Protein AF-A0A7S3W1G5-F1 (afdb_monomer_lite)

Foldseek 3Di:
DDDDDDDPDPPPPPPPPDDDDDDDDDDDDDDDPVVVVVVVVVVVVVVVVVVVVVVVVVVVVVVVVVVVVVVVVVVVVVVVVVVVVVVVVVVVCVVLCVVVLVVLVPAAADDLVLLLVVLQVQQVLLCVLPVHRDDLVSLVVLLLVLLPDDDPPDDPPPPPPVSSVVQWHALVSVVCSCCVVSVQDCVNQPPSNSSNSVCNLPVVSPRTHHSVSSSVSNCSNVPDDPDVVVVVVVVVVVVVVVVVVVVVVVVVVVVVVVVVVVVVVVVVVVVVVVVVVVVVVVVVVVVVVVVVVCVVVVNPPPPPPPPPPPPPPPPPDPPPDPDPDPPPPPPPPPPDPPDPDDDDDDDDDDDDDDDDDDDDDDDDDDDDDDDDDDPDPPPDPDDDDDDDDDDPPPPDDDVSVVVVVVVVVVVVVVVD

Radius of gyration: 45.33 Å; chains: 1; bounding box: 99×104×122 Å

InterPro domains:
  IPR002048 EF-hand domain [PS50222] (189-224)
  IPR011992 EF-hand domain pair [SSF47473] (166-219)

Sequence (416 aa):
KHRGTETWRDNKRCVYMQGFFLTTTDDGPLNASESLSLTVQDELRDVTRKTLERQRELNSLRREVARERARANTEVLYSLRAADAASIRAAADRRRGKGDALRLVQVAPEDPEAVAHQSSIINERLRQSCGAAPGPADWKVLFCAGLRLPHADAAPVRCSTESGADGRLFYRQFVRLLRAVLHISPAELPRPQLDALWRAIDQDALGFISRGQFCGFMRRAAGTAGARRRRLAEERHARLEERVAAYVAAEREELEHASRLLRRRTDAKLAELSSRAEALQAQAGTARDWAMSSIARGASFPLVPVPQVTALNLPPPRPRLPRAAPTAAHVRHRTVPMALSDTSPRGPAYGTSLPAGTLQRGGVAAAAATAGWGESIRQGMNAPLPPSPVPLHQISRPPLFQAAFEAAFAAAAAAG

pLDDT: mean 71.52, std 21.33, range [31.42, 97.5]

Secondary structure (DSSP, 8-state):
------------------------------SSSHHHHHHHHHHHHHHHHHHHHHHHHHHHHHHHHHHHHHHHHHHHHHHHHHHHHHHHHHHHHHHTTHHHHHHHHTSPPPPHHHHHHHHHHHHHHHHHHHSS---HHHHHHHHHHHHHS--TTS-S----TTTTSS-EEEHHHHHHIIIIIS---TTTS-HHHHHHHHHHH-TT--SEEEHHHHHHHHHHHT-SSHHHHHHHHHHHHHHHHHHHHHHHHHHHHHHHHHHHHHHHHHHHHHHHHHHHHHHHHHHHHHHHHHHHHHHHTT---------------PPPPPP------------------------PPPPPP-----------------------S-SSSSS----PPPP-PPPTT--PPPHHHHHHHHHHHHHHHH--

Organism: Emiliania huxleyi (NCBI:txid2903)

Structure (mmCIF, N/CA/C/O backbone):
data_AF-A0A7S3W1G5-F1
#
_entry.id   AF-A0A7S3W1G5-F1
#
loop_
_atom_site.group_PDB
_atom_site.id
_atom_site.type_symbol
_atom_site.label_atom_id
_atom_site.label_alt_id
_atom_site.label_comp_id
_atom_site.label_asym_id
_atom_site.label_entity_id
_atom_site.label_seq_id
_atom_site.pdbx_PDB_ins_code
_atom_site.Cartn_x
_atom_site.Cartn_y
_atom_site.Cartn_z
_atom_site.occupancy
_atom_site.B_iso_or_equiv
_atom_site.auth_seq_id
_atom_site.auth_comp_id
_atom_site.auth_asym_id
_atom_site.auth_atom_id
_atom_site.pdbx_PDB_model_num
ATOM 1 N N . LYS A 1 1 ? 36.322 -30.123 5.198 1.00 41.94 1 LYS A N 1
ATOM 2 C CA . LYS A 1 1 ? 36.013 -30.464 3.785 1.00 41.94 1 LYS A CA 1
ATOM 3 C C . LYS A 1 1 ? 37.033 -29.761 2.897 1.00 41.94 1 LYS A C 1
ATOM 5 O O . LYS A 1 1 ? 36.965 -28.548 2.746 1.00 41.94 1 LYS A O 1
ATOM 10 N N . HIS A 1 2 ? 38.044 -30.519 2.474 1.00 35.91 2 HIS A N 1
ATOM 11 C CA . HIS A 1 2 ? 39.271 -30.067 1.816 1.00 35.91 2 HIS A CA 1
ATOM 12 C C . HIS A 1 2 ? 39.013 -29.226 0.557 1.00 35.91 2 HIS A C 1
ATOM 14 O O . HIS A 1 2 ? 38.248 -29.636 -0.310 1.00 35.91 2 HIS A O 1
ATOM 20 N N . ARG A 1 3 ? 39.688 -28.075 0.439 1.00 37.78 3 ARG A N 1
ATOM 21 C CA . ARG A 1 3 ? 39.907 -27.394 -0.844 1.00 37.78 3 ARG A CA 1
ATOM 22 C C . ARG A 1 3 ? 41.310 -27.748 -1.315 1.00 37.78 3 ARG A C 1
ATOM 24 O O . ARG A 1 3 ? 42.282 -27.223 -0.783 1.00 37.78 3 ARG A O 1
ATOM 31 N N . GLY A 1 4 ? 41.384 -28.666 -2.273 1.00 35.66 4 GLY A N 1
ATOM 32 C CA . GLY A 1 4 ? 42.592 -28.920 -3.042 1.00 35.66 4 GLY A CA 1
ATOM 33 C C . GLY A 1 4 ? 42.866 -27.735 -3.961 1.00 35.66 4 GLY A C 1
ATOM 34 O O . GLY A 1 4 ? 42.013 -27.332 -4.750 1.00 35.66 4 GLY A O 1
ATOM 35 N N . THR A 1 5 ? 44.045 -27.149 -3.818 1.00 41.75 5 THR A N 1
ATOM 36 C CA . THR A 1 5 ? 44.639 -26.238 -4.790 1.00 41.75 5 THR A CA 1
ATOM 37 C C . THR A 1 5 ? 45.305 -27.084 -5.869 1.00 41.75 5 THR A C 1
ATOM 39 O O . THR A 1 5 ? 46.458 -27.483 -5.720 1.00 41.75 5 THR A O 1
ATOM 42 N N . GLU A 1 6 ? 44.575 -27.397 -6.937 1.00 37.78 6 GLU A N 1
ATOM 43 C CA . GLU A 1 6 ? 45.176 -27.970 -8.141 1.00 37.78 6 GLU A CA 1
ATOM 44 C C . GLU A 1 6 ? 45.878 -26.861 -8.924 1.00 37.78 6 GLU A C 1
ATOM 46 O O . GLU A 1 6 ? 45.266 -25.980 -9.531 1.00 37.78 6 GLU A O 1
ATOM 51 N N . THR A 1 7 ? 47.202 -26.899 -8.864 1.00 40.50 7 THR A N 1
ATOM 52 C CA . THR A 1 7 ? 48.095 -26.139 -9.723 1.00 40.50 7 THR A CA 1
ATOM 53 C C . THR A 1 7 ? 48.024 -26.725 -11.131 1.00 40.50 7 THR A C 1
ATOM 55 O O . THR A 1 7 ? 48.509 -27.822 -11.400 1.00 40.50 7 THR A O 1
ATOM 58 N N . TRP A 1 8 ? 47.411 -25.985 -12.055 1.00 39.53 8 TRP A N 1
ATOM 59 C CA . TRP A 1 8 ? 47.522 -26.251 -13.487 1.00 39.53 8 TRP A CA 1
ATOM 60 C C . TRP A 1 8 ? 48.986 -26.064 -13.905 1.00 39.53 8 TRP A C 1
ATOM 62 O O . TRP A 1 8 ? 49.456 -24.942 -14.083 1.00 39.53 8 TRP A O 1
ATOM 72 N N . ARG A 1 9 ? 49.728 -27.172 -14.011 1.00 41.91 9 ARG A N 1
ATOM 73 C CA . ARG A 1 9 ? 51.033 -27.193 -14.675 1.00 41.91 9 ARG A CA 1
ATOM 74 C C . ARG A 1 9 ? 50.816 -27.044 -16.175 1.00 41.91 9 ARG A C 1
ATOM 76 O O . ARG A 1 9 ? 50.178 -27.884 -16.805 1.00 41.91 9 ARG A O 1
ATOM 83 N N . ASP A 1 10 ? 51.400 -25.981 -16.715 1.00 43.28 10 ASP A N 1
ATOM 84 C CA . ASP A 1 10 ? 51.664 -25.775 -18.133 1.00 43.28 10 ASP A CA 1
AT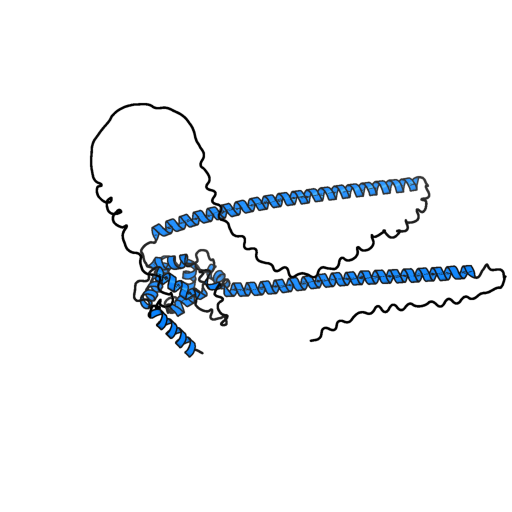OM 85 C C . ASP A 1 10 ? 52.350 -27.009 -18.725 1.00 43.28 10 ASP A C 1
ATOM 87 O O . ASP A 1 10 ? 53.550 -27.232 -18.562 1.00 43.28 10 ASP A O 1
ATOM 91 N N . ASN A 1 11 ? 51.581 -27.812 -19.453 1.00 40.22 11 ASN A N 1
ATOM 92 C CA . ASN A 1 11 ? 52.109 -28.893 -20.267 1.00 40.22 11 ASN A CA 1
ATOM 93 C C . ASN A 1 11 ? 52.546 -28.299 -21.618 1.00 40.22 11 ASN A C 1
ATOM 95 O O . ASN A 1 11 ? 51.917 -28.514 -22.654 1.00 40.22 11 ASN A O 1
ATOM 99 N N . LYS A 1 12 ? 53.616 -27.491 -21.603 1.00 41.28 12 LYS A N 1
ATOM 100 C CA . LYS A 1 12 ? 54.324 -27.076 -22.822 1.00 41.28 12 LYS A CA 1
ATOM 101 C C . LYS A 1 12 ? 55.086 -28.284 -23.366 1.00 41.28 12 LYS A C 1
ATOM 103 O O . LYS A 1 12 ? 56.276 -28.451 -23.117 1.00 41.28 12 LYS A O 1
ATOM 108 N N . ARG A 1 13 ? 54.395 -29.142 -24.118 1.00 38.91 13 ARG A N 1
ATOM 109 C CA . ARG A 1 13 ? 55.058 -30.069 -25.040 1.00 38.91 13 ARG A CA 1
ATOM 110 C C . ARG A 1 13 ? 55.668 -29.240 -26.170 1.00 38.91 13 ARG A C 1
ATOM 112 O O . ARG A 1 13 ? 54.988 -28.891 -27.129 1.00 38.91 13 ARG A O 1
ATOM 119 N N . CYS A 1 14 ? 56.948 -28.911 -26.028 1.00 44.03 14 CYS A N 1
ATOM 120 C CA . CYS A 1 14 ? 57.796 -28.537 -27.151 1.00 44.03 14 CYS A CA 1
ATOM 121 C C . CYS A 1 14 ? 57.888 -29.753 -28.077 1.00 44.03 14 CYS A C 1
ATOM 123 O O . CYS A 1 14 ? 58.574 -30.725 -27.769 1.00 44.03 14 CYS A O 1
ATOM 125 N N . VAL A 1 15 ? 57.162 -29.717 -29.192 1.00 43.34 15 VAL A N 1
ATOM 126 C CA . VAL A 1 15 ? 57.409 -30.624 -30.311 1.00 43.34 15 VAL A CA 1
ATOM 127 C C . VAL A 1 15 ? 58.702 -30.140 -30.961 1.00 43.34 15 VAL A C 1
ATOM 129 O O . VAL A 1 15 ? 58.706 -29.153 -31.692 1.00 43.34 15 VAL A O 1
ATOM 132 N N . TYR A 1 16 ? 59.817 -30.790 -30.629 1.00 39.62 16 TYR A N 1
ATOM 133 C CA . TYR A 1 16 ? 61.042 -30.689 -31.413 1.00 39.62 16 TYR A CA 1
ATOM 134 C C . TYR A 1 16 ? 60.742 -31.268 -32.800 1.00 39.62 16 TYR A C 1
ATOM 136 O O . TYR A 1 16 ? 60.588 -32.479 -32.946 1.00 39.62 16 TYR A O 1
ATOM 144 N N . MET A 1 17 ? 60.622 -30.409 -33.814 1.00 40.16 17 MET A N 1
ATOM 145 C CA . MET A 1 17 ? 60.721 -30.856 -35.201 1.00 40.16 17 MET A CA 1
ATOM 146 C C . MET A 1 17 ? 62.184 -31.202 -35.470 1.00 40.16 17 MET A C 1
ATOM 148 O O . MET A 1 17 ? 63.039 -30.325 -35.572 1.00 40.16 17 MET A O 1
ATOM 152 N N . GLN A 1 18 ? 62.460 -32.501 -35.525 1.00 44.62 18 GLN A N 1
ATOM 153 C CA . GLN A 1 18 ? 63.711 -33.065 -36.009 1.00 44.62 18 GLN A CA 1
ATOM 154 C C . GLN A 1 18 ? 63.850 -32.693 -37.491 1.00 44.62 18 GLN A C 1
ATOM 156 O O . GLN A 1 18 ? 63.113 -33.191 -38.340 1.00 44.62 18 GLN A O 1
ATOM 161 N N . GLY A 1 19 ? 64.759 -31.765 -37.789 1.00 44.41 19 GLY A N 1
ATOM 162 C CA . GLY A 1 19 ? 65.135 -31.425 -39.154 1.00 44.41 19 GLY A CA 1
ATOM 163 C C . GLY A 1 19 ? 65.913 -32.576 -39.781 1.00 44.41 19 GLY A C 1
ATOM 164 O O . GLY A 1 19 ? 67.073 -32.794 -39.445 1.00 44.41 19 GLY A O 1
ATOM 165 N N . PHE A 1 20 ? 65.272 -33.306 -40.691 1.00 42.38 20 PHE A N 1
ATOM 166 C CA . PHE A 1 20 ? 65.962 -34.148 -41.661 1.00 42.38 20 PHE A CA 1
ATOM 167 C C . PHE A 1 20 ? 66.529 -33.241 -42.760 1.00 42.38 20 PHE A C 1
ATOM 169 O O . PHE A 1 20 ? 65.787 -32.740 -43.602 1.00 42.38 20 PHE A O 1
ATOM 176 N N . PHE A 1 21 ? 67.843 -33.014 -42.740 1.00 44.28 21 PHE A N 1
ATOM 177 C CA . PHE A 1 21 ? 68.576 -32.487 -43.889 1.00 44.28 21 PHE A CA 1
ATOM 178 C C . PHE A 1 21 ? 68.876 -33.653 -44.833 1.00 44.28 21 PHE A C 1
ATOM 180 O O . PHE A 1 21 ? 69.743 -34.476 -44.552 1.00 44.28 21 PHE A O 1
ATOM 187 N N . LEU A 1 22 ? 68.143 -33.733 -45.942 1.00 42.84 22 LEU A N 1
ATOM 188 C CA . LEU A 1 22 ? 68.532 -34.540 -47.094 1.00 42.84 22 LEU A CA 1
ATOM 189 C C . LEU A 1 22 ? 69.379 -33.650 -48.006 1.00 42.84 22 LEU A C 1
ATOM 191 O O . LEU A 1 22 ? 68.869 -32.714 -48.614 1.00 42.84 22 LEU A O 1
ATOM 195 N N . THR A 1 23 ? 70.682 -33.912 -48.066 1.00 48.31 23 THR A N 1
ATOM 196 C CA . THR A 1 23 ? 71.573 -33.345 -49.081 1.00 48.31 23 THR A CA 1
ATOM 197 C C . THR A 1 23 ? 71.485 -34.212 -50.331 1.00 48.31 23 THR A C 1
ATOM 199 O O . THR A 1 23 ? 72.044 -35.306 -50.362 1.00 48.31 23 THR A O 1
ATOM 202 N N . THR A 1 24 ? 70.773 -33.739 -51.348 1.00 46.75 24 THR A N 1
ATOM 203 C CA . THR A 1 24 ? 70.805 -34.311 -52.698 1.00 46.75 24 THR A CA 1
ATOM 204 C C . THR A 1 24 ? 71.698 -33.440 -53.572 1.00 46.75 24 THR A C 1
ATOM 206 O O . THR A 1 24 ? 71.323 -32.332 -53.945 1.00 46.75 24 THR A O 1
ATOM 209 N N . THR A 1 25 ? 72.898 -33.933 -53.858 1.00 52.56 25 THR A N 1
ATOM 210 C CA . THR A 1 25 ? 73.725 -33.520 -54.996 1.00 52.56 25 THR A CA 1
ATOM 211 C C . THR A 1 25 ? 73.281 -34.348 -56.193 1.00 52.56 25 THR A C 1
ATOM 213 O O . THR A 1 25 ? 73.565 -35.539 -56.207 1.00 52.56 25 THR A O 1
ATOM 216 N N . ASP A 1 26 ? 72.562 -33.746 -57.138 1.00 4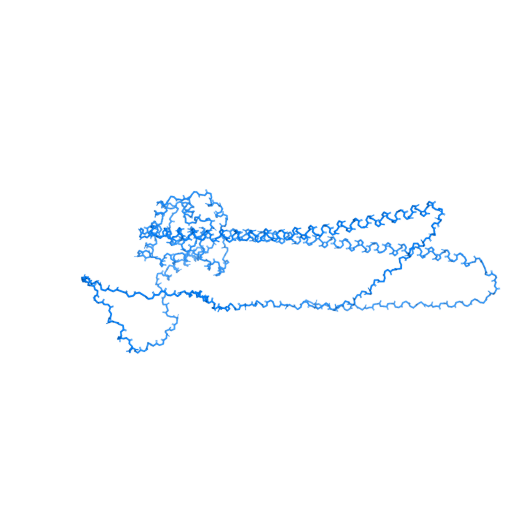7.34 26 ASP A N 1
ATOM 217 C CA . ASP A 1 26 ? 72.483 -34.235 -58.519 1.00 47.34 26 ASP A CA 1
ATOM 218 C C . ASP A 1 26 ? 71.913 -33.133 -59.425 1.00 47.34 26 ASP A C 1
ATOM 220 O O . ASP A 1 26 ? 70.764 -32.708 -59.288 1.00 47.34 26 ASP A O 1
ATOM 224 N N . ASP A 1 27 ? 72.758 -32.662 -60.342 1.00 54.12 27 ASP A N 1
ATOM 225 C CA . ASP A 1 27 ? 72.438 -31.697 -61.388 1.00 54.12 27 ASP A CA 1
ATOM 226 C C . ASP A 1 27 ? 71.678 -32.403 -62.524 1.00 54.12 27 ASP A C 1
ATOM 228 O O . ASP A 1 27 ? 72.260 -33.023 -63.414 1.00 54.12 27 ASP A O 1
ATOM 232 N N . GLY A 1 28 ? 70.349 -32.300 -62.497 1.00 52.12 28 GLY A N 1
ATOM 233 C CA . GLY A 1 28 ? 69.453 -32.677 -63.592 1.00 52.12 28 GLY A CA 1
ATOM 234 C C . GLY A 1 28 ? 68.420 -31.572 -63.838 1.00 52.12 28 GLY A C 1
ATOM 235 O O . GLY A 1 28 ? 68.116 -30.822 -62.909 1.00 52.12 28 GLY A O 1
ATOM 236 N N . PRO A 1 29 ? 67.878 -31.419 -65.064 1.00 50.47 29 PRO A N 1
ATOM 237 C CA . PRO A 1 29 ? 67.040 -30.280 -65.436 1.00 50.47 29 PRO A CA 1
ATOM 238 C C . PRO A 1 29 ? 65.714 -30.269 -64.656 1.00 50.47 29 PRO A C 1
ATOM 240 O O . PRO A 1 29 ? 64.715 -30.874 -65.043 1.00 50.47 29 PRO A O 1
ATOM 243 N N . LEU A 1 30 ? 65.731 -29.544 -63.539 1.00 54.03 30 LEU A N 1
ATOM 244 C CA . LEU A 1 30 ? 64.591 -29.065 -62.768 1.00 54.03 30 LEU A CA 1
ATOM 245 C C . LEU A 1 30 ? 63.763 -28.150 -63.664 1.00 54.03 30 LEU A C 1
ATOM 247 O O . LEU A 1 30 ? 64.300 -27.134 -64.083 1.00 54.03 30 LEU A O 1
ATOM 251 N N . ASN A 1 31 ? 62.507 -28.493 -63.979 1.00 56.44 31 ASN A N 1
ATOM 252 C CA . ASN A 1 31 ? 61.488 -27.496 -64.372 1.00 56.44 31 ASN A CA 1
ATOM 253 C C . ASN A 1 31 ? 60.030 -28.005 -64.467 1.00 56.44 31 ASN A C 1
ATOM 255 O O . ASN A 1 31 ? 59.170 -27.277 -64.953 1.00 56.44 31 ASN A O 1
ATOM 259 N N . ALA A 1 32 ? 59.689 -29.210 -63.989 1.00 54.22 32 ALA A N 1
ATOM 260 C CA . ALA A 1 32 ? 58.294 -29.691 -64.039 1.00 54.22 32 ALA A CA 1
ATOM 261 C C . ALA A 1 32 ? 57.736 -30.269 -62.722 1.00 54.22 32 ALA A C 1
ATOM 263 O O . ALA A 1 32 ? 56.522 -30.392 -62.588 1.00 54.22 32 ALA A O 1
ATOM 264 N N . SER A 1 33 ? 58.574 -30.592 -61.730 1.00 51.78 33 SER A N 1
ATOM 265 C CA . SER A 1 33 ? 58.127 -31.136 -60.435 1.00 51.78 33 SER A CA 1
ATOM 266 C C . SER A 1 33 ? 57.849 -30.067 -59.367 1.00 51.78 33 SER A C 1
ATOM 268 O O . SER A 1 33 ? 57.099 -30.327 -58.428 1.00 51.78 33 SER A O 1
ATOM 270 N N . GLU A 1 34 ? 58.375 -28.846 -59.514 1.00 55.72 34 GLU A N 1
ATOM 271 C CA . GLU A 1 34 ? 58.116 -27.739 -58.576 1.00 55.72 34 GLU A CA 1
ATOM 272 C C . GLU A 1 34 ? 56.726 -27.102 -58.756 1.00 55.72 34 GLU A C 1
ATOM 274 O O . GLU A 1 34 ? 56.130 -26.623 -57.790 1.00 55.72 34 GLU A O 1
ATOM 279 N N . SER A 1 35 ? 56.151 -27.156 -59.960 1.00 55.25 35 SER A N 1
ATOM 280 C CA . SER A 1 35 ? 54.842 -26.553 -60.256 1.00 55.25 35 SER A CA 1
ATOM 281 C C . SER A 1 35 ? 53.659 -27.346 -59.677 1.00 55.25 35 SER A C 1
ATOM 283 O O . SER A 1 35 ? 52.670 -26.750 -59.244 1.00 55.25 35 SER A O 1
ATOM 285 N N . LEU A 1 36 ? 53.767 -28.677 -59.577 1.00 55.47 36 LEU A N 1
ATOM 286 C CA . LEU A 1 36 ? 52.770 -29.529 -58.905 1.00 55.47 36 LEU A CA 1
ATOM 287 C C . LEU A 1 36 ? 52.831 -29.411 -57.370 1.00 55.47 36 LEU A C 1
ATOM 289 O O . LEU A 1 36 ? 51.821 -29.591 -56.697 1.00 55.47 36 LEU A O 1
ATOM 293 N N . SER A 1 37 ? 53.987 -29.049 -56.808 1.00 68.25 37 SER A N 1
ATOM 294 C CA . SER A 1 37 ? 54.148 -28.831 -55.362 1.00 68.25 37 SER A CA 1
ATOM 295 C C . SER A 1 37 ? 53.414 -27.571 -54.880 1.00 68.25 37 SER A C 1
ATOM 297 O O . SER A 1 37 ? 52.800 -27.575 -53.812 1.00 68.25 37 SER A O 1
ATOM 299 N N . LEU A 1 38 ? 53.408 -26.503 -55.686 1.00 74.25 38 LEU A N 1
ATOM 300 C CA . LEU A 1 38 ? 52.769 -25.231 -55.327 1.00 74.25 38 LEU A CA 1
ATOM 301 C C . LEU A 1 38 ? 51.237 -25.317 -55.294 1.00 74.25 38 LEU A C 1
ATOM 303 O O . LEU A 1 38 ? 50.619 -24.794 -54.370 1.00 74.25 38 LEU A O 1
ATOM 307 N N . THR A 1 39 ? 50.623 -26.029 -56.244 1.00 77.75 39 THR A N 1
ATOM 308 C CA . THR A 1 39 ? 49.158 -26.194 -56.292 1.00 77.75 39 THR A CA 1
ATOM 309 C C . THR A 1 39 ? 48.630 -26.973 -55.085 1.00 77.75 39 THR A C 1
ATOM 311 O O . THR A 1 39 ? 47.691 -26.525 -54.429 1.00 77.75 39 THR A O 1
ATOM 314 N N . VAL A 1 40 ? 49.296 -28.067 -54.705 1.00 78.56 40 VAL A N 1
ATOM 315 C CA . VAL A 1 40 ? 48.944 -28.852 -53.506 1.00 78.56 40 VAL A CA 1
ATOM 316 C C . VAL A 1 40 ? 49.160 -28.048 -52.216 1.00 78.56 40 VAL A C 1
ATOM 318 O O . VAL A 1 40 ? 48.357 -28.133 -51.283 1.00 78.56 40 VAL A O 1
ATOM 321 N N . GLN A 1 41 ? 50.217 -27.231 -52.144 1.00 80.94 41 GLN A N 1
ATOM 322 C CA . GLN A 1 41 ? 50.448 -26.351 -50.992 1.00 80.94 41 GLN A CA 1
ATOM 323 C C . GLN A 1 41 ? 49.370 -25.270 -50.856 1.00 80.94 41 GLN A C 1
ATOM 325 O O . GLN A 1 41 ? 48.948 -24.969 -49.734 1.00 80.94 41 GLN A O 1
ATOM 330 N N . ASP A 1 42 ? 48.904 -24.704 -51.967 1.00 82.69 42 ASP A N 1
ATOM 331 C CA . ASP A 1 42 ? 47.850 -23.692 -51.955 1.00 82.69 42 ASP A CA 1
ATOM 332 C C . ASP A 1 42 ? 46.476 -24.288 -51.623 1.00 82.69 42 ASP A C 1
ATOM 334 O O . ASP A 1 42 ? 45.739 -23.696 -50.828 1.00 82.69 42 ASP A O 1
ATOM 338 N N . GLU A 1 43 ? 46.166 -25.499 -52.096 1.00 84.12 43 GLU A N 1
ATOM 339 C CA . GLU A 1 43 ? 44.966 -26.234 -51.673 1.00 84.12 43 GLU A CA 1
ATOM 340 C C . GLU A 1 43 ? 44.983 -26.538 -50.167 1.00 84.12 43 GLU A C 1
ATOM 342 O O . GLU A 1 43 ? 43.990 -26.310 -49.469 1.00 84.12 43 GLU A O 1
ATOM 347 N N . LEU A 1 44 ? 46.123 -26.970 -49.615 1.00 84.50 44 LEU A N 1
ATOM 348 C CA . LEU A 1 44 ? 46.254 -27.222 -48.176 1.00 84.50 44 LEU A CA 1
ATOM 349 C C . LEU A 1 44 ? 46.103 -25.929 -47.351 1.00 84.50 44 LEU A C 1
ATOM 351 O O . LEU A 1 44 ? 45.470 -25.926 -46.285 1.00 84.50 44 LEU A O 1
ATOM 355 N N . ARG A 1 45 ? 46.644 -24.806 -47.839 1.00 87.50 45 ARG A N 1
ATOM 356 C CA . ARG A 1 45 ? 46.455 -23.475 -47.230 1.00 87.50 45 ARG A CA 1
ATOM 357 C C . ARG A 1 45 ? 44.996 -23.025 -47.274 1.00 87.50 45 ARG A C 1
ATOM 359 O 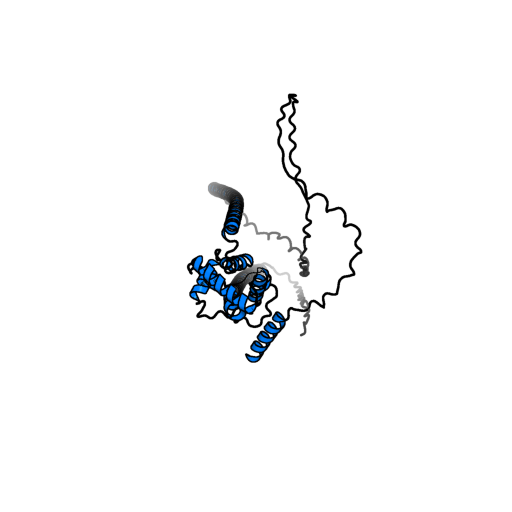O . ARG A 1 45 ? 44.517 -22.432 -46.306 1.00 87.50 45 ARG A O 1
ATOM 366 N N . ASP A 1 46 ? 44.279 -23.311 -48.355 1.00 89.81 46 ASP A N 1
ATOM 367 C CA . ASP A 1 46 ? 42.857 -22.986 -48.466 1.00 89.81 46 ASP A CA 1
ATOM 368 C C . ASP A 1 46 ? 42.001 -23.849 -47.523 1.00 89.81 46 ASP A C 1
ATOM 370 O O . ASP A 1 46 ? 41.170 -23.329 -46.774 1.00 89.81 46 ASP A O 1
ATOM 374 N N . VAL A 1 47 ? 42.268 -25.158 -47.448 1.00 86.75 47 VAL A N 1
ATOM 375 C CA . VAL A 1 47 ? 41.577 -26.070 -46.517 1.00 86.75 47 VAL A CA 1
ATOM 376 C C . VAL A 1 47 ? 41.823 -25.672 -45.060 1.00 86.75 47 VAL A C 1
ATOM 378 O O . VAL A 1 47 ? 40.882 -25.624 -44.259 1.00 86.75 47 VAL A O 1
ATOM 381 N N . THR A 1 48 ? 43.061 -25.338 -44.694 1.00 86.44 48 THR A N 1
ATOM 382 C CA . THR A 1 48 ? 43.388 -24.881 -43.331 1.00 86.44 48 THR A CA 1
ATOM 383 C C . THR A 1 48 ? 42.735 -23.538 -43.001 1.00 86.44 48 THR A C 1
ATOM 385 O O . THR A 1 48 ? 42.204 -23.384 -41.896 1.00 86.44 48 THR A O 1
ATOM 388 N N . ARG A 1 49 ? 42.673 -22.599 -43.957 1.00 92.06 49 ARG A N 1
ATOM 389 C CA . ARG A 1 49 ? 41.944 -21.326 -43.812 1.00 92.06 49 ARG A CA 1
ATOM 390 C C . ARG A 1 49 ? 40.453 -21.556 -43.577 1.00 92.06 49 ARG A C 1
ATOM 392 O O . ARG A 1 49 ? 39.930 -21.090 -42.565 1.00 92.06 49 ARG A O 1
ATOM 399 N N . LYS A 1 50 ? 39.801 -22.347 -44.435 1.00 90.00 50 LYS A N 1
ATOM 400 C CA . LYS A 1 50 ? 38.380 -22.716 -44.304 1.00 90.00 50 LYS A CA 1
ATOM 401 C C . LYS A 1 50 ? 38.093 -23.418 -42.976 1.00 90.00 50 LYS A C 1
ATOM 403 O O . LYS A 1 50 ? 37.081 -23.153 -42.330 1.00 90.00 50 LYS A O 1
ATOM 408 N N . THR A 1 51 ? 38.999 -24.285 -42.525 1.00 86.00 51 THR A N 1
ATOM 409 C CA . THR A 1 51 ? 38.872 -24.969 -41.228 1.00 86.00 51 THR A CA 1
ATOM 410 C C . THR A 1 51 ? 38.973 -23.982 -40.063 1.00 86.00 51 THR A C 1
ATOM 412 O O . THR A 1 51 ? 38.167 -24.041 -39.134 1.00 86.00 51 THR A O 1
ATOM 415 N N . LEU A 1 52 ? 39.908 -23.027 -40.117 1.00 89.81 52 LEU A N 1
ATOM 416 C CA . LEU A 1 52 ? 40.054 -21.990 -39.094 1.00 89.81 52 LEU A CA 1
ATOM 417 C C . LEU A 1 52 ? 38.849 -21.037 -39.058 1.00 89.81 52 LEU A C 1
ATOM 419 O O . LEU A 1 52 ? 38.415 -20.640 -37.975 1.00 89.81 52 LEU A O 1
ATOM 423 N N . GLU A 1 53 ? 38.295 -20.681 -40.216 1.00 92.62 53 GLU A N 1
ATOM 424 C CA . GLU A 1 53 ? 37.075 -19.874 -40.328 1.00 92.62 53 GLU A CA 1
ATOM 425 C C . GLU A 1 53 ? 35.880 -20.585 -39.690 1.00 92.62 53 GLU A C 1
ATOM 427 O O . GLU A 1 53 ? 35.249 -20.014 -38.798 1.00 92.62 53 GLU A O 1
ATOM 432 N N . ARG A 1 54 ? 35.660 -21.867 -40.015 1.00 86.69 54 ARG A N 1
ATOM 433 C CA . ARG A 1 54 ? 34.636 -22.701 -39.357 1.00 86.69 54 ARG A CA 1
ATOM 434 C C . ARG A 1 54 ? 34.850 -22.788 -37.843 1.00 86.69 54 ARG A C 1
ATOM 436 O O . ARG A 1 54 ? 33.898 -22.684 -37.072 1.00 86.69 54 ARG A O 1
ATOM 443 N N . GLN A 1 55 ? 36.098 -22.915 -37.385 1.00 87.19 55 GLN A N 1
ATOM 444 C CA . GLN A 1 55 ? 36.431 -22.927 -35.954 1.00 87.19 55 GLN A CA 1
ATOM 445 C C . GLN A 1 55 ? 36.091 -21.585 -35.273 1.00 87.19 55 GLN A C 1
ATOM 447 O O . GLN A 1 55 ? 35.627 -21.558 -34.127 1.00 87.19 55 GLN A O 1
ATOM 452 N N . ARG A 1 56 ? 36.330 -20.454 -35.950 1.00 92.12 56 ARG A N 1
ATOM 453 C CA . ARG A 1 56 ? 35.994 -19.106 -35.454 1.00 92.12 56 ARG A CA 1
ATOM 454 C C . ARG A 1 56 ? 34.486 -18.901 -35.393 1.00 92.12 56 ARG A C 1
ATOM 456 O O . ARG A 1 56 ? 34.001 -18.407 -34.375 1.00 92.12 56 ARG A O 1
ATOM 463 N N . GLU A 1 57 ? 33.766 -19.324 -36.424 1.00 90.31 57 GLU A N 1
ATOM 464 C CA . GLU A 1 57 ? 32.306 -19.275 -36.483 1.00 90.31 57 GLU A CA 1
ATOM 465 C C . GLU A 1 57 ? 31.680 -20.100 -35.352 1.00 90.31 57 GLU A C 1
ATOM 467 O O . GLU A 1 57 ? 30.893 -19.578 -34.561 1.00 90.31 57 GLU A O 1
ATOM 472 N N . LEU A 1 58 ? 32.137 -21.341 -35.161 1.00 83.56 58 LEU A N 1
ATOM 473 C CA . LEU A 1 58 ? 31.678 -22.213 -34.079 1.00 83.56 58 LEU A CA 1
ATOM 474 C C . LEU A 1 58 ? 31.937 -21.595 -32.693 1.00 83.56 58 LEU A C 1
ATOM 476 O O . LEU A 1 58 ? 31.083 -21.650 -31.805 1.00 83.56 58 LEU A O 1
ATOM 480 N N . ASN A 1 59 ? 33.092 -20.954 -32.494 1.00 85.12 59 ASN A N 1
ATOM 481 C CA . ASN A 1 59 ? 33.387 -20.237 -31.252 1.00 85.12 59 ASN A CA 1
ATOM 482 C C . ASN A 1 59 ? 32.527 -18.975 -31.068 1.00 85.12 59 ASN A C 1
ATOM 484 O O . ASN A 1 59 ? 32.169 -18.655 -29.931 1.00 85.12 59 ASN A O 1
ATOM 488 N N . SER A 1 60 ? 32.187 -18.271 -32.151 1.00 92.25 60 SER A N 1
ATOM 489 C CA . SER A 1 60 ? 31.258 -17.136 -32.123 1.00 92.25 60 SER A CA 1
ATOM 490 C C . SER A 1 60 ? 29.867 -17.589 -31.676 1.00 92.25 60 SER A C 1
ATOM 492 O O . SER A 1 60 ? 29.346 -17.073 -30.683 1.00 92.25 60 SER A O 1
ATOM 494 N N . LEU A 1 61 ? 29.340 -18.645 -32.305 1.00 84.81 61 LEU A N 1
ATOM 495 C CA . LEU A 1 61 ? 28.045 -19.241 -31.966 1.00 84.81 61 LEU A CA 1
ATOM 496 C C . LEU A 1 61 ? 28.010 -19.744 -30.518 1.00 84.81 61 LEU A C 1
ATOM 498 O O . LEU A 1 61 ? 27.060 -19.473 -29.788 1.00 84.81 61 LEU A O 1
ATOM 502 N N . ARG A 1 62 ? 29.077 -20.394 -30.030 1.00 85.56 62 ARG A N 1
ATOM 503 C CA . ARG A 1 62 ? 29.170 -20.810 -28.616 1.00 85.56 62 ARG A CA 1
ATOM 504 C C . ARG A 1 62 ? 29.093 -19.629 -27.645 1.00 85.56 62 ARG A C 1
ATOM 506 O O . ARG A 1 62 ? 28.446 -19.742 -26.603 1.00 85.56 62 ARG A O 1
ATOM 513 N N . ARG A 1 63 ? 29.735 -18.498 -27.961 1.00 91.31 63 ARG A N 1
ATOM 514 C CA . ARG A 1 63 ? 29.665 -17.277 -27.134 1.00 91.31 63 ARG A CA 1
ATOM 515 C C . ARG A 1 63 ? 28.286 -16.634 -27.189 1.00 91.31 63 ARG A C 1
ATOM 517 O O . ARG A 1 63 ? 27.844 -16.071 -26.193 1.00 91.31 63 ARG A O 1
ATOM 524 N N . GLU A 1 64 ? 27.624 -16.682 -28.334 1.00 90.75 64 GLU A N 1
ATOM 525 C CA . GLU A 1 64 ? 26.258 -16.190 -28.493 1.00 90.75 64 GLU A CA 1
ATOM 526 C C . GLU A 1 64 ? 25.259 -17.027 -27.695 1.00 90.75 64 GLU A C 1
ATOM 528 O O . GLU A 1 64 ? 24.577 -16.477 -26.834 1.00 90.75 64 GLU A O 1
ATOM 533 N N . VAL A 1 65 ? 25.290 -18.355 -27.831 1.00 81.19 65 VAL A N 1
ATOM 534 C CA . VAL A 1 65 ? 24.468 -19.269 -27.019 1.00 81.19 65 VAL A CA 1
ATOM 535 C C . VAL A 1 65 ? 24.733 -19.078 -25.523 1.00 81.19 65 VAL A C 1
ATOM 537 O O . VAL A 1 65 ? 23.799 -19.076 -24.725 1.00 81.19 65 VAL A O 1
ATOM 540 N N . ALA A 1 66 ? 25.990 -18.878 -25.112 1.00 85.69 66 ALA A N 1
ATOM 541 C CA . ALA A 1 66 ? 26.315 -18.594 -23.714 1.00 85.69 66 ALA A CA 1
ATOM 542 C C . ALA A 1 66 ? 25.737 -17.250 -23.228 1.00 85.69 66 ALA A C 1
ATOM 544 O O . ALA A 1 66 ? 25.265 -17.173 -22.093 1.00 85.69 66 ALA A O 1
ATOM 545 N N . ARG A 1 67 ? 25.743 -16.204 -24.071 1.00 93.44 67 ARG A N 1
ATOM 546 C CA . ARG A 1 67 ? 25.133 -14.898 -23.760 1.00 93.44 67 ARG A CA 1
ATOM 547 C C . ARG A 1 67 ? 23.617 -15.007 -23.632 1.00 93.44 67 ARG A C 1
ATOM 549 O O . ARG A 1 67 ? 23.073 -14.491 -22.660 1.00 93.44 67 ARG A O 1
ATOM 556 N N . GLU A 1 68 ? 22.962 -15.719 -24.542 1.00 88.62 68 GLU A N 1
ATOM 557 C CA . GLU A 1 68 ? 21.512 -15.927 -24.490 1.00 88.62 68 GLU A CA 1
ATOM 558 C C . GLU A 1 68 ? 21.097 -16.779 -23.286 1.00 88.62 68 GLU A C 1
ATOM 560 O O . GLU A 1 68 ? 20.187 -16.408 -22.548 1.00 88.62 68 GLU A O 1
ATOM 565 N N . ARG A 1 69 ? 21.842 -17.847 -22.967 1.00 84.56 69 ARG A N 1
ATOM 566 C CA . ARG A 1 69 ? 21.617 -18.616 -21.729 1.00 84.56 69 ARG A CA 1
ATOM 567 C C . ARG A 1 69 ? 21.799 -17.766 -20.473 1.00 84.56 69 ARG A C 1
ATOM 569 O O . ARG A 1 69 ? 21.034 -17.917 -19.525 1.00 84.56 69 ARG A O 1
ATOM 576 N N . ALA A 1 70 ? 22.796 -16.879 -20.448 1.00 88.56 70 ALA A N 1
ATOM 577 C CA . ALA A 1 70 ? 22.998 -15.972 -19.323 1.00 88.56 70 ALA A CA 1
ATOM 578 C C . ALA A 1 70 ? 21.833 -14.979 -19.180 1.00 88.56 70 ALA A C 1
ATOM 580 O O . ALA A 1 70 ? 21.353 -14.791 -18.065 1.00 88.56 70 ALA A O 1
ATOM 581 N N . ARG A 1 71 ? 21.345 -14.407 -20.292 1.00 91.69 71 ARG A N 1
ATOM 582 C CA . ARG A 1 71 ? 20.171 -13.516 -20.319 1.00 91.69 71 ARG A CA 1
ATOM 583 C C . ARG A 1 71 ? 18.914 -14.221 -19.807 1.00 91.69 71 ARG A C 1
ATOM 585 O O . ARG A 1 71 ? 18.311 -13.742 -18.847 1.00 91.69 71 ARG A O 1
ATOM 592 N N . ALA A 1 72 ? 18.598 -15.396 -20.349 1.00 80.31 72 ALA A N 1
ATOM 593 C CA . ALA A 1 72 ? 17.449 -16.191 -19.914 1.00 80.31 72 ALA A CA 1
ATOM 594 C C . ALA A 1 72 ? 17.534 -16.556 -18.421 1.00 80.31 72 ALA A C 1
ATOM 596 O O . ALA A 1 72 ? 16.567 -16.408 -17.680 1.00 80.31 72 ALA A O 1
ATOM 597 N N . ASN A 1 73 ? 18.714 -16.960 -17.936 1.00 88.56 73 ASN A N 1
ATOM 598 C CA . ASN A 1 73 ? 18.896 -17.280 -16.520 1.00 88.56 73 ASN A CA 1
ATOM 599 C C . ASN A 1 73 ? 18.733 -16.039 -15.621 1.00 88.56 73 ASN A C 1
ATOM 601 O O . ASN A 1 73 ? 18.118 -16.118 -14.559 1.00 88.56 73 ASN A O 1
ATOM 605 N N . THR A 1 74 ? 19.230 -14.870 -16.047 1.00 91.06 74 THR A N 1
ATOM 606 C CA . THR A 1 74 ? 18.996 -13.629 -15.292 1.00 91.06 74 THR A CA 1
ATOM 607 C C . THR A 1 74 ? 17.515 -13.277 -15.215 1.00 91.06 74 THR A C 1
ATOM 609 O O . THR A 1 74 ? 17.044 -12.924 -14.137 1.00 91.06 74 THR A O 1
ATOM 612 N N . GLU A 1 75 ? 16.768 -13.431 -16.307 1.00 89.44 75 GLU A N 1
ATOM 613 C CA . GLU A 1 75 ? 15.327 -13.169 -16.345 1.00 89.44 75 GLU A CA 1
ATOM 614 C C . GLU A 1 75 ? 14.549 -14.107 -15.410 1.00 89.44 75 GLU A C 1
ATOM 616 O O . GLU A 1 75 ? 13.749 -13.643 -14.593 1.00 89.44 75 GLU A O 1
ATOM 621 N N . VAL A 1 76 ? 14.873 -15.406 -15.421 1.00 86.75 76 VAL A N 1
ATOM 622 C CA . VAL A 1 76 ? 14.299 -16.389 -14.487 1.00 86.75 76 VAL A CA 1
ATOM 623 C C . VAL A 1 76 ? 14.574 -15.991 -13.034 1.00 86.75 76 VAL A C 1
ATOM 625 O O . VAL A 1 76 ? 13.647 -15.953 -12.224 1.00 86.75 76 VAL A O 1
ATOM 628 N N . LEU A 1 77 ? 15.808 -15.610 -12.689 1.00 90.38 77 LEU A N 1
ATOM 629 C CA . LEU A 1 77 ? 16.143 -15.178 -11.326 1.00 90.38 77 LEU A CA 1
ATOM 630 C C . LEU A 1 77 ? 15.409 -13.896 -10.904 1.00 90.38 77 LEU A C 1
ATOM 632 O O . LEU A 1 77 ? 15.000 -13.787 -9.745 1.00 90.38 77 LEU A O 1
ATOM 636 N N . TYR A 1 78 ? 15.231 -12.930 -11.811 1.00 90.44 78 TYR A N 1
ATOM 637 C CA . TYR A 1 78 ? 14.442 -11.727 -11.529 1.00 90.44 78 TYR A CA 1
ATOM 638 C C . TYR A 1 78 ? 12.968 -12.060 -11.306 1.00 90.44 78 TYR A C 1
ATOM 640 O O . TYR A 1 78 ? 12.382 -11.556 -10.347 1.00 90.44 78 TYR A O 1
ATOM 648 N N . SER A 1 79 ? 12.390 -12.942 -12.126 1.00 87.38 79 SER A N 1
ATOM 649 C CA . SER A 1 79 ? 11.000 -13.381 -11.966 1.00 87.38 79 SER A CA 1
ATOM 650 C C . SER A 1 79 ? 10.773 -14.111 -10.634 1.00 87.38 79 SER A C 1
ATOM 652 O O . SER A 1 79 ? 9.827 -13.787 -9.917 1.00 87.38 79 SER A O 1
ATOM 654 N N . LEU A 1 80 ? 11.693 -15.000 -10.232 1.00 88.94 80 LEU A N 1
ATOM 655 C CA . LEU A 1 80 ? 11.618 -15.724 -8.960 1.00 88.94 80 LEU A CA 1
ATOM 656 C C . LEU A 1 80 ? 11.717 -14.767 -7.765 1.00 88.94 80 LEU A C 1
ATOM 658 O O . LEU A 1 80 ? 10.887 -14.811 -6.862 1.00 88.94 80 LEU A O 1
ATOM 662 N N . ARG A 1 81 ? 12.669 -13.824 -7.795 1.00 91.56 81 ARG A N 1
ATOM 663 C CA . ARG A 1 81 ? 12.793 -12.796 -6.746 1.00 91.56 81 ARG A CA 1
ATOM 664 C C . ARG A 1 81 ? 11.575 -11.881 -6.680 1.00 91.56 81 ARG A C 1
ATOM 666 O O . ARG A 1 81 ? 11.187 -11.471 -5.588 1.00 91.56 81 ARG A O 1
ATOM 673 N N . ALA A 1 82 ? 10.982 -11.540 -7.822 1.00 90.00 82 ALA A N 1
ATOM 674 C CA . ALA A 1 82 ? 9.764 -10.742 -7.867 1.00 90.00 82 ALA A CA 1
ATOM 675 C C . ALA A 1 82 ? 8.577 -11.502 -7.252 1.00 90.00 82 ALA A C 1
ATOM 677 O O . ALA A 1 82 ? 7.825 -10.909 -6.473 1.00 90.00 82 ALA A O 1
ATOM 678 N N . ALA A 1 83 ? 8.451 -12.803 -7.535 1.00 88.00 83 ALA A N 1
ATOM 679 C CA . ALA A 1 83 ? 7.442 -13.676 -6.938 1.00 88.00 83 ALA A CA 1
ATOM 680 C C . ALA A 1 83 ? 7.634 -13.824 -5.418 1.00 88.00 83 ALA A C 1
ATOM 682 O O . ALA A 1 83 ? 6.679 -13.636 -4.661 1.00 88.00 83 ALA A O 1
ATOM 683 N N . ASP A 1 84 ? 8.865 -14.043 -4.952 1.00 89.56 84 ASP A N 1
ATOM 684 C CA . ASP A 1 84 ? 9.188 -14.101 -3.520 1.00 89.56 84 ASP A CA 1
ATOM 685 C C . ASP A 1 84 ? 8.877 -12.772 -2.823 1.00 89.56 84 ASP A C 1
ATOM 687 O O . ASP A 1 84 ? 8.211 -12.742 -1.786 1.00 89.56 84 ASP A O 1
ATOM 691 N N . ALA A 1 85 ? 9.280 -11.644 -3.415 1.00 87.31 85 ALA A N 1
ATOM 692 C CA . ALA A 1 85 ? 8.977 -10.317 -2.883 1.00 87.31 85 ALA A CA 1
ATOM 693 C C . ALA A 1 85 ? 7.465 -10.027 -2.865 1.00 87.31 85 ALA A C 1
ATOM 695 O O . ALA A 1 85 ? 6.974 -9.350 -1.958 1.00 87.31 85 ALA A O 1
ATOM 696 N N . ALA A 1 86 ? 6.706 -10.515 -3.849 1.00 85.88 86 ALA A N 1
ATOM 697 C CA . ALA A 1 86 ? 5.248 -10.428 -3.852 1.00 85.88 86 ALA A CA 1
ATOM 698 C C . ALA A 1 86 ? 4.630 -11.293 -2.741 1.00 85.88 86 ALA A C 1
ATOM 700 O O . ALA A 1 86 ? 3.775 -10.803 -2.005 1.00 85.88 86 ALA A O 1
ATOM 701 N N . SER A 1 87 ? 5.114 -12.523 -2.549 1.00 88.81 87 SER A N 1
ATOM 702 C CA . SER A 1 87 ? 4.669 -13.431 -1.483 1.00 88.81 87 SER A CA 1
ATOM 703 C C . SER A 1 87 ? 4.951 -12.867 -0.086 1.00 88.81 87 SER A C 1
ATOM 705 O O . SER A 1 87 ? 4.059 -12.829 0.767 1.00 88.81 87 SER A O 1
ATOM 707 N N . ILE A 1 88 ? 6.155 -12.327 0.134 1.00 87.19 88 ILE A N 1
ATOM 708 C CA . ILE A 1 88 ? 6.546 -11.672 1.391 1.00 87.19 88 ILE A CA 1
ATOM 709 C C . ILE A 1 88 ? 5.657 -10.453 1.661 1.00 87.19 88 ILE A C 1
ATOM 711 O O . ILE A 1 88 ? 5.157 -10.298 2.777 1.00 87.19 88 ILE A O 1
ATOM 715 N N . ARG A 1 89 ? 5.402 -9.610 0.648 1.00 85.19 89 ARG A N 1
ATOM 716 C CA . ARG A 1 89 ? 4.493 -8.458 0.779 1.00 85.19 89 ARG A CA 1
ATOM 717 C C . ARG A 1 89 ? 3.061 -8.889 1.070 1.00 85.19 89 ARG A C 1
ATOM 719 O O . ARG A 1 89 ? 2.456 -8.339 1.980 1.00 85.19 89 ARG A O 1
ATOM 726 N N . ALA A 1 90 ? 2.544 -9.909 0.389 1.00 82.31 90 ALA A N 1
ATOM 727 C CA . ALA A 1 90 ? 1.209 -10.442 0.651 1.00 82.31 90 ALA A CA 1
ATOM 728 C C . ALA A 1 90 ? 1.090 -11.023 2.072 1.00 82.31 90 ALA A C 1
ATOM 730 O O . ALA A 1 90 ? 0.088 -10.815 2.756 1.00 82.31 90 ALA A O 1
ATOM 731 N N . ALA A 1 91 ? 2.120 -11.719 2.560 1.00 82.81 91 ALA A N 1
ATOM 732 C CA . ALA A 1 91 ? 2.169 -12.202 3.938 1.00 82.81 91 ALA A CA 1
ATOM 733 C C . ALA A 1 91 ? 2.223 -11.048 4.953 1.00 82.81 91 ALA A C 1
ATOM 735 O O . ALA A 1 91 ? 1.512 -11.091 5.958 1.00 82.81 91 ALA A O 1
ATOM 736 N N . ALA A 1 92 ? 3.015 -10.007 4.683 1.00 82.06 92 ALA A N 1
ATOM 737 C CA . ALA A 1 92 ? 3.073 -8.807 5.512 1.00 82.06 92 ALA A CA 1
ATOM 738 C C . ALA A 1 92 ? 1.733 -8.053 5.524 1.00 82.06 92 ALA A C 1
ATOM 740 O O . ALA A 1 92 ? 1.261 -7.679 6.595 1.00 82.06 92 ALA A O 1
ATOM 741 N N . ASP A 1 93 ? 1.082 -7.901 4.371 1.00 84.38 93 ASP A N 1
ATOM 742 C CA . ASP A 1 93 ? -0.228 -7.260 4.228 1.00 84.38 93 ASP A CA 1
ATOM 743 C C . ASP A 1 93 ? -1.323 -8.040 4.974 1.00 84.38 93 ASP A C 1
ATOM 745 O O . ASP A 1 93 ? -2.147 -7.436 5.666 1.00 84.38 93 ASP A O 1
ATOM 749 N N . ARG A 1 94 ? -1.298 -9.382 4.921 1.00 81.94 94 ARG A N 1
ATOM 750 C CA . ARG A 1 94 ? -2.184 -10.237 5.733 1.00 81.94 94 ARG A CA 1
ATOM 751 C C . ARG A 1 94 ? -1.957 -10.036 7.230 1.00 81.94 94 ARG A C 1
ATOM 753 O O . ARG A 1 94 ? -2.926 -9.881 7.966 1.00 81.94 94 ARG A O 1
ATOM 760 N N . ARG A 1 95 ? -0.696 -9.990 7.680 1.00 81.62 95 ARG A N 1
ATOM 761 C CA . ARG A 1 95 ? -0.349 -9.746 9.096 1.00 81.62 95 ARG A CA 1
ATOM 762 C C . ARG A 1 95 ? -0.753 -8.351 9.568 1.00 81.62 95 ARG A C 1
ATOM 764 O O . ARG A 1 95 ? -1.183 -8.203 10.703 1.00 81.62 95 ARG A O 1
ATOM 771 N N . ARG A 1 96 ? -0.652 -7.347 8.696 1.00 80.44 96 ARG A N 1
ATOM 772 C CA . ARG A 1 96 ? -1.113 -5.974 8.957 1.00 80.44 96 ARG A CA 1
ATOM 773 C C . ARG A 1 96 ? -2.635 -5.829 8.884 1.00 80.44 96 ARG A C 1
ATOM 775 O O . ARG A 1 96 ? -3.139 -4.730 9.059 1.00 80.44 96 ARG A O 1
ATOM 782 N N . GLY A 1 97 ? -3.379 -6.897 8.587 1.00 82.94 97 GLY A N 1
ATOM 783 C CA . GLY A 1 97 ? -4.835 -6.833 8.474 1.00 82.94 97 GLY A CA 1
ATOM 784 C C . GLY A 1 97 ? -5.323 -5.990 7.292 1.00 82.94 97 GLY A C 1
ATOM 785 O O . GLY A 1 97 ? -6.462 -5.540 7.303 1.00 82.94 97 GLY A O 1
ATOM 786 N N . LYS A 1 98 ? -4.509 -5.782 6.247 1.00 85.38 98 LYS A N 1
ATOM 787 C CA . LYS A 1 98 ? -4.903 -4.978 5.074 1.00 85.38 98 LYS A CA 1
ATOM 788 C C . LYS A 1 98 ? -6.124 -5.558 4.352 1.00 85.38 98 LYS A C 1
ATOM 790 O O . LYS A 1 98 ? -6.949 -4.813 3.841 1.00 85.38 98 LYS A O 1
ATOM 795 N N . GLY A 1 99 ? -6.267 -6.885 4.355 1.00 87.81 99 GLY A N 1
ATOM 796 C CA . GLY A 1 99 ? -7.478 -7.548 3.864 1.00 87.81 99 GLY A CA 1
ATOM 797 C C . GLY A 1 99 ? -8.721 -7.191 4.687 1.00 87.81 99 GLY A C 1
ATOM 798 O O . GLY A 1 99 ? -9.780 -6.952 4.115 1.00 87.81 99 GLY A O 1
ATOM 799 N N . ASP A 1 100 ? -8.581 -7.076 6.013 1.00 87.94 100 ASP A N 1
ATOM 800 C CA . ASP A 1 100 ? -9.673 -6.617 6.876 1.00 87.94 100 ASP A CA 1
ATOM 801 C C . ASP A 1 100 ? -9.992 -5.145 6.598 1.00 87.94 100 ASP A C 1
ATOM 803 O O . ASP A 1 100 ? -11.163 -4.800 6.495 1.00 87.94 100 ASP A O 1
ATOM 807 N N . ALA A 1 101 ? -8.978 -4.298 6.391 1.00 87.50 101 ALA A N 1
ATOM 808 C CA . ALA A 1 101 ? -9.174 -2.897 6.021 1.00 87.50 101 ALA A CA 1
ATOM 809 C C . ALA A 1 101 ? -9.981 -2.756 4.718 1.00 87.50 101 ALA A C 1
ATOM 811 O O . ALA A 1 101 ? -10.988 -2.055 4.702 1.00 87.50 101 ALA A O 1
ATOM 812 N N . LEU A 1 102 ? -9.611 -3.485 3.656 1.00 89.81 102 LEU A N 1
ATOM 813 C CA . LEU A 1 102 ? -10.343 -3.473 2.380 1.00 89.81 102 LEU A CA 1
ATOM 814 C C . LEU A 1 102 ? -11.790 -3.961 2.525 1.00 89.81 102 LEU A C 1
ATOM 816 O O . LEU A 1 102 ? -12.694 -3.377 1.932 1.00 89.81 102 LEU A O 1
ATOM 820 N N . ARG A 1 103 ? -12.021 -4.999 3.339 1.00 94.25 103 ARG A N 1
ATOM 821 C CA . ARG A 1 103 ? -13.374 -5.485 3.650 1.00 94.25 103 ARG A CA 1
ATOM 822 C C . ARG A 1 103 ? -14.195 -4.419 4.380 1.00 94.25 103 ARG A C 1
ATOM 824 O O . ARG A 1 103 ? -15.366 -4.230 4.075 1.00 94.25 103 ARG A O 1
ATOM 831 N N . LEU A 1 104 ? -13.583 -3.727 5.340 1.00 93.31 104 LEU A N 1
ATOM 832 C CA . LEU A 1 104 ? -14.250 -2.743 6.195 1.00 93.31 104 LEU A CA 1
ATOM 833 C C . LEU A 1 104 ? -14.531 -1.417 5.483 1.00 93.31 104 LEU A C 1
ATOM 835 O O . LEU A 1 104 ? -15.468 -0.728 5.869 1.00 93.31 104 LEU A O 1
ATOM 839 N N . VAL A 1 105 ? -13.791 -1.075 4.423 1.00 92.00 105 VAL A N 1
ATOM 840 C CA . VAL A 1 105 ? -14.085 0.099 3.575 1.00 92.00 105 VAL A CA 1
ATOM 841 C C . VAL A 1 105 ? -15.500 0.043 2.993 1.00 92.00 105 VAL A C 1
ATOM 843 O O . VAL A 1 105 ? -16.120 1.086 2.813 1.00 92.00 105 VAL A O 1
ATOM 846 N N . GLN A 1 106 ? -16.020 -1.159 2.731 1.00 93.69 106 GLN A N 1
ATOM 847 C CA . GLN A 1 106 ? -17.360 -1.364 2.173 1.00 93.69 106 GLN A CA 1
ATOM 848 C C . GLN A 1 106 ? -18.477 -1.279 3.223 1.00 93.69 106 GLN A C 1
ATOM 850 O O . GLN A 1 106 ? -19.652 -1.240 2.867 1.00 93.69 106 GLN A O 1
ATOM 855 N N . VAL A 1 107 ? -18.134 -1.273 4.512 1.00 96.06 107 VAL A N 1
ATOM 856 C CA . VAL A 1 107 ? -19.109 -1.190 5.601 1.00 96.06 107 VAL A CA 1
ATOM 857 C C . VAL A 1 107 ? -19.477 0.276 5.807 1.00 96.06 107 VAL A C 1
ATOM 859 O O . VAL A 1 107 ? -18.598 1.132 5.910 1.00 96.06 107 VAL A O 1
ATOM 862 N N . ALA A 1 108 ? -20.775 0.576 5.861 1.00 94.88 108 ALA A N 1
ATOM 863 C CA . ALA A 1 108 ? -21.238 1.920 6.186 1.00 94.88 108 ALA A CA 1
ATOM 864 C C . ALA A 1 108 ? -20.786 2.297 7.612 1.00 94.88 108 ALA A C 1
ATOM 866 O O . ALA A 1 108 ? -20.863 1.455 8.512 1.00 94.88 108 ALA A O 1
ATOM 867 N N . PRO A 1 109 ? -20.286 3.525 7.839 1.00 93.31 109 PRO A N 1
ATOM 868 C CA . PRO A 1 109 ? -19.929 3.960 9.182 1.00 93.31 109 PRO A CA 1
ATOM 869 C C . PRO A 1 109 ? -21.167 3.954 10.084 1.00 93.31 109 PRO A C 1
ATOM 871 O O . PRO A 1 109 ? -22.255 4.335 9.658 1.00 93.31 109 PRO A O 1
ATOM 874 N N . GLU A 1 110 ? -20.980 3.527 11.331 1.00 95.19 110 GLU A N 1
ATOM 875 C CA . GLU A 1 110 ? -22.032 3.543 12.349 1.00 95.19 110 GLU A CA 1
ATOM 876 C C . GLU A 1 110 ? -22.486 4.985 12.652 1.00 95.19 110 GLU A C 1
ATOM 878 O O . GLU A 1 110 ? -21.676 5.922 12.639 1.00 95.19 110 GLU A O 1
ATOM 883 N N . ASP A 1 111 ? -23.776 5.153 12.953 1.00 93.94 111 ASP A N 1
ATOM 884 C CA . ASP A 1 111 ? -24.364 6.438 13.327 1.00 93.94 111 ASP A CA 1
ATOM 885 C C . ASP A 1 111 ? -23.654 7.060 14.555 1.00 93.94 111 ASP A C 1
ATOM 887 O O . ASP A 1 111 ? -23.295 6.341 15.496 1.00 93.94 111 ASP A O 1
ATOM 891 N N . PRO A 1 112 ? -23.422 8.389 14.603 1.00 91.19 112 PRO A N 1
ATOM 892 C CA . PRO A 1 112 ? -22.708 9.015 15.711 1.00 91.19 112 PRO A CA 1
ATOM 893 C C . PRO A 1 112 ? -23.314 8.771 17.099 1.00 91.19 112 PRO A C 1
ATOM 895 O O . PRO A 1 112 ? -22.544 8.729 18.069 1.00 91.19 112 PRO A O 1
ATOM 898 N N . GLU A 1 113 ? -24.636 8.614 17.219 1.00 89.88 113 GLU A N 1
ATOM 899 C CA . GLU A 1 113 ? -25.297 8.301 18.491 1.00 89.88 113 GLU A CA 1
ATOM 900 C C . GLU A 1 113 ? -25.033 6.851 18.898 1.00 89.88 113 GLU A C 1
ATOM 902 O O . GLU A 1 113 ? -24.634 6.594 20.039 1.00 89.88 113 GLU A O 1
ATOM 907 N N . ALA A 1 114 ? -25.127 5.917 17.949 1.00 94.50 114 ALA A N 1
ATOM 908 C CA . ALA A 1 114 ? -24.765 4.516 18.159 1.00 94.50 114 ALA A CA 1
ATOM 909 C C . ALA A 1 114 ? -23.283 4.358 18.555 1.00 94.50 114 ALA A C 1
ATOM 911 O O . ALA A 1 114 ? -22.963 3.630 19.497 1.00 94.50 114 ALA A O 1
ATOM 912 N N . VAL A 1 115 ? -22.374 5.123 17.942 1.00 94.69 115 VAL A N 1
ATOM 913 C CA . VAL A 1 115 ? -20.950 5.153 18.329 1.00 94.69 115 VAL A CA 1
ATOM 914 C C . VAL A 1 115 ? -20.768 5.687 19.754 1.00 94.69 115 VAL A C 1
ATOM 916 O O . VAL A 1 115 ? -19.926 5.188 20.506 1.00 94.69 115 VAL A O 1
ATOM 919 N N . ALA A 1 116 ? -21.535 6.705 20.154 1.00 91.31 116 ALA A N 1
ATOM 920 C CA . ALA A 1 116 ? -21.527 7.209 21.529 1.00 91.31 116 ALA A CA 1
ATOM 921 C C . ALA A 1 116 ? -22.048 6.154 22.519 1.00 91.31 116 ALA A C 1
ATOM 923 O O . ALA A 1 116 ? -21.435 5.955 23.571 1.00 91.31 116 ALA A O 1
ATOM 924 N N . HIS A 1 117 ? -23.114 5.437 22.161 1.00 93.81 117 HIS A N 1
ATOM 925 C CA . HIS A 1 117 ? -23.660 4.339 22.954 1.00 93.81 117 HIS A CA 1
ATOM 926 C C . HIS A 1 117 ? -22.642 3.199 23.134 1.00 93.81 117 HIS A C 1
ATOM 928 O O . HIS A 1 117 ? -22.351 2.801 24.261 1.00 93.81 117 HIS A O 1
ATOM 934 N N . GLN A 1 118 ? -22.003 2.745 22.054 1.00 95.94 118 GLN A N 1
ATOM 935 C CA . GLN A 1 118 ? -20.960 1.710 22.097 1.00 95.94 118 GLN A CA 1
ATOM 936 C C . GLN A 1 118 ? -19.733 2.151 22.911 1.00 95.94 118 GLN A C 1
ATOM 938 O O . GLN A 1 118 ? -19.177 1.373 23.686 1.00 95.94 118 GLN A O 1
ATOM 943 N N . SER A 1 119 ? -19.328 3.420 22.791 1.00 95.25 119 SER A N 1
ATOM 944 C CA . SER A 1 119 ? -18.286 4.013 23.642 1.00 95.25 119 SER A CA 1
ATOM 945 C C . SER A 1 119 ? -18.672 3.965 25.126 1.00 95.25 119 SER A C 1
ATOM 947 O O . SER A 1 119 ? -17.814 3.750 25.985 1.00 95.25 119 SER A O 1
ATOM 949 N N . SER A 1 120 ? -19.962 4.117 25.441 1.00 93.94 120 SER A N 1
ATOM 950 C CA . SER A 1 120 ? -20.481 4.044 26.810 1.00 93.94 120 SER A CA 1
ATOM 951 C C . SER A 1 120 ? -20.399 2.623 27.360 1.00 93.94 120 SER A C 1
ATOM 953 O O . SER A 1 120 ? -19.856 2.433 28.446 1.00 93.94 120 SER A O 1
ATOM 955 N N . ILE A 1 121 ? -20.805 1.621 26.570 1.00 95.25 121 ILE A N 1
ATOM 956 C CA . ILE A 1 121 ? -20.667 0.196 26.919 1.00 95.25 121 ILE A CA 1
ATOM 957 C C . ILE A 1 121 ? -19.203 -0.142 27.235 1.00 95.25 121 ILE A C 1
ATOM 959 O O . ILE A 1 121 ? -18.903 -0.735 28.271 1.00 95.25 121 ILE A O 1
ATOM 963 N N . ILE A 1 122 ? -18.270 0.273 26.373 1.00 95.38 122 ILE A N 1
ATOM 964 C CA . ILE A 1 122 ? -16.837 -0.013 26.547 1.00 95.38 122 ILE A CA 1
ATOM 965 C C . ILE A 1 122 ? -16.279 0.685 27.797 1.00 95.38 122 ILE A C 1
ATOM 967 O O . ILE A 1 122 ? -15.518 0.076 28.551 1.00 95.38 122 ILE A O 1
ATOM 971 N N . ASN A 1 123 ? -16.651 1.945 28.044 1.00 93.94 123 ASN A N 1
ATOM 972 C CA . ASN A 1 123 ? -16.230 2.669 29.246 1.00 93.94 123 ASN A CA 1
ATOM 973 C C . ASN A 1 123 ? -16.817 2.073 30.528 1.00 93.94 123 ASN A C 1
ATOM 975 O O . ASN A 1 123 ? -16.127 2.053 31.544 1.00 93.94 123 ASN A O 1
ATOM 979 N N . GLU A 1 124 ? -18.055 1.587 30.491 1.00 94.44 124 GLU A N 1
ATOM 980 C CA . GLU A 1 124 ? -18.693 0.927 31.629 1.00 94.44 124 GLU A CA 1
ATOM 981 C C . GLU A 1 124 ? -17.988 -0.391 31.965 1.00 94.44 124 GLU A C 1
ATOM 983 O O . GLU A 1 124 ? -17.628 -0.624 33.116 1.00 94.44 124 GLU A O 1
ATOM 988 N N . ARG A 1 125 ? -17.654 -1.205 30.956 1.00 95.69 125 ARG A N 1
ATOM 989 C CA . ARG A 1 125 ? -16.838 -2.414 31.156 1.00 95.69 125 ARG A CA 1
ATOM 990 C C . ARG A 1 125 ? -15.457 -2.098 31.719 1.00 95.69 125 ARG A C 1
ATOM 992 O O . ARG A 1 125 ? -14.992 -2.766 32.636 1.00 95.69 125 ARG A O 1
ATOM 999 N N . LEU A 1 126 ? -14.812 -1.047 31.218 1.00 93.19 126 LEU A N 1
ATOM 1000 C CA . LEU A 1 126 ? -13.522 -0.608 31.748 1.00 93.19 126 LEU A CA 1
ATOM 1001 C C . LEU A 1 126 ? -13.638 -0.117 33.201 1.00 93.19 126 LEU A C 1
ATOM 1003 O O . LEU A 1 126 ? -12.783 -0.436 34.023 1.00 93.19 126 LEU A O 1
ATOM 1007 N N . ARG A 1 127 ? -14.708 0.616 33.534 1.00 93.50 127 ARG A N 1
ATOM 1008 C CA . ARG A 1 127 ? -15.014 1.060 34.902 1.00 93.50 127 ARG A CA 1
ATOM 1009 C C . ARG A 1 127 ? -15.185 -0.129 35.845 1.00 93.50 127 ARG A C 1
ATOM 1011 O O . ARG A 1 127 ? -14.622 -0.101 36.934 1.00 93.50 127 ARG A O 1
ATOM 1018 N N . GLN A 1 128 ? -15.897 -1.171 35.416 1.00 94.81 128 GLN A N 1
ATOM 1019 C CA . GLN A 1 128 ? -16.077 -2.405 36.188 1.00 94.81 128 GLN A CA 1
ATOM 1020 C C . GLN A 1 128 ? -14.737 -3.093 36.484 1.00 94.81 128 GLN A C 1
ATOM 1022 O O . GLN A 1 128 ? -14.519 -3.538 37.606 1.00 94.81 128 GLN A O 1
ATOM 1027 N N . SER A 1 129 ? -13.810 -3.115 35.522 1.00 91.69 129 SER A N 1
ATOM 1028 C CA . SER A 1 129 ? -12.479 -3.707 35.718 1.00 91.69 129 SER A CA 1
ATOM 1029 C C . SER A 1 129 ? -11.532 -2.847 36.567 1.00 91.69 129 SER A C 1
ATOM 1031 O O . SER A 1 129 ? -10.647 -3.387 37.227 1.00 91.69 129 SER A O 1
ATOM 1033 N N . CYS A 1 130 ? -11.673 -1.517 36.536 1.00 88.19 130 CYS A N 1
ATOM 1034 C CA . CYS A 1 130 ? -10.758 -0.586 37.211 1.00 88.19 130 CYS A CA 1
ATOM 1035 C C . CYS A 1 130 ? -11.265 -0.061 38.567 1.00 88.19 130 CYS A C 1
ATOM 1037 O O . CYS A 1 130 ? -10.472 0.489 39.327 1.00 88.19 130 CYS A O 1
ATOM 1039 N N . GLY A 1 131 ? -12.561 -0.181 38.870 1.00 89.94 131 GLY A N 1
ATOM 1040 C CA . GLY A 1 131 ? -13.177 0.297 40.117 1.00 89.94 131 GLY A CA 1
ATOM 1041 C C . GLY A 1 131 ? -13.386 1.818 40.215 1.00 89.94 131 GLY A C 1
ATOM 1042 O O . GLY A 1 131 ? -13.919 2.295 41.212 1.00 89.94 131 GLY A O 1
ATOM 1043 N N . ALA A 1 132 ? -13.000 2.594 39.197 1.00 89.69 132 ALA A N 1
ATOM 1044 C CA . ALA A 1 132 ? -13.168 4.048 39.138 1.00 89.69 132 ALA A CA 1
ATOM 1045 C C . ALA A 1 132 ? -13.570 4.506 37.727 1.00 89.69 132 ALA A C 1
ATOM 1047 O O . ALA A 1 132 ? -13.444 3.761 36.753 1.00 89.69 132 ALA A O 1
ATOM 1048 N N . ALA A 1 133 ? -14.066 5.743 37.601 1.00 86.62 133 ALA A N 1
ATOM 1049 C CA . ALA A 1 133 ? -14.388 6.320 36.299 1.00 86.62 133 ALA A CA 1
ATOM 1050 C C . ALA A 1 133 ? -13.113 6.424 35.435 1.00 86.62 133 ALA A C 1
ATOM 1052 O O . ALA A 1 133 ? -12.176 7.113 35.841 1.00 86.62 133 ALA A O 1
ATOM 1053 N N . PRO A 1 134 ? -13.062 5.767 34.259 1.00 90.19 134 PRO A N 1
ATOM 1054 C CA . PRO A 1 134 ? -11.830 5.675 33.491 1.00 90.19 134 PRO A CA 1
ATOM 1055 C C . PRO A 1 134 ? -11.438 7.036 32.915 1.00 90.19 134 PRO A C 1
ATOM 1057 O O . PRO A 1 134 ? -12.235 7.713 32.258 1.00 90.19 134 PRO A O 1
ATOM 1060 N N . GLY A 1 135 ? -10.189 7.424 33.149 1.00 89.94 135 GLY A N 1
ATOM 1061 C CA . GLY A 1 135 ? -9.592 8.640 32.623 1.00 89.94 135 GLY A CA 1
ATOM 1062 C C . GLY A 1 135 ? -8.722 8.403 31.381 1.00 89.94 135 GLY A C 1
ATOM 1063 O O . GLY A 1 135 ? -8.513 7.275 30.927 1.00 89.94 135 GLY A O 1
ATOM 1064 N N . PRO A 1 136 ? -8.118 9.474 30.832 1.00 90.19 136 PRO A N 1
ATOM 1065 C CA . PRO A 1 136 ? -7.206 9.378 29.691 1.00 90.19 136 PRO A CA 1
ATOM 1066 C C . PRO A 1 136 ? -5.987 8.474 29.917 1.00 90.19 136 PRO A C 1
ATOM 1068 O O . PRO A 1 136 ? -5.443 7.931 28.951 1.00 90.19 136 PRO A O 1
ATOM 1071 N N . ALA A 1 137 ? -5.543 8.331 31.169 1.00 88.94 137 ALA A N 1
ATOM 1072 C CA . ALA A 1 137 ? -4.460 7.426 31.536 1.00 88.94 137 ALA A CA 1
ATOM 1073 C C . ALA A 1 137 ? -4.888 5.960 31.373 1.00 88.94 137 ALA A C 1
ATOM 1075 O O . ALA A 1 137 ? -4.170 5.190 30.734 1.00 88.94 137 ALA A O 1
ATOM 1076 N N . ASP A 1 138 ? -6.088 5.610 31.836 1.00 91.19 138 ASP A N 1
ATOM 1077 C CA . ASP A 1 138 ? -6.628 4.250 31.758 1.00 91.19 138 ASP A CA 1
ATOM 1078 C C . ASP A 1 138 ? -6.876 3.834 30.309 1.00 91.19 138 ASP A C 1
ATOM 1080 O O . ASP A 1 138 ? -6.484 2.744 29.896 1.00 91.19 138 ASP A O 1
ATOM 1084 N N . TRP A 1 139 ? -7.406 4.737 29.474 1.00 93.44 139 TRP A N 1
ATOM 1085 C CA . TRP A 1 139 ? -7.564 4.465 28.039 1.00 93.44 139 TRP A CA 1
ATOM 1086 C C . TRP A 1 139 ? -6.228 4.220 27.342 1.00 93.44 139 TRP A C 1
ATOM 1088 O O . TRP A 1 139 ? -6.138 3.376 26.452 1.00 93.44 139 TRP A O 1
ATOM 1098 N N . LYS A 1 140 ? -5.172 4.942 27.741 1.00 90.31 140 LYS A N 1
ATOM 1099 C CA . LYS A 1 140 ? -3.821 4.716 27.216 1.00 90.31 140 LYS A CA 1
ATOM 1100 C C . LYS A 1 140 ? -3.291 3.350 27.651 1.00 90.31 140 LYS A C 1
ATOM 1102 O O . LYS A 1 140 ? -2.684 2.669 26.828 1.00 90.31 140 LYS A O 1
ATOM 1107 N N . VAL A 1 141 ? -3.515 2.950 28.903 1.00 89.38 141 VAL A N 1
ATOM 1108 C CA . VAL A 1 141 ? -3.131 1.621 29.404 1.00 89.38 141 VAL A CA 1
ATOM 1109 C C . VAL A 1 141 ? -3.876 0.529 28.639 1.00 89.38 141 VAL A C 1
ATOM 1111 O O . VAL A 1 141 ? -3.231 -0.390 28.138 1.00 89.38 141 VAL A O 1
ATOM 1114 N N . LEU A 1 142 ? -5.190 0.674 28.456 1.00 89.75 142 LEU A N 1
ATOM 1115 C CA . LEU A 1 142 ? -6.018 -0.251 27.684 1.00 89.75 142 LEU A CA 1
ATOM 1116 C C . LEU A 1 142 ? -5.548 -0.351 26.224 1.00 89.75 142 LEU A C 1
ATOM 1118 O O . LEU A 1 142 ? -5.363 -1.449 25.705 1.00 89.75 142 LEU A O 1
ATOM 1122 N N . PHE A 1 143 ? -5.277 0.782 25.569 1.00 90.25 143 PHE A N 1
ATOM 1123 C CA . PHE A 1 143 ? -4.739 0.804 24.207 1.00 90.25 143 PHE A CA 1
ATOM 1124 C C . PHE A 1 143 ? -3.409 0.044 24.118 1.00 90.25 143 PHE A C 1
ATOM 1126 O O . PHE A 1 143 ? -3.237 -0.821 23.261 1.00 90.25 143 PHE A O 1
ATOM 1133 N N . CYS A 1 144 ? -2.485 0.307 25.047 1.00 87.69 144 CYS A N 1
ATOM 1134 C CA . CYS A 1 144 ? -1.212 -0.409 25.129 1.00 87.69 144 CYS A CA 1
ATOM 1135 C C . CYS A 1 144 ? -1.391 -1.907 25.418 1.00 87.69 144 CYS A C 1
ATOM 1137 O O . CYS A 1 144 ? -0.608 -2.710 24.914 1.00 87.69 144 CYS A O 1
ATOM 1139 N N . ALA A 1 145 ? -2.396 -2.295 26.207 1.00 86.38 145 ALA A N 1
ATOM 1140 C CA . ALA A 1 145 ? -2.727 -3.698 26.435 1.00 86.38 145 ALA A CA 1
ATOM 1141 C C . ALA A 1 145 ? -3.190 -4.368 25.133 1.00 86.38 145 ALA A C 1
ATOM 1143 O O . ALA A 1 145 ? -2.698 -5.443 24.800 1.00 86.38 145 ALA A O 1
ATOM 1144 N N . GLY A 1 146 ? -4.033 -3.694 24.343 1.00 82.25 146 GLY A N 1
ATOM 1145 C CA . GLY A 1 146 ? -4.473 -4.173 23.027 1.00 82.25 146 GLY A CA 1
ATOM 1146 C C . GLY A 1 146 ? -3.325 -4.403 22.046 1.00 82.25 146 GLY A C 1
ATOM 1147 O O . GLY A 1 146 ? -3.310 -5.416 21.348 1.00 82.25 146 GLY A O 1
ATOM 1148 N N . LEU A 1 147 ? -2.319 -3.523 22.052 1.00 84.62 147 LEU A N 1
ATOM 1149 C CA . LEU A 1 147 ? -1.110 -3.683 21.232 1.00 84.62 147 LEU A CA 1
ATOM 1150 C C . LEU A 1 147 ? -0.255 -4.896 21.628 1.00 84.62 147 LEU A C 1
ATOM 1152 O O . LEU A 1 147 ? 0.518 -5.392 20.811 1.00 84.62 147 LEU A O 1
ATOM 1156 N N . ARG A 1 148 ? -0.366 -5.370 22.874 1.00 84.94 148 ARG A N 1
ATOM 1157 C CA . ARG A 1 148 ? 0.423 -6.496 23.398 1.00 84.94 148 ARG A CA 1
ATOM 1158 C C . ARG A 1 148 ? -0.242 -7.856 23.190 1.00 84.94 148 ARG A C 1
ATOM 1160 O O . ARG A 1 148 ? 0.397 -8.869 23.462 1.00 84.94 148 ARG A O 1
ATOM 1167 N N . LEU A 1 149 ? -1.491 -7.905 22.720 1.00 81.56 149 LEU A N 1
ATOM 1168 C CA . LEU A 1 149 ? -2.197 -9.170 22.522 1.00 81.56 149 LEU A CA 1
ATOM 1169 C C . LEU A 1 149 ? -1.583 -9.955 21.345 1.00 81.56 149 LEU A C 1
ATOM 1171 O O . LEU A 1 149 ? -1.536 -9.433 20.226 1.00 81.56 149 LEU A O 1
ATOM 1175 N N . PRO A 1 150 ? -1.133 -11.208 21.558 1.00 75.38 150 PRO A N 1
ATOM 1176 C CA . PRO A 1 150 ? -0.501 -12.011 20.516 1.00 75.38 150 PRO A CA 1
ATOM 1177 C C . PRO A 1 150 ? -1.473 -12.336 19.379 1.00 75.38 150 PRO A C 1
ATOM 1179 O O . PRO A 1 150 ? -2.690 -12.465 19.575 1.00 75.38 150 PRO A O 1
ATOM 1182 N N . HIS A 1 151 ? -0.946 -12.481 18.160 1.00 69.69 151 HIS A N 1
ATOM 1183 C CA . HIS A 1 151 ? -1.764 -12.883 17.024 1.00 69.69 151 HIS A CA 1
ATOM 1184 C C . HIS A 1 151 ? -2.139 -14.373 17.138 1.00 69.69 151 HIS A C 1
ATOM 1186 O O . HIS A 1 151 ? -1.242 -15.188 17.087 1.00 69.69 151 HIS A O 1
ATOM 1192 N N . ALA A 1 152 ? -3.421 -14.751 17.282 1.00 68.56 152 ALA A N 1
ATOM 1193 C CA . ALA A 1 152 ? -3.833 -16.160 17.460 1.00 68.56 152 ALA A CA 1
ATOM 1194 C C . ALA A 1 152 ? -3.391 -17.093 16.317 1.00 68.56 152 ALA A C 1
ATOM 1196 O O . ALA A 1 152 ? -3.182 -18.272 16.554 1.00 68.56 152 ALA A O 1
ATOM 1197 N N . ASP A 1 153 ? -3.199 -16.553 15.108 1.00 66.69 153 ASP A N 1
ATOM 1198 C CA . ASP A 1 153 ? -2.734 -17.323 13.945 1.00 66.69 153 ASP A CA 1
ATOM 1199 C C . ASP A 1 153 ? -1.217 -17.201 13.737 1.00 66.69 153 ASP A C 1
ATOM 1201 O O . ASP A 1 153 ? -0.641 -17.834 12.852 1.00 66.69 153 ASP A O 1
ATOM 1205 N N . ALA A 1 154 ? -0.552 -16.339 14.508 1.00 61.59 154 ALA A N 1
ATOM 1206 C CA . ALA A 1 154 ? 0.893 -16.315 14.522 1.00 61.59 154 ALA A CA 1
ATOM 1207 C C . ALA A 1 154 ? 1.336 -17.383 15.516 1.00 61.59 154 ALA A C 1
ATOM 1209 O O . ALA A 1 154 ? 1.003 -17.319 16.698 1.00 61.59 154 ALA A O 1
ATOM 1210 N N . ALA A 1 155 ? 2.156 -18.326 15.044 1.00 62.91 155 ALA A N 1
ATOM 1211 C CA . ALA A 1 155 ? 3.064 -19.054 15.921 1.00 62.91 155 ALA A CA 1
ATOM 1212 C C . ALA A 1 155 ? 3.698 -18.066 16.926 1.00 62.91 155 ALA A C 1
ATOM 1214 O O . ALA A 1 155 ? 3.788 -16.877 16.590 1.00 62.91 155 ALA A O 1
ATOM 1215 N N . PRO A 1 156 ? 4.161 -18.511 18.109 1.00 60.22 156 PRO A N 1
ATOM 1216 C CA . PRO A 1 156 ? 4.885 -17.692 19.084 1.00 60.22 156 PRO A CA 1
ATOM 1217 C C . PRO A 1 156 ? 6.253 -17.239 18.534 1.00 60.22 156 PRO A C 1
ATOM 1219 O O . PRO A 1 156 ? 7.316 -17.452 19.103 1.00 60.22 156 PRO A O 1
ATOM 1222 N N . VAL A 1 157 ? 6.240 -16.589 17.379 1.00 48.06 157 VAL A N 1
ATOM 1223 C CA . VAL A 1 157 ? 7.232 -15.660 16.908 1.00 48.06 157 VAL A CA 1
ATOM 1224 C C . VAL A 1 157 ? 7.185 -14.577 17.959 1.00 48.06 157 VAL A C 1
ATOM 1226 O O . VAL A 1 157 ? 6.185 -13.865 18.055 1.00 48.06 157 VAL A O 1
ATOM 1229 N N . ARG A 1 158 ? 8.232 -14.519 18.792 1.00 46.41 158 ARG A N 1
ATOM 1230 C CA . ARG A 1 158 ? 8.524 -13.371 19.653 1.00 46.41 158 ARG A CA 1
ATOM 1231 C C . ARG A 1 158 ? 8.076 -12.141 18.884 1.00 46.41 158 ARG A C 1
ATOM 1233 O O . ARG A 1 158 ? 8.662 -11.867 17.839 1.00 46.41 158 ARG A O 1
ATOM 1240 N N . CYS A 1 159 ? 6.992 -11.497 19.327 1.00 46.03 159 CYS A N 1
ATOM 1241 C CA . CYS A 1 159 ? 6.559 -10.232 18.757 1.00 46.03 159 CYS A CA 1
ATOM 1242 C C . CYS A 1 159 ? 7.786 -9.343 18.857 1.00 46.03 159 CYS A C 1
ATOM 1244 O O . CYS A 1 159 ? 8.118 -8.896 19.955 1.00 46.03 159 CYS A O 1
ATOM 1246 N N . SER A 1 160 ? 8.518 -9.193 17.748 1.00 45.06 160 SER A N 1
ATOM 1247 C CA . SER A 1 160 ? 9.665 -8.311 17.695 1.00 45.06 160 SER A CA 1
ATOM 1248 C C . SER A 1 160 ? 9.128 -6.991 18.202 1.00 45.06 160 SER A C 1
ATOM 1250 O O . SER A 1 160 ? 8.148 -6.468 17.664 1.00 45.06 160 SER A O 1
ATOM 1252 N N . THR A 1 161 ? 9.710 -6.523 19.296 1.00 48.25 161 THR A N 1
ATOM 1253 C CA . THR A 1 161 ? 9.310 -5.376 20.120 1.00 48.25 161 THR A CA 1
ATOM 1254 C C . THR A 1 161 ? 9.122 -4.071 19.333 1.00 48.25 161 THR A C 1
ATOM 1256 O O . THR A 1 161 ? 8.715 -3.060 19.890 1.00 48.25 161 THR A O 1
ATOM 1259 N N . GLU A 1 162 ? 9.366 -4.101 18.028 1.00 50.88 162 GLU A N 1
ATOM 1260 C CA . GLU A 1 162 ? 9.254 -3.014 17.072 1.00 50.88 162 GLU A CA 1
ATOM 1261 C C . GLU A 1 162 ? 7.851 -2.871 16.454 1.00 50.88 162 GLU A C 1
ATOM 1263 O O . GLU A 1 162 ? 7.432 -1.748 16.202 1.00 50.88 162 GLU A O 1
ATOM 1268 N N . SER A 1 163 ? 7.060 -3.940 16.265 1.00 52.03 163 SER A N 1
ATOM 1269 C CA . SER A 1 163 ? 5.699 -3.784 15.688 1.00 52.03 163 SER A CA 1
ATOM 1270 C C . SER A 1 163 ? 4.643 -3.301 16.690 1.00 52.03 163 SER A C 1
ATOM 1272 O O . SER A 1 163 ? 3.543 -2.958 16.284 1.00 52.03 163 SER A O 1
ATOM 1274 N N . GLY A 1 164 ? 4.968 -3.243 17.985 1.00 54.91 164 GLY A N 1
ATOM 1275 C CA . GLY A 1 164 ? 4.165 -2.528 18.987 1.00 54.91 164 GLY A CA 1
ATOM 1276 C C . GLY A 1 164 ? 4.626 -1.083 19.219 1.00 54.91 164 GLY A C 1
ATOM 1277 O O . GLY A 1 164 ? 4.010 -0.368 20.010 1.00 54.91 164 GLY A O 1
ATOM 1278 N N . ALA A 1 165 ? 5.718 -0.656 18.573 1.00 59.03 165 ALA A N 1
ATOM 1279 C CA . ALA A 1 165 ? 6.300 0.671 18.764 1.00 59.03 165 ALA A CA 1
ATOM 1280 C C . ALA A 1 165 ? 5.622 1.751 17.910 1.00 59.03 165 ALA A C 1
ATOM 1282 O O . ALA A 1 165 ? 5.722 2.935 18.226 1.00 59.03 165 ALA A O 1
ATOM 1283 N N . ASP A 1 166 ? 4.911 1.366 16.850 1.00 73.62 166 ASP A N 1
ATOM 1284 C CA . ASP A 1 166 ? 4.261 2.318 15.947 1.00 73.62 166 ASP A CA 1
ATOM 1285 C C . ASP A 1 166 ? 2.999 2.962 16.551 1.00 73.62 166 ASP A C 1
ATOM 1287 O O . ASP A 1 166 ? 2.517 3.976 16.040 1.00 73.62 166 ASP A O 1
ATOM 1291 N N . GLY A 1 167 ? 2.485 2.415 17.660 1.00 87.00 167 GLY A N 1
ATOM 1292 C CA . GLY A 1 167 ? 1.315 2.943 18.356 1.00 87.00 167 GLY A CA 1
ATOM 1293 C C . GLY A 1 167 ? 0.028 2.822 17.537 1.00 87.00 167 GLY A C 1
ATOM 1294 O O . GLY A 1 167 ? -0.856 3.676 17.677 1.00 87.00 167 GLY A O 1
ATOM 1295 N N . ARG A 1 168 ? -0.060 1.797 16.678 1.00 91.56 168 ARG A N 1
ATOM 1296 C CA . ARG A 1 168 ? -1.186 1.543 15.771 1.00 91.56 168 ARG A CA 1
ATOM 1297 C C . ARG A 1 168 ? -1.926 0.279 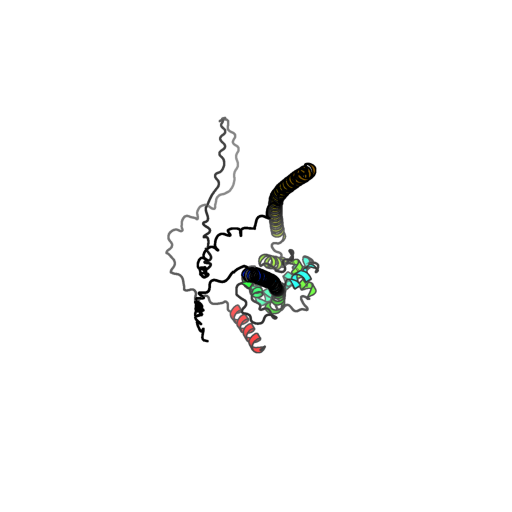16.187 1.00 91.56 168 ARG A C 1
ATOM 1299 O O . ARG A 1 168 ? -1.349 -0.800 16.228 1.00 91.56 168 ARG A O 1
ATOM 1306 N N . LEU A 1 169 ? -3.211 0.412 16.493 1.00 92.31 169 LEU A N 1
ATOM 1307 C CA . LEU A 1 169 ? -4.072 -0.716 16.838 1.00 92.31 169 LEU A CA 1
ATOM 1308 C C . LEU A 1 169 ? -4.779 -1.190 15.571 1.00 92.31 169 LEU A C 1
ATOM 1310 O O . LEU A 1 169 ? -5.505 -0.403 14.978 1.00 92.31 169 LEU A O 1
ATOM 1314 N N . PHE A 1 170 ? -4.580 -2.439 15.152 1.00 92.69 170 PHE A N 1
ATOM 1315 C CA . PHE A 1 170 ? -5.246 -3.036 13.984 1.00 92.69 170 PHE A CA 1
ATOM 1316 C C . PHE A 1 170 ? -6.604 -3.653 14.348 1.00 92.69 170 PHE A C 1
ATOM 1318 O O . PHE A 1 170 ? -6.846 -4.002 15.505 1.00 92.69 170 PHE A O 1
ATOM 1325 N N . TYR A 1 171 ? -7.470 -3.870 13.353 1.00 94.19 171 TYR A N 1
ATOM 1326 C CA . TYR A 1 171 ? -8.844 -4.349 13.563 1.00 94.19 171 TYR A CA 1
ATOM 1327 C C . TYR A 1 171 ? -8.916 -5.622 14.419 1.00 94.19 171 TYR A C 1
ATOM 1329 O O . TYR A 1 171 ? -9.646 -5.693 15.407 1.00 94.19 171 TYR A O 1
ATOM 1337 N N . ARG A 1 172 ? -8.083 -6.622 14.112 1.00 92.31 172 ARG A N 1
ATOM 1338 C CA . ARG A 1 172 ? -8.039 -7.884 14.868 1.00 92.31 172 ARG A CA 1
ATOM 1339 C C . ARG A 1 172 ? -7.587 -7.695 16.319 1.00 92.31 172 ARG A C 1
ATOM 1341 O O . ARG A 1 172 ? -8.078 -8.394 17.204 1.00 92.31 172 ARG A O 1
ATOM 1348 N N . GLN A 1 173 ? -6.655 -6.774 16.564 1.00 92.00 173 GLN A N 1
ATOM 1349 C CA . GLN A 1 173 ? -6.202 -6.440 17.917 1.00 92.00 173 GLN A CA 1
ATOM 1350 C C . GLN A 1 173 ? -7.301 -5.710 18.684 1.00 92.00 173 GLN A C 1
ATOM 1352 O O . GLN A 1 173 ? -7.531 -6.025 19.845 1.00 92.00 173 GLN A O 1
ATOM 1357 N N . PHE A 1 174 ? -8.025 -4.800 18.029 1.00 95.25 174 PHE A N 1
ATOM 1358 C CA . PHE A 1 174 ? -9.168 -4.108 18.617 1.00 95.25 174 PHE A CA 1
ATOM 1359 C C . PHE A 1 174 ? -10.295 -5.073 18.992 1.00 95.25 174 PHE A C 1
ATOM 1361 O O . PHE A 1 174 ? -10.747 -5.049 20.131 1.00 95.25 174 PHE A O 1
ATOM 1368 N N . VAL A 1 175 ? -10.680 -6.003 18.109 1.00 95.25 175 VAL A N 1
ATOM 1369 C CA . VAL A 1 175 ? -11.667 -7.046 18.451 1.00 95.25 175 VAL A CA 1
ATOM 1370 C C . VAL A 1 175 ? -11.222 -7.818 19.691 1.00 95.25 175 VAL A C 1
ATOM 1372 O O . VAL A 1 175 ? -12.005 -8.006 20.615 1.00 95.25 175 VAL A O 1
ATOM 1375 N N . ARG A 1 176 ? -9.958 -8.245 19.756 1.00 92.44 176 ARG A N 1
ATOM 1376 C CA . ARG A 1 176 ? -9.451 -8.985 20.920 1.00 92.44 176 ARG A CA 1
ATOM 1377 C C . ARG A 1 176 ? -9.355 -8.143 22.173 1.00 92.44 176 ARG A C 1
ATOM 1379 O O . ARG A 1 176 ? -9.627 -8.664 23.243 1.00 92.44 176 ARG A O 1
ATOM 1386 N N . LEU A 1 177 ? -9.015 -6.868 22.053 1.00 94.44 177 LEU A N 1
ATOM 1387 C CA . LEU A 1 177 ? -9.078 -5.936 23.168 1.00 94.44 177 LEU A CA 1
ATOM 1388 C C . LEU A 1 177 ? -10.494 -5.930 23.761 1.00 94.44 177 LEU A C 1
ATOM 1390 O O . LEU A 1 177 ? -10.655 -6.107 24.963 1.00 94.44 177 LEU A O 1
ATOM 1394 N N . LEU A 1 178 ? -11.526 -5.840 22.918 1.00 96.06 178 LEU A N 1
ATOM 1395 C CA . LEU A 1 178 ? -12.915 -5.867 23.383 1.00 96.06 178 LEU A CA 1
ATOM 1396 C C . LEU A 1 178 ? -13.330 -7.236 23.955 1.00 96.06 178 LEU A C 1
ATOM 1398 O O . LEU A 1 178 ? -13.982 -7.292 24.993 1.00 96.06 178 LEU A O 1
ATOM 1402 N N . ARG A 1 179 ? -12.953 -8.344 23.304 1.00 96.38 179 ARG A N 1
ATOM 1403 C CA . ARG A 1 179 ? -13.393 -9.698 23.697 1.00 96.38 179 ARG A CA 1
ATOM 1404 C C . ARG A 1 179 ? -12.598 -10.310 24.845 1.00 96.38 179 ARG A C 1
ATOM 1406 O O . ARG A 1 179 ? -13.185 -10.911 25.732 1.00 96.38 179 ARG A O 1
ATOM 1413 N N . ALA A 1 180 ? -11.275 -10.214 24.794 1.00 93.44 180 ALA A N 1
ATOM 1414 C CA . ALA A 1 180 ? -10.375 -10.911 25.707 1.00 93.44 180 ALA A CA 1
ATOM 1415 C C . ALA A 1 180 ? -10.007 -10.068 26.931 1.00 93.44 180 ALA A C 1
ATOM 1417 O O . ALA A 1 180 ? -9.788 -10.636 27.991 1.00 93.44 180 ALA A O 1
ATOM 1418 N N . VAL A 1 181 ? -9.930 -8.737 26.792 1.00 92.62 181 VAL A N 1
ATOM 1419 C CA . VAL A 1 181 ? -9.535 -7.847 27.901 1.00 92.62 181 VAL A CA 1
ATOM 1420 C C . VAL A 1 181 ? -10.750 -7.237 28.592 1.00 92.62 181 VAL A C 1
ATOM 1422 O O . VAL A 1 181 ? -10.778 -7.156 29.812 1.00 92.62 181 VAL A O 1
ATOM 1425 N N . LEU A 1 182 ? -11.758 -6.806 27.827 1.00 95.00 182 LEU A N 1
ATOM 1426 C CA . LEU A 1 182 ? -12.977 -6.202 28.385 1.00 95.00 182 LEU A CA 1
ATOM 1427 C C . LEU A 1 182 ? -14.146 -7.181 28.528 1.00 95.00 182 LEU A C 1
ATOM 1429 O O . LEU A 1 182 ? -15.208 -6.783 28.998 1.00 95.00 182 LEU A O 1
ATOM 1433 N N . HIS A 1 183 ? -13.966 -8.435 28.105 1.00 96.19 183 HIS A N 1
ATOM 1434 C CA . HIS A 1 183 ? -14.980 -9.490 28.188 1.00 96.19 183 HIS A CA 1
ATOM 1435 C C . HIS A 1 183 ? -16.347 -9.108 27.588 1.00 96.19 183 HIS A C 1
ATOM 1437 O O . HIS A 1 183 ? -17.383 -9.601 28.028 1.00 96.19 183 HIS A O 1
ATOM 1443 N N . ILE A 1 184 ? -16.368 -8.255 26.556 1.00 96.81 184 ILE A N 1
ATOM 1444 C CA . ILE A 1 184 ? -17.609 -7.880 25.865 1.00 96.81 184 ILE A CA 1
ATOM 1445 C C . ILE A 1 184 ? -18.074 -9.074 25.039 1.00 96.81 184 ILE A C 1
ATOM 1447 O O . ILE A 1 184 ? -17.381 -9.505 24.109 1.00 96.81 184 ILE A O 1
ATOM 1451 N N . SER A 1 185 ? -19.257 -9.600 25.340 1.00 97.31 185 SER A N 1
ATOM 1452 C CA . SER A 1 185 ? -19.797 -10.784 24.669 1.00 97.31 185 SER A CA 1
ATOM 1453 C C . SER A 1 185 ? -20.226 -10.491 23.218 1.00 97.31 185 SER A C 1
ATOM 1455 O O . SER A 1 185 ? -20.610 -9.361 22.892 1.00 97.31 185 SER A O 1
ATOM 1457 N N . PRO A 1 186 ? -20.175 -11.475 22.294 1.00 97.50 186 PRO A N 1
ATOM 1458 C CA . PRO A 1 186 ? -20.694 -11.304 20.933 1.00 97.50 186 PRO A CA 1
ATOM 1459 C C . PRO A 1 186 ? -22.167 -10.892 20.866 1.00 97.50 186 PRO A C 1
ATOM 1461 O O . PRO A 1 186 ? -22.564 -10.301 19.869 1.00 97.50 186 PRO A O 1
ATOM 1464 N N . ALA A 1 187 ? -22.940 -11.173 21.918 1.00 97.12 187 ALA A N 1
ATOM 1465 C CA . ALA A 1 187 ? -24.323 -10.737 22.057 1.00 97.12 187 ALA A CA 1
ATOM 1466 C C . ALA A 1 187 ? -24.435 -9.229 22.348 1.00 97.12 187 ALA A C 1
ATOM 1468 O O . ALA A 1 187 ? -25.270 -8.563 21.750 1.00 97.12 187 ALA A O 1
ATOM 1469 N N . GLU A 1 188 ? -23.572 -8.683 23.213 1.00 96.00 188 GLU A N 1
ATOM 1470 C CA . GLU A 1 188 ? -23.569 -7.248 23.554 1.00 96.00 188 GLU A CA 1
ATOM 1471 C C . GLU A 1 188 ? -23.128 -6.354 22.400 1.00 96.00 188 GLU A C 1
ATOM 1473 O O . GLU A 1 188 ? -23.645 -5.256 22.231 1.00 96.00 188 GLU A O 1
ATOM 1478 N N . LEU A 1 189 ? -22.144 -6.808 21.624 1.00 96.88 189 LEU A N 1
ATOM 1479 C CA . LEU A 1 189 ? -21.640 -6.056 20.480 1.00 96.88 189 LEU A CA 1
ATOM 1480 C C . LEU A 1 189 ? -21.443 -7.001 19.297 1.00 96.88 189 LEU A C 1
ATOM 1482 O O . LEU A 1 189 ? -20.339 -7.523 19.128 1.00 96.88 189 LEU A O 1
ATOM 1486 N N . PRO A 1 190 ? -22.478 -7.281 18.492 1.00 97.31 190 PRO A N 1
ATOM 1487 C CA . PRO A 1 190 ? -22.385 -8.173 17.343 1.00 97.31 190 PRO A CA 1
ATOM 1488 C C . PRO A 1 190 ? -21.290 -7.779 16.350 1.00 97.31 190 PRO A C 1
ATOM 1490 O O . PRO A 1 190 ? -20.892 -6.620 16.233 1.00 97.31 190 PRO A O 1
ATOM 1493 N N . ARG A 1 191 ? -20.800 -8.761 15.585 1.00 96.75 191 ARG A N 1
ATOM 1494 C CA . ARG A 1 191 ? -19.718 -8.544 14.612 1.00 96.75 191 ARG A CA 1
ATOM 1495 C C . ARG A 1 191 ? -20.006 -7.421 13.594 1.00 96.75 191 ARG A C 1
ATOM 1497 O O . ARG A 1 191 ? -19.088 -6.634 13.379 1.00 96.75 191 ARG A O 1
ATOM 1504 N N . PRO A 1 192 ? -21.216 -7.294 13.010 1.00 97.38 192 PRO A N 1
ATOM 1505 C CA . PRO A 1 192 ? -21.522 -6.197 12.087 1.00 97.38 192 PRO A CA 1
ATOM 1506 C C . PRO A 1 192 ? -21.412 -4.812 12.737 1.00 97.38 192 PRO A C 1
ATOM 1508 O O . PRO A 1 192 ? -20.837 -3.907 12.142 1.00 97.38 192 PRO A O 1
ATOM 1511 N N . GLN A 1 193 ? -21.872 -4.668 13.984 1.00 97.38 193 GLN A N 1
ATOM 1512 C CA . GLN A 1 193 ? -21.742 -3.420 14.744 1.00 97.38 193 GLN A CA 1
ATOM 1513 C C . GLN A 1 193 ? -20.281 -3.111 15.081 1.00 97.38 193 GLN A C 1
ATOM 1515 O O . GLN A 1 193 ? -19.864 -1.964 15.052 1.00 97.38 193 GLN A O 1
ATOM 1520 N N . LEU A 1 194 ? -19.462 -4.130 15.358 1.00 97.25 194 LEU A N 1
ATOM 1521 C CA . LEU A 1 194 ? -18.026 -3.938 15.581 1.00 97.25 194 LEU A CA 1
ATOM 1522 C C . LEU A 1 194 ? -17.315 -3.487 14.290 1.00 97.25 194 LEU A C 1
ATOM 1524 O O . LEU A 1 194 ? -16.436 -2.628 14.337 1.00 97.25 194 LEU A O 1
ATOM 1528 N N . ASP A 1 195 ? -17.711 -4.033 13.137 1.00 97.31 195 ASP A N 1
ATOM 1529 C CA . ASP A 1 195 ? -17.215 -3.613 11.821 1.00 97.31 195 ASP A CA 1
ATOM 1530 C C . ASP A 1 195 ? -17.579 -2.138 11.527 1.00 97.31 195 ASP A C 1
ATOM 1532 O O . ASP A 1 195 ? -16.707 -1.353 11.144 1.00 97.31 195 ASP A O 1
ATOM 1536 N N . ALA A 1 196 ? -18.831 -1.741 11.771 1.00 96.94 196 ALA A N 1
ATOM 1537 C CA . ALA A 1 196 ? -19.306 -0.369 11.573 1.00 96.94 196 ALA A CA 1
ATOM 1538 C C . ALA A 1 196 ? -18.713 0.618 12.599 1.00 96.94 196 ALA A C 1
ATOM 1540 O O . ALA A 1 196 ? -18.304 1.725 12.233 1.00 96.94 196 ALA A O 1
ATOM 1541 N N . LEU A 1 197 ? -18.556 0.194 13.859 1.00 97.06 197 LEU A N 1
ATOM 1542 C CA . LEU A 1 197 ? -17.859 0.946 14.903 1.00 97.06 197 LEU A CA 1
ATOM 1543 C C . LEU A 1 197 ? -16.405 1.203 14.523 1.00 97.06 197 LEU A C 1
ATOM 1545 O O . LEU A 1 197 ? -15.920 2.328 14.636 1.00 97.06 197 LEU A O 1
ATOM 1549 N N . TRP A 1 198 ? -15.702 0.167 14.059 1.00 96.88 198 TRP A N 1
ATOM 1550 C CA . TRP A 1 198 ? -14.335 0.319 13.579 1.00 96.88 198 TRP A CA 1
ATOM 1551 C C . TRP A 1 198 ? -14.265 1.370 12.477 1.00 96.88 198 TRP A C 1
ATOM 1553 O O . TRP A 1 198 ? -13.436 2.276 12.557 1.00 96.88 198 TRP A O 1
ATOM 1563 N N . ARG A 1 199 ? -15.160 1.285 11.486 1.00 95.94 199 ARG A N 1
ATOM 1564 C CA . ARG A 1 199 ? -15.213 2.242 10.378 1.00 95.94 199 ARG A CA 1
ATOM 1565 C C . ARG A 1 199 ? -15.484 3.669 10.854 1.00 95.94 199 ARG A C 1
ATOM 1567 O O . ARG A 1 199 ? -14.906 4.608 10.313 1.00 95.94 199 ARG A O 1
ATOM 1574 N N . ALA A 1 200 ? -16.314 3.836 11.882 1.00 95.38 200 ALA A N 1
ATOM 1575 C CA . ALA A 1 200 ? -16.601 5.140 12.469 1.00 95.38 200 ALA A CA 1
ATOM 1576 C C . ALA A 1 200 ? -15.414 5.742 13.249 1.00 95.38 200 ALA A C 1
ATOM 1578 O O . ALA A 1 200 ? -15.344 6.967 13.405 1.00 95.38 200 ALA A O 1
ATOM 1579 N N . ILE A 1 201 ? -14.491 4.909 13.751 1.00 95.44 201 ILE A N 1
ATOM 1580 C CA . ILE A 1 201 ? -13.261 5.362 14.421 1.00 95.44 201 ILE A CA 1
ATOM 1581 C C . ILE A 1 201 ? -12.131 5.601 13.403 1.00 95.44 201 ILE A C 1
ATOM 1583 O O . ILE A 1 201 ? -11.459 6.630 13.477 1.00 95.44 201 ILE A O 1
ATOM 1587 N N . ASP A 1 202 ? -11.931 4.678 12.460 1.00 95.56 202 ASP A N 1
ATOM 1588 C CA . ASP A 1 202 ? -10.968 4.769 11.352 1.00 95.56 202 ASP A CA 1
ATOM 1589 C C . ASP A 1 202 ? -11.620 5.445 10.135 1.00 95.56 202 ASP A C 1
ATOM 1591 O O . ASP A 1 202 ? -11.893 4.818 9.108 1.00 95.56 202 ASP A O 1
ATOM 1595 N N . GLN A 1 203 ? -11.922 6.740 10.277 1.00 90.75 203 GLN A N 1
ATOM 1596 C CA . GLN A 1 203 ? -12.590 7.546 9.244 1.00 90.75 203 GLN A CA 1
ATOM 1597 C C . GLN A 1 203 ? -11.774 7.608 7.945 1.00 90.75 203 GLN A C 1
ATOM 1599 O O . GLN A 1 203 ? -12.341 7.520 6.854 1.00 90.75 203 GLN A O 1
ATOM 1604 N N . ASP A 1 204 ? -10.451 7.622 8.081 1.00 90.62 204 ASP A N 1
ATOM 1605 C CA . ASP A 1 204 ? -9.480 7.708 6.987 1.00 90.62 204 ASP A CA 1
ATOM 1606 C C . ASP A 1 204 ? -9.245 6.361 6.279 1.00 90.62 204 ASP A C 1
ATOM 1608 O O . ASP A 1 204 ? -8.519 6.299 5.287 1.00 90.62 204 ASP A O 1
ATOM 1612 N N . ALA A 1 205 ? -9.844 5.272 6.782 1.00 90.81 205 ALA A N 1
ATOM 1613 C CA . ALA A 1 205 ? -9.675 3.912 6.270 1.00 90.81 205 ALA A CA 1
ATOM 1614 C C . ALA A 1 205 ? -8.199 3.483 6.140 1.00 90.81 205 ALA A C 1
ATOM 1616 O O . ALA A 1 205 ? -7.809 2.786 5.198 1.00 90.81 205 ALA A O 1
ATOM 1617 N N . LEU A 1 206 ? -7.367 3.876 7.108 1.00 89.00 206 LEU A N 1
ATOM 1618 C CA . LEU A 1 206 ? -5.939 3.545 7.115 1.00 89.00 206 LEU A CA 1
ATOM 1619 C C . LEU A 1 206 ? -5.689 2.072 7.466 1.00 89.00 206 LEU A C 1
ATOM 1621 O O . LEU A 1 206 ? -4.574 1.568 7.293 1.00 89.00 206 LEU A O 1
ATOM 1625 N N . GLY A 1 207 ? -6.711 1.377 7.975 1.00 91.06 207 GLY A N 1
ATOM 1626 C CA . GLY A 1 207 ? -6.629 -0.007 8.431 1.00 91.06 207 GLY A CA 1
ATOM 1627 C C . GLY A 1 207 ? -6.055 -0.145 9.839 1.00 91.06 207 GLY A C 1
ATOM 1628 O O . GLY A 1 207 ? -5.843 -1.265 10.310 1.00 91.06 207 GLY A O 1
ATOM 1629 N N . PHE A 1 208 ? -5.816 0.970 10.530 1.00 93.31 208 PHE A N 1
ATOM 1630 C CA . PHE A 1 208 ? -5.375 1.006 11.918 1.00 93.31 208 PHE A CA 1
ATOM 1631 C C . PHE A 1 208 ? -5.915 2.247 12.629 1.00 93.31 208 PHE A C 1
ATOM 1633 O O . PHE A 1 208 ? -6.101 3.298 12.027 1.00 93.31 208 PHE A O 1
ATOM 1640 N N . ILE A 1 209 ? -6.085 2.137 13.942 1.00 94.31 209 ILE A N 1
ATOM 1641 C CA . ILE A 1 209 ? -6.504 3.229 14.814 1.00 94.31 209 ILE A CA 1
ATOM 1642 C C . ILE A 1 209 ? -5.292 3.708 15.610 1.00 94.31 209 ILE A C 1
ATOM 1644 O O . ILE A 1 209 ? -4.618 2.938 16.302 1.00 94.31 209 ILE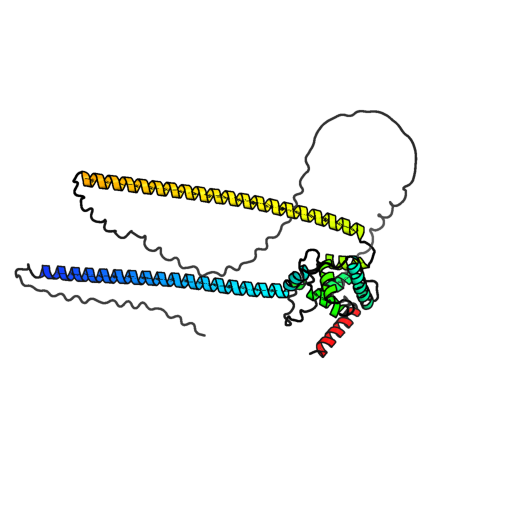 A O 1
ATOM 1648 N N . SER A 1 210 ? -5.016 5.004 15.540 1.00 94.25 210 SER A N 1
ATOM 1649 C CA . SER A 1 210 ? -4.014 5.653 16.385 1.00 94.25 210 SER A CA 1
ATOM 1650 C C . SER A 1 210 ? -4.515 5.820 17.822 1.00 94.25 210 SER A C 1
ATOM 1652 O O . SER A 1 210 ? -5.715 5.930 18.088 1.00 94.25 210 SER A O 1
ATOM 1654 N N . ARG A 1 211 ? -3.584 5.970 18.773 1.00 93.62 211 ARG A N 1
ATOM 1655 C CA . ARG A 1 211 ? -3.927 6.307 20.169 1.00 93.62 211 ARG A CA 1
ATOM 1656 C C . ARG A 1 211 ? -4.847 7.533 20.271 1.00 93.62 211 ARG A C 1
ATOM 1658 O O . ARG A 1 211 ? -5.719 7.583 21.132 1.00 93.62 211 ARG A O 1
ATOM 1665 N N . GLY A 1 212 ? -4.646 8.533 19.408 1.00 91.62 212 GLY A N 1
ATOM 1666 C CA . GLY A 1 212 ? -5.449 9.757 19.388 1.00 91.62 212 GLY A CA 1
ATOM 1667 C C . GLY A 1 212 ? -6.905 9.504 18.998 1.00 91.62 212 GLY A C 1
ATOM 1668 O O . GLY A 1 212 ? -7.804 9.972 19.699 1.00 91.62 212 GLY A O 1
ATOM 1669 N N . GLN A 1 213 ? -7.124 8.725 17.935 1.00 93.69 213 GLN A N 1
ATOM 1670 C CA . GLN A 1 213 ? -8.455 8.315 17.477 1.00 93.69 213 GLN A CA 1
ATOM 1671 C C . GLN A 1 213 ? -9.159 7.452 18.533 1.00 93.69 213 GLN A C 1
ATOM 1673 O O . GLN A 1 213 ? -10.292 7.758 18.902 1.00 93.69 213 GLN A O 1
ATOM 1678 N N . PHE A 1 214 ? -8.465 6.465 19.115 1.00 95.38 214 PHE A N 1
ATOM 1679 C CA . PHE A 1 214 ? -9.020 5.618 20.178 1.00 95.38 214 PHE A CA 1
ATOM 1680 C C . PHE A 1 214 ? -9.439 6.429 21.416 1.00 95.38 214 PHE A C 1
ATOM 1682 O O . PHE A 1 214 ? -10.583 6.354 21.857 1.00 95.38 214 PHE A O 1
ATOM 1689 N N . CYS A 1 215 ? -8.563 7.291 21.947 1.00 92.62 215 CYS A N 1
ATOM 1690 C CA . CYS A 1 215 ? -8.926 8.160 23.074 1.00 92.62 215 CYS A CA 1
ATOM 1691 C C . CYS A 1 215 ? -10.001 9.197 22.695 1.00 92.62 215 CYS A C 1
ATOM 1693 O O . CYS A 1 215 ? -10.760 9.661 23.544 1.00 92.62 215 CYS A O 1
ATOM 1695 N N . GLY A 1 216 ? -10.058 9.622 21.430 1.00 91.88 216 GLY A N 1
ATOM 1696 C CA . GLY A 1 216 ? -11.134 10.456 20.895 1.00 91.88 216 GLY A CA 1
ATOM 1697 C C . GLY A 1 216 ? -12.486 9.751 20.963 1.00 91.88 216 GLY A C 1
ATOM 1698 O O . GLY A 1 216 ? -13.448 10.343 21.446 1.00 91.88 216 GLY A O 1
ATOM 1699 N N . PHE A 1 217 ? -12.526 8.485 20.552 1.00 94.38 217 PHE A N 1
ATOM 1700 C CA . PHE A 1 217 ? -13.692 7.615 20.640 1.00 94.38 217 PHE A CA 1
ATOM 1701 C C . PHE A 1 217 ? -14.151 7.398 22.089 1.00 94.38 217 PHE A C 1
ATOM 1703 O O . PHE A 1 217 ? -15.318 7.649 22.391 1.00 94.38 217 PHE A O 1
ATOM 1710 N N . MET A 1 218 ? -13.241 7.051 23.007 1.00 94.12 218 MET A N 1
ATOM 1711 C CA . MET A 1 218 ? -13.580 6.830 24.426 1.00 94.12 218 MET A CA 1
ATOM 1712 C C . MET A 1 218 ? -14.167 8.080 25.098 1.00 94.12 218 MET A C 1
ATOM 1714 O O . MET A 1 218 ? -15.038 7.982 25.957 1.00 94.12 218 MET A O 1
ATOM 1718 N N . ARG A 1 219 ? -13.757 9.279 24.663 1.00 91.06 219 ARG A N 1
ATOM 1719 C CA . ARG A 1 219 ? -14.317 10.547 25.163 1.00 91.06 219 ARG A CA 1
ATOM 1720 C C . ARG A 1 219 ? -15.742 10.829 24.710 1.00 91.06 219 ARG A C 1
ATOM 1722 O O . ARG A 1 219 ? -16.388 11.660 25.342 1.00 91.06 219 ARG A O 1
ATOM 1729 N N . ARG A 1 220 ? -16.230 10.206 23.630 1.00 88.00 220 ARG A N 1
ATOM 1730 C CA . ARG A 1 220 ? -17.576 10.494 23.101 1.00 88.00 220 ARG A CA 1
ATOM 1731 C C . ARG A 1 220 ? -18.663 10.145 24.120 1.00 88.00 220 ARG A C 1
ATOM 1733 O O . ARG A 1 220 ? -19.574 10.943 24.288 1.00 88.00 220 ARG A O 1
ATOM 1740 N N . ALA A 1 221 ? -18.511 9.046 24.860 1.00 83.12 221 ALA A N 1
ATOM 1741 C CA . ALA A 1 221 ? -19.442 8.676 25.925 1.00 83.12 221 ALA A CA 1
ATOM 1742 C C . ALA A 1 221 ? -19.301 9.510 27.205 1.00 83.12 221 ALA A C 1
ATOM 1744 O O . ALA A 1 221 ? -20.245 9.622 27.976 1.00 83.12 221 ALA A O 1
ATOM 1745 N N . ALA A 1 222 ? -18.142 10.135 27.433 1.00 78.81 222 ALA A N 1
ATOM 1746 C CA . ALA A 1 222 ? -17.905 10.932 28.634 1.00 78.81 222 ALA A CA 1
ATOM 1747 C C . ALA A 1 222 ? -18.612 12.303 28.615 1.00 78.81 222 ALA A C 1
ATOM 1749 O O . ALA A 1 222 ? -18.437 13.070 29.556 1.00 78.81 222 ALA A O 1
ATOM 1750 N N . GLY A 1 223 ? -19.339 12.655 27.542 1.00 70.00 223 GLY A N 1
ATOM 1751 C CA . GLY A 1 223 ? -20.212 13.837 27.445 1.00 70.00 223 GLY A CA 1
ATOM 1752 C C . GLY A 1 223 ? -19.543 15.218 27.558 1.00 70.00 223 GLY A C 1
ATOM 1753 O O . GLY A 1 223 ? -20.195 16.236 27.361 1.00 70.00 223 GLY A O 1
ATOM 1754 N N . THR A 1 224 ? -18.243 15.300 27.846 1.00 56.31 224 THR A N 1
ATOM 1755 C CA . THR A 1 224 ? -17.672 16.481 28.523 1.00 56.31 224 THR A CA 1
ATOM 1756 C C . THR A 1 224 ? -16.851 17.437 27.655 1.00 56.31 224 THR A C 1
ATOM 1758 O O . THR A 1 224 ? -16.446 18.484 28.147 1.00 56.31 224 THR A O 1
ATOM 1761 N N . ALA A 1 225 ? -16.572 17.161 26.373 1.00 55.22 225 ALA A N 1
ATOM 1762 C CA . ALA A 1 225 ? -15.650 18.038 25.620 1.00 55.22 225 ALA A CA 1
ATOM 1763 C C . ALA A 1 225 ? -15.795 18.049 24.086 1.00 55.22 225 ALA A C 1
ATOM 1765 O O . ALA A 1 225 ? -14.852 18.424 23.383 1.00 55.22 225 ALA A O 1
ATOM 1766 N N . GLY A 1 226 ? -16.935 17.611 23.544 1.00 59.78 226 GLY A N 1
ATOM 1767 C CA . GLY A 1 226 ? -17.064 17.276 22.120 1.00 59.78 226 GLY A CA 1
ATOM 1768 C C . GLY A 1 226 ? -16.964 18.463 21.158 1.00 59.78 226 GLY A C 1
ATOM 1769 O O . GLY A 1 226 ? -16.103 18.469 20.284 1.00 59.78 226 GLY A O 1
ATOM 1770 N N . ALA A 1 227 ? -17.820 19.476 21.307 1.00 67.88 227 ALA A N 1
ATOM 1771 C CA . ALA A 1 227 ? -18.048 20.455 20.238 1.00 67.88 227 ALA A CA 1
ATOM 1772 C C . ALA A 1 227 ? -16.831 21.351 19.940 1.00 67.88 227 ALA A C 1
ATOM 1774 O O . ALA A 1 227 ? -16.392 21.447 18.796 1.00 67.88 227 ALA A O 1
ATOM 1775 N N . ARG A 1 228 ? -16.225 21.966 20.967 1.00 73.94 228 ARG A N 1
ATOM 1776 C CA . ARG A 1 228 ? -15.085 22.886 20.781 1.00 73.94 228 ARG A CA 1
ATOM 1777 C C . ARG A 1 228 ? -13.832 22.175 20.260 1.00 73.94 228 ARG A C 1
ATOM 1779 O O . ARG A 1 228 ? -13.107 22.729 19.441 1.00 73.94 228 ARG A O 1
ATOM 1786 N N . ARG A 1 229 ? -13.567 20.948 20.722 1.00 69.88 229 ARG A N 1
ATOM 1787 C CA . ARG A 1 229 ? -12.420 20.160 20.244 1.00 69.88 229 ARG A CA 1
ATOM 1788 C C . ARG A 1 229 ? -12.642 19.584 18.850 1.00 69.88 229 ARG A C 1
ATOM 1790 O O . ARG A 1 229 ? -11.657 19.477 18.131 1.00 69.88 229 ARG A O 1
ATOM 1797 N N . ARG A 1 230 ? -13.882 19.241 18.474 1.00 71.31 230 ARG A N 1
ATOM 1798 C CA . ARG A 1 230 ? -14.221 18.833 17.100 1.00 71.31 230 ARG A CA 1
ATOM 1799 C C . ARG A 1 230 ? -13.924 19.958 16.115 1.00 71.31 230 ARG A C 1
ATOM 1801 O O . ARG A 1 230 ? -13.104 19.740 15.238 1.00 71.31 230 ARG A O 1
ATOM 1808 N N . ARG A 1 231 ? -14.409 21.179 16.381 1.00 78.62 231 ARG A N 1
ATOM 1809 C CA . ARG A 1 231 ? -14.100 22.359 15.549 1.00 78.62 231 ARG A CA 1
ATOM 1810 C C . ARG A 1 231 ? -12.595 22.589 15.380 1.00 78.62 231 ARG A C 1
ATOM 1812 O O . ARG A 1 231 ? -12.107 22.700 14.267 1.00 78.62 231 ARG A O 1
ATOM 1819 N N . LEU A 1 232 ? -11.832 22.564 16.477 1.00 79.12 232 LEU A N 1
ATOM 1820 C CA . LEU A 1 232 ? -10.372 22.725 16.411 1.00 79.12 232 LEU A CA 1
ATOM 1821 C C . LEU A 1 232 ? -9.658 21.572 15.683 1.00 79.12 232 LEU A C 1
ATOM 1823 O O . LEU A 1 232 ? -8.582 21.776 15.125 1.00 79.12 232 LEU A O 1
ATOM 1827 N N . ALA A 1 233 ? -10.192 20.350 15.739 1.00 74.88 233 ALA A N 1
ATOM 1828 C CA . ALA A 1 233 ? -9.633 19.209 15.020 1.00 74.88 233 ALA A CA 1
ATOM 1829 C C . ALA A 1 233 ? -9.945 19.290 13.520 1.00 74.88 233 ALA A C 1
ATOM 1831 O O . ALA A 1 233 ? -9.040 19.074 12.721 1.00 74.88 233 ALA A O 1
ATOM 1832 N N . GLU A 1 234 ? -11.171 19.668 13.157 1.00 78.88 234 GLU A N 1
ATOM 1833 C CA . GLU A 1 234 ? -11.610 19.926 11.780 1.00 78.88 234 GLU A CA 1
ATOM 1834 C C . GLU A 1 234 ? -10.782 21.052 11.145 1.00 78.88 234 GLU A C 1
ATOM 1836 O O . GLU A 1 234 ? -10.216 20.865 10.073 1.00 78.88 234 GLU A O 1
ATOM 1841 N N . GLU A 1 235 ? -10.582 22.171 11.850 1.00 87.62 235 GLU A N 1
ATOM 1842 C CA . GLU A 1 235 ? -9.713 23.267 11.390 1.00 87.62 235 GLU A CA 1
ATOM 1843 C C . GLU A 1 235 ? -8.262 22.815 11.167 1.00 87.62 235 GLU A C 1
ATOM 1845 O O . GLU A 1 235 ? -7.608 23.228 10.208 1.00 87.62 235 GLU A O 1
ATOM 1850 N N . ARG A 1 236 ? -7.725 21.963 12.051 1.00 82.38 236 ARG A N 1
ATOM 1851 C CA . ARG A 1 236 ? -6.371 21.410 11.884 1.00 82.38 236 ARG A CA 1
ATOM 1852 C C . ARG A 1 236 ? -6.292 20.443 10.710 1.00 82.38 236 ARG A C 1
ATOM 1854 O O . ARG A 1 236 ? -5.269 20.441 10.032 1.00 82.38 236 ARG A O 1
ATOM 1861 N N . HIS A 1 237 ? -7.328 19.637 10.496 1.00 76.50 237 HIS A N 1
ATOM 1862 C CA . HIS A 1 237 ? -7.403 18.707 9.376 1.00 76.50 237 HIS A CA 1
ATOM 1863 C C . HIS A 1 237 ? -7.427 19.465 8.049 1.00 76.50 237 HIS A C 1
ATOM 1865 O O . HIS A 1 237 ? -6.553 19.238 7.220 1.00 76.50 237 HIS A O 1
ATOM 1871 N N . ALA A 1 238 ? -8.305 20.464 7.927 1.00 84.31 238 ALA A N 1
ATOM 1872 C CA . ALA A 1 238 ? -8.395 21.317 6.745 1.00 84.31 238 ALA A CA 1
ATOM 1873 C C . ALA A 1 238 ? -7.049 21.989 6.409 1.00 84.31 238 ALA A C 1
ATOM 1875 O O . ALA A 1 238 ? -6.602 21.962 5.265 1.00 84.31 238 ALA A O 1
ATOM 1876 N N . ARG A 1 239 ? -6.332 22.510 7.418 1.00 88.62 239 ARG A N 1
ATOM 1877 C CA . ARG A 1 239 ? -4.986 23.088 7.222 1.00 88.62 239 ARG A CA 1
ATOM 1878 C C . ARG A 1 239 ? -3.939 22.064 6.783 1.00 88.62 239 ARG A C 1
ATOM 1880 O O . ARG A 1 239 ? -2.987 22.419 6.093 1.00 88.62 239 ARG A O 1
ATOM 1887 N N . LEU A 1 240 ? -4.038 20.818 7.241 1.00 76.69 240 LEU A N 1
ATOM 1888 C CA . LEU A 1 240 ? -3.118 19.760 6.819 1.00 76.69 240 LEU A CA 1
ATOM 1889 C C . LEU A 1 240 ? -3.416 19.316 5.387 1.00 76.69 240 LEU A C 1
ATOM 1891 O O . LEU A 1 240 ? -2.474 19.169 4.613 1.00 76.69 240 LEU A O 1
ATOM 1895 N N . GLU A 1 241 ? -4.689 19.166 5.027 1.00 82.25 241 GLU A N 1
ATOM 1896 C CA . GLU A 1 241 ? -5.116 18.858 3.659 1.00 82.25 241 GLU A CA 1
ATOM 1897 C C . GLU A 1 241 ? -4.648 19.930 2.674 1.00 82.25 241 GLU A C 1
ATOM 1899 O O . GLU A 1 241 ? -4.066 19.594 1.645 1.00 82.25 241 GLU A O 1
ATOM 1904 N N . GLU A 1 242 ? -4.788 21.210 3.026 1.00 89.25 242 GLU A N 1
ATOM 1905 C CA . GLU A 1 242 ? -4.284 22.328 2.221 1.00 89.25 242 GLU A CA 1
ATOM 1906 C C . GLU A 1 242 ? -2.762 22.241 2.005 1.00 89.25 242 GLU A C 1
ATOM 1908 O O . GLU A 1 242 ? -2.274 22.382 0.883 1.00 89.25 242 GLU A O 1
ATOM 1913 N N . ARG A 1 243 ? -1.993 21.926 3.057 1.00 87.00 243 ARG A N 1
ATOM 1914 C CA . ARG A 1 243 ? -0.532 21.757 2.952 1.00 87.00 243 ARG A CA 1
ATOM 1915 C C . ARG A 1 243 ? -0.133 20.556 2.100 1.00 87.00 243 ARG A C 1
ATOM 1917 O O . ARG A 1 243 ? 0.847 20.644 1.363 1.00 87.00 243 ARG A O 1
ATOM 1924 N N . VAL A 1 244 ? -0.854 19.441 2.215 1.00 78.50 244 VAL A N 1
ATOM 1925 C CA . VAL A 1 244 ? -0.607 18.243 1.399 1.00 78.50 244 VAL A CA 1
ATOM 1926 C C . VAL A 1 244 ? -0.938 18.529 -0.063 1.00 78.50 244 VAL A C 1
ATOM 1928 O O . VAL A 1 244 ? -0.138 18.199 -0.934 1.00 78.50 244 VAL A O 1
ATOM 1931 N N . ALA A 1 245 ? -2.057 19.201 -0.337 1.00 86.12 245 ALA A N 1
ATOM 1932 C CA . ALA A 1 245 ? -2.432 19.608 -1.687 1.00 86.12 245 ALA A CA 1
ATOM 1933 C C . ALA A 1 245 ? -1.381 20.541 -2.313 1.00 86.12 245 ALA A C 1
ATOM 1935 O O . ALA A 1 245 ? -0.964 20.309 -3.448 1.00 86.12 245 ALA A O 1
ATOM 1936 N N . ALA A 1 246 ? -0.889 21.532 -1.561 1.00 87.50 246 ALA A N 1
ATOM 1937 C CA . ALA A 1 246 ? 0.175 22.429 -2.014 1.00 87.50 246 ALA A CA 1
ATOM 1938 C C . ALA A 1 246 ? 1.486 21.683 -2.325 1.00 87.50 246 ALA A C 1
ATOM 1940 O O . ALA A 1 246 ? 2.136 21.965 -3.330 1.00 87.50 246 ALA A O 1
ATOM 1941 N N . TYR A 1 247 ? 1.857 20.699 -1.500 1.00 83.69 247 TYR A N 1
ATOM 1942 C CA . TYR A 1 247 ? 3.042 19.871 -1.736 1.00 83.69 247 TYR A CA 1
ATOM 1943 C C . TYR A 1 247 ? 2.912 19.011 -3.003 1.00 83.69 247 TYR A C 1
ATOM 1945 O O . TYR A 1 247 ? 3.807 19.017 -3.844 1.00 83.69 247 TYR A O 1
ATOM 1953 N N . VAL A 1 248 ? 1.777 18.324 -3.176 1.00 82.88 248 VAL A N 1
ATOM 1954 C CA . VAL A 1 248 ? 1.513 17.493 -4.365 1.00 82.88 248 VAL A CA 1
ATOM 1955 C C . VAL A 1 248 ? 1.487 18.340 -5.643 1.00 82.88 248 VAL A C 1
ATOM 1957 O O . VAL A 1 248 ? 1.973 17.895 -6.683 1.00 82.88 248 VAL A O 1
ATOM 1960 N N . ALA A 1 249 ? 0.952 19.564 -5.578 1.00 88.75 249 ALA A N 1
ATOM 1961 C CA . ALA A 1 249 ? 0.978 20.499 -6.699 1.00 88.75 249 ALA A CA 1
ATOM 1962 C C . ALA A 1 249 ? 2.417 20.883 -7.089 1.00 88.75 249 ALA A C 1
ATOM 1964 O O . ALA A 1 249 ? 2.768 20.784 -8.264 1.00 88.75 249 ALA A O 1
ATOM 1965 N N . ALA A 1 250 ? 3.265 21.227 -6.113 1.00 87.94 250 ALA A N 1
ATOM 1966 C CA . ALA A 1 250 ? 4.670 21.557 -6.360 1.00 87.94 250 ALA A CA 1
ATOM 1967 C C . ALA A 1 250 ? 5.453 20.376 -6.968 1.00 87.94 250 ALA A C 1
ATOM 1969 O O . ALA A 1 250 ? 6.174 20.543 -7.950 1.00 87.94 250 ALA A O 1
ATOM 1970 N N . GLU A 1 251 ? 5.261 19.159 -6.450 1.00 79.38 251 GLU A N 1
ATOM 1971 C CA . GLU A 1 251 ? 5.939 17.962 -6.968 1.00 79.38 251 GLU A CA 1
ATOM 1972 C C . GLU A 1 251 ? 5.505 17.625 -8.406 1.00 79.38 251 GLU A C 1
ATOM 1974 O O . GLU A 1 251 ? 6.315 17.208 -9.242 1.00 79.38 251 GLU A O 1
ATOM 1979 N N . ARG A 1 252 ? 4.234 17.874 -8.744 1.00 87.38 252 ARG A N 1
ATOM 1980 C CA . ARG A 1 252 ? 3.742 17.740 -10.119 1.00 87.38 252 ARG A CA 1
ATOM 1981 C C . ARG A 1 252 ? 4.405 18.747 -11.064 1.00 87.38 252 ARG A C 1
ATOM 1983 O O . ARG A 1 252 ? 4.797 18.357 -12.164 1.00 87.38 252 ARG A O 1
ATOM 1990 N N . GLU A 1 253 ? 4.566 20.004 -10.651 1.00 93.00 253 GLU A N 1
ATOM 1991 C CA . GLU A 1 253 ? 5.252 21.025 -11.456 1.00 93.00 253 GLU A CA 1
ATOM 1992 C C . GLU A 1 253 ? 6.726 20.665 -11.718 1.00 93.00 253 GLU A C 1
ATOM 1994 O O . GLU A 1 253 ? 7.211 20.816 -12.848 1.00 93.00 253 GLU A O 1
ATOM 1999 N N . GLU A 1 254 ? 7.425 20.119 -10.716 1.00 85.88 254 GLU A N 1
ATOM 2000 C CA . GLU A 1 254 ? 8.801 19.621 -10.859 1.00 85.88 254 GLU A CA 1
ATOM 2001 C C . GLU A 1 254 ? 8.890 18.451 -11.851 1.00 85.88 254 GLU A C 1
ATOM 2003 O O . GLU A 1 254 ? 9.740 18.455 -12.750 1.00 85.88 254 GLU A O 1
ATOM 2008 N N . LEU A 1 255 ? 7.982 17.473 -11.751 1.00 82.19 255 LEU A N 1
ATOM 2009 C CA . LEU A 1 255 ? 7.912 16.337 -12.679 1.00 82.19 255 LEU A CA 1
ATOM 2010 C C . LEU A 1 255 ? 7.600 16.777 -14.115 1.00 82.19 255 LEU A C 1
ATOM 2012 O O . LEU A 1 255 ? 8.188 16.257 -15.073 1.00 82.19 255 LEU A O 1
ATOM 2016 N N . GLU A 1 256 ? 6.710 17.753 -14.289 1.00 88.50 256 GLU A N 1
ATOM 2017 C CA . GLU A 1 256 ? 6.407 18.341 -15.595 1.00 88.50 256 GLU A CA 1
ATOM 2018 C C . GLU A 1 256 ? 7.613 19.115 -16.156 1.00 88.50 256 GLU A C 1
ATOM 2020 O O . GLU A 1 256 ? 7.911 19.032 -17.353 1.00 88.50 256 GLU A O 1
ATOM 2025 N N . HIS A 1 257 ? 8.368 19.827 -15.313 1.00 91.19 257 HIS A N 1
ATOM 2026 C CA . HIS A 1 257 ? 9.622 20.468 -15.714 1.00 91.19 257 HIS A CA 1
ATOM 2027 C C . HIS A 1 257 ? 10.688 19.447 -16.147 1.00 91.19 257 HIS A C 1
ATOM 2029 O O . HIS A 1 257 ? 11.243 19.570 -17.244 1.00 91.19 257 HIS A O 1
ATOM 2035 N N . ALA A 1 258 ? 10.915 18.394 -15.358 1.00 81.00 258 ALA A N 1
ATOM 2036 C CA . ALA A 1 258 ? 11.854 17.321 -15.687 1.00 81.00 258 ALA A CA 1
ATOM 2037 C C . ALA A 1 258 ? 11.470 16.598 -16.991 1.00 81.00 258 ALA A C 1
ATOM 2039 O O . ALA A 1 258 ? 12.320 16.360 -17.854 1.00 81.00 258 ALA A O 1
ATOM 2040 N N . SER A 1 259 ? 10.177 16.325 -17.184 1.00 84.25 259 SER A N 1
ATOM 2041 C CA . SER A 1 259 ? 9.653 15.720 -18.414 1.00 84.25 259 SER A CA 1
ATOM 2042 C C . SER A 1 259 ? 9.886 16.610 -19.637 1.00 84.25 259 SER A C 1
ATOM 2044 O O . SER A 1 259 ? 10.274 16.112 -20.696 1.00 84.25 259 SER A O 1
ATOM 2046 N N . ARG A 1 260 ? 9.715 17.934 -19.504 1.00 90.81 260 ARG A N 1
ATOM 2047 C CA . ARG A 1 260 ? 10.030 18.897 -20.575 1.00 90.81 260 ARG A CA 1
ATOM 2048 C C . ARG A 1 260 ? 11.517 18.895 -20.932 1.00 90.81 260 ARG A C 1
ATOM 2050 O O . ARG A 1 260 ? 11.846 18.917 -22.117 1.00 90.81 260 ARG A O 1
ATOM 2057 N N . LEU A 1 261 ? 12.411 18.833 -19.945 1.00 89.62 261 LEU A N 1
ATOM 2058 C CA . LEU A 1 261 ? 13.857 18.759 -20.188 1.00 89.62 261 LEU A CA 1
ATOM 2059 C C . LEU A 1 261 ? 14.260 17.454 -20.888 1.00 89.62 261 LEU A C 1
ATOM 2061 O O . LEU A 1 261 ? 15.058 17.485 -21.827 1.00 89.62 261 LEU A O 1
ATOM 2065 N N . LEU A 1 262 ? 13.680 16.321 -20.479 1.00 85.25 262 LEU A N 1
ATOM 2066 C CA . LEU A 1 262 ? 13.916 15.032 -21.132 1.00 85.25 262 LEU A CA 1
ATOM 2067 C C . LEU A 1 262 ? 13.453 15.043 -22.589 1.00 85.25 262 LEU A C 1
ATOM 2069 O O . LEU A 1 262 ? 14.231 14.639 -23.450 1.00 85.25 262 LEU A O 1
ATOM 2073 N N . ARG A 1 263 ? 12.255 15.575 -22.875 1.00 81.88 263 ARG A N 1
ATOM 2074 C CA . ARG A 1 263 ? 11.750 15.722 -24.253 1.00 81.88 263 ARG A CA 1
ATOM 2075 C C . ARG A 1 263 ? 12.681 16.572 -25.115 1.00 81.88 263 ARG A C 1
ATOM 2077 O O . ARG A 1 263 ? 13.099 16.138 -26.177 1.00 81.88 263 ARG A O 1
ATOM 2084 N N . ARG A 1 264 ? 13.132 17.726 -24.612 1.00 90.19 264 ARG A N 1
ATOM 2085 C CA . ARG A 1 264 ? 14.112 18.562 -25.332 1.00 90.19 264 ARG A CA 1
ATOM 2086 C C . ARG A 1 264 ? 15.400 17.804 -25.651 1.00 90.19 264 ARG A C 1
ATOM 2088 O O . ARG A 1 264 ? 15.949 17.956 -26.738 1.00 90.19 264 ARG A O 1
ATOM 2095 N N . ARG A 1 265 ? 15.885 16.975 -24.721 1.00 84.69 265 ARG A N 1
ATOM 2096 C CA . ARG A 1 265 ? 17.090 16.163 -24.930 1.00 84.69 265 ARG A CA 1
ATOM 2097 C C . ARG A 1 265 ? 16.866 15.053 -25.957 1.00 84.69 265 ARG A C 1
ATOM 2099 O O . ARG A 1 265 ? 17.763 14.802 -26.761 1.00 84.69 265 ARG A O 1
ATOM 2106 N N . THR A 1 266 ? 15.711 14.387 -25.929 1.00 85.06 266 THR A N 1
ATOM 2107 C CA . THR A 1 266 ? 15.375 13.357 -26.921 1.00 85.06 266 THR A CA 1
ATOM 2108 C C . THR A 1 266 ? 15.204 13.964 -28.304 1.00 85.06 266 THR A C 1
ATOM 2110 O O . THR A 1 266 ? 15.773 13.435 -29.252 1.00 85.06 266 THR A O 1
ATOM 2113 N N . ASP A 1 267 ? 14.528 15.106 -28.407 1.00 84.44 267 ASP A N 1
ATOM 2114 C CA . ASP A 1 267 ? 14.290 15.797 -29.676 1.00 84.44 267 ASP A CA 1
ATOM 2115 C C . ASP A 1 267 ? 15.605 16.306 -30.275 1.00 84.44 267 ASP A C 1
ATOM 2117 O O . ASP A 1 267 ? 15.874 16.084 -31.453 1.00 84.44 267 ASP A O 1
ATOM 2121 N N . ALA A 1 268 ? 16.489 16.885 -29.453 1.00 85.00 268 ALA A N 1
ATOM 2122 C CA . ALA A 1 268 ? 17.827 17.280 -29.888 1.00 85.00 268 ALA A CA 1
ATOM 2123 C C . ALA A 1 268 ? 18.650 16.082 -30.391 1.00 85.00 268 ALA A C 1
ATOM 2125 O O . ALA A 1 268 ? 19.350 16.189 -31.398 1.00 85.00 268 ALA A O 1
ATOM 2126 N N . LYS A 1 269 ? 18.551 14.921 -29.725 1.00 86.12 269 LYS A N 1
ATOM 2127 C CA . LYS A 1 269 ? 19.264 13.714 -30.160 1.00 86.12 269 LYS A CA 1
ATOM 2128 C C . LYS A 1 269 ? 18.678 13.131 -31.444 1.00 86.12 269 LYS A C 1
ATOM 2130 O O . LYS A 1 269 ? 19.438 12.666 -32.288 1.00 86.12 269 LYS A O 1
ATOM 2135 N N . LEU A 1 270 ? 17.356 13.163 -31.600 1.00 82.88 270 LEU A N 1
ATOM 2136 C CA . LEU A 1 270 ? 16.686 12.751 -32.832 1.00 82.88 270 LEU A CA 1
ATOM 2137 C C . LEU A 1 270 ? 17.070 13.664 -34.000 1.00 82.88 270 LEU A C 1
ATOM 2139 O O . LEU A 1 270 ? 17.399 13.148 -35.063 1.00 82.88 270 LEU A O 1
ATOM 2143 N N . ALA A 1 271 ? 17.127 14.981 -33.788 1.00 86.56 271 ALA A N 1
ATOM 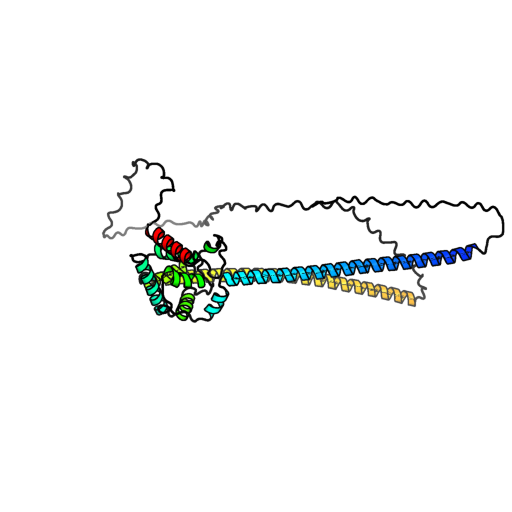2144 C CA . ALA A 1 271 ? 17.606 15.929 -34.792 1.00 86.56 271 ALA A CA 1
ATOM 2145 C C . ALA A 1 271 ? 19.065 15.646 -35.197 1.00 86.56 271 ALA A C 1
ATOM 2147 O O . ALA A 1 271 ? 19.354 15.536 -36.384 1.00 86.56 271 ALA A O 1
ATOM 2148 N N . GLU A 1 272 ? 19.968 15.425 -34.230 1.00 90.50 272 GLU A N 1
ATOM 2149 C CA . GLU A 1 272 ? 21.370 15.054 -34.497 1.00 90.50 272 GLU A CA 1
ATOM 2150 C C . GLU A 1 272 ? 21.478 13.762 -35.328 1.00 90.50 272 GLU A C 1
ATOM 2152 O O . GLU A 1 272 ? 22.256 13.687 -36.283 1.00 90.50 272 GLU A O 1
ATOM 2157 N N . LEU A 1 273 ? 20.695 12.735 -34.978 1.00 84.31 273 LEU A N 1
ATOM 2158 C CA . LEU A 1 273 ? 20.674 11.467 -35.708 1.00 84.31 273 LEU A CA 1
ATOM 2159 C C . LEU A 1 273 ? 20.081 11.623 -37.114 1.00 84.31 273 LEU A C 1
ATOM 2161 O O . LEU A 1 273 ? 20.610 11.015 -38.044 1.00 84.31 273 LEU A O 1
ATOM 2165 N N . SER A 1 274 ? 19.046 12.451 -37.280 1.00 86.50 274 SER A N 1
ATOM 2166 C CA . SER A 1 274 ? 18.446 12.759 -38.585 1.00 86.50 274 SER A CA 1
ATOM 2167 C C . SER A 1 274 ? 19.445 13.467 -39.498 1.00 86.50 274 SER A C 1
ATOM 2169 O O . SER A 1 274 ? 19.713 12.984 -40.595 1.00 86.50 274 SER A O 1
ATOM 2171 N N . SER A 1 275 ? 20.100 14.531 -39.017 1.00 89.19 275 SER A N 1
ATOM 2172 C CA . SER A 1 275 ? 21.132 15.237 -39.791 1.00 89.19 275 SER A CA 1
ATOM 2173 C C . SER A 1 275 ? 22.307 14.323 -40.153 1.00 89.19 275 SER A C 1
ATOM 2175 O O . SER A 1 275 ? 22.860 14.414 -41.248 1.00 89.19 275 SER A O 1
ATOM 2177 N N . ARG A 1 276 ? 22.685 13.392 -39.264 1.00 89.50 276 ARG A N 1
ATOM 2178 C CA . ARG A 1 276 ? 23.719 12.390 -39.564 1.00 89.50 276 ARG A CA 1
ATOM 2179 C C . ARG A 1 276 ? 23.270 11.398 -40.638 1.00 89.50 276 ARG A C 1
ATOM 2181 O O . ARG A 1 276 ? 24.089 11.010 -41.470 1.00 89.50 276 ARG A O 1
ATOM 2188 N N . ALA A 1 277 ? 22.010 10.973 -40.616 1.00 84.62 277 ALA A N 1
ATOM 2189 C CA . ALA A 1 277 ? 21.453 10.082 -41.629 1.00 84.62 277 ALA A CA 1
ATOM 2190 C C . ALA A 1 277 ? 21.408 10.761 -43.007 1.00 84.62 277 ALA A C 1
ATOM 2192 O O . ALA A 1 277 ? 21.859 10.165 -43.983 1.00 84.62 277 ALA A O 1
ATOM 2193 N N . GLU A 1 278 ? 20.966 12.019 -43.071 1.00 90.00 278 GLU A N 1
ATOM 2194 C CA . GLU A 1 278 ? 20.968 12.832 -44.297 1.00 90.00 278 GLU A CA 1
ATOM 2195 C C . GLU A 1 278 ? 22.387 13.024 -44.850 1.00 90.00 278 GLU A C 1
ATOM 2197 O O . GLU A 1 278 ? 22.620 12.825 -46.042 1.00 90.00 278 GLU A O 1
ATOM 2202 N N . ALA A 1 279 ? 23.370 13.315 -43.989 1.00 86.12 279 ALA A N 1
ATOM 2203 C CA . ALA A 1 279 ? 24.769 13.434 -44.403 1.00 86.12 279 ALA A CA 1
ATOM 2204 C C . ALA A 1 279 ? 25.321 12.122 -44.991 1.00 86.12 279 ALA A C 1
ATOM 2206 O O . ALA A 1 279 ? 26.019 12.142 -46.006 1.00 86.12 279 ALA A O 1
ATOM 2207 N N . LEU A 1 280 ? 24.993 10.974 -44.385 1.00 86.00 280 LEU A N 1
ATOM 2208 C CA . LEU A 1 280 ? 25.383 9.659 -44.906 1.00 86.00 280 LEU A CA 1
ATOM 2209 C C . LEU A 1 280 ? 24.679 9.332 -46.231 1.00 86.00 280 LEU A C 1
ATOM 2211 O O . LEU A 1 280 ? 25.304 8.762 -47.125 1.00 86.00 280 LEU A O 1
ATOM 2215 N N . GLN A 1 281 ? 23.410 9.714 -46.389 1.00 85.19 281 GLN A N 1
ATOM 2216 C CA . GLN A 1 281 ? 22.683 9.561 -47.653 1.00 85.19 281 GLN A CA 1
ATOM 2217 C C . GLN A 1 281 ? 23.283 10.433 -48.761 1.00 85.19 281 GLN A C 1
ATOM 2219 O O . GLN A 1 281 ? 23.480 9.942 -49.872 1.00 85.19 281 GLN A O 1
ATOM 2224 N N . ALA A 1 282 ? 23.647 11.683 -48.461 1.00 87.56 282 ALA A N 1
ATOM 2225 C CA . ALA A 1 282 ? 24.325 12.566 -49.408 1.00 87.56 282 ALA A CA 1
ATOM 2226 C C . ALA A 1 282 ? 25.689 11.998 -49.841 1.00 87.56 282 ALA A C 1
ATOM 2228 O O . ALA A 1 282 ? 25.999 11.992 -51.030 1.00 87.56 282 ALA A O 1
ATOM 2229 N N . GLN A 1 283 ? 26.475 11.449 -48.904 1.00 83.56 283 GLN A N 1
ATOM 2230 C CA . GLN A 1 283 ? 27.743 10.766 -49.207 1.00 83.56 283 GLN A CA 1
ATOM 2231 C C . GLN A 1 283 ? 27.549 9.519 -50.081 1.00 83.56 283 GLN A C 1
ATOM 2233 O O . GLN A 1 283 ? 28.334 9.269 -50.994 1.00 83.56 283 GLN A O 1
ATOM 2238 N N . ALA A 1 284 ? 26.502 8.732 -49.826 1.00 82.81 284 ALA A N 1
ATOM 2239 C CA . ALA A 1 284 ? 26.172 7.580 -50.661 1.00 82.81 284 ALA A CA 1
ATOM 2240 C C . ALA A 1 284 ? 25.744 8.008 -52.077 1.00 82.81 284 ALA A C 1
ATOM 2242 O O . ALA A 1 284 ? 26.125 7.359 -53.052 1.00 82.81 284 ALA A O 1
ATOM 2243 N N . GLY A 1 285 ? 24.997 9.111 -52.194 1.00 83.50 285 GLY A N 1
ATOM 2244 C CA . GLY A 1 285 ? 24.619 9.720 -53.470 1.00 83.50 285 GLY A CA 1
ATOM 2245 C C . GLY A 1 285 ? 25.834 10.165 -54.283 1.00 83.50 285 GLY A C 1
ATOM 2246 O O . GLY A 1 285 ? 25.998 9.728 -55.419 1.00 83.50 285 GLY A O 1
ATOM 2247 N N . THR A 1 286 ? 26.752 10.930 -53.682 1.00 89.25 286 THR A N 1
ATOM 2248 C CA . THR A 1 286 ? 27.969 11.379 -54.379 1.00 89.25 286 THR A CA 1
ATOM 2249 C C . THR A 1 286 ? 28.880 10.218 -54.781 1.00 89.25 286 THR A C 1
ATOM 2251 O O . THR A 1 286 ? 29.428 10.226 -55.884 1.00 89.25 286 THR A O 1
ATOM 2254 N N . ALA A 1 287 ? 29.008 9.185 -53.940 1.00 78.25 287 ALA A N 1
ATOM 2255 C CA . ALA A 1 287 ? 29.746 7.968 -54.281 1.00 78.25 287 ALA A CA 1
ATOM 2256 C C . ALA A 1 287 ? 29.110 7.223 -55.467 1.00 78.25 287 ALA A C 1
ATOM 2258 O O . ALA A 1 287 ? 29.823 6.738 -56.350 1.00 78.25 287 ALA A O 1
ATOM 2259 N N . ARG A 1 288 ? 27.772 7.164 -55.516 1.00 84.81 288 ARG A N 1
ATOM 2260 C CA . ARG A 1 288 ? 27.023 6.570 -56.629 1.00 84.81 288 ARG A CA 1
ATOM 2261 C C . ARG A 1 288 ? 27.217 7.361 -57.922 1.00 84.81 288 ARG A C 1
ATOM 2263 O O . ARG A 1 288 ? 27.532 6.752 -58.940 1.00 84.81 288 ARG A O 1
ATOM 2270 N N . ASP A 1 289 ? 27.088 8.683 -57.888 1.00 85.88 289 ASP A N 1
ATOM 2271 C CA . ASP A 1 289 ? 27.260 9.540 -59.070 1.00 85.88 289 ASP A CA 1
ATOM 2272 C C . ASP A 1 289 ? 28.695 9.496 -59.601 1.00 85.88 289 ASP A C 1
ATOM 2274 O O . ASP A 1 289 ? 28.920 9.426 -60.815 1.00 85.88 289 ASP A O 1
ATOM 2278 N N . TRP A 1 290 ? 29.677 9.463 -58.695 1.00 85.56 290 TRP A N 1
ATOM 2279 C CA . TRP A 1 290 ? 31.082 9.270 -59.044 1.00 85.56 290 TRP A CA 1
ATOM 2280 C C . TRP A 1 290 ? 31.317 7.913 -59.720 1.00 85.56 290 TRP A C 1
ATOM 2282 O O . TRP A 1 290 ? 31.978 7.851 -60.763 1.00 85.56 290 TRP A O 1
ATOM 2292 N N . ALA A 1 291 ? 30.741 6.832 -59.181 1.00 76.50 291 ALA A N 1
ATOM 2293 C CA . ALA A 1 291 ? 30.834 5.499 -59.775 1.00 76.50 291 ALA A CA 1
ATOM 2294 C C . ALA A 1 291 ? 30.179 5.452 -61.167 1.00 76.50 291 ALA A C 1
ATOM 2296 O O . ALA A 1 291 ? 30.801 4.984 -62.122 1.00 76.50 291 ALA A O 1
ATOM 2297 N N . MET A 1 292 ? 28.974 6.010 -61.315 1.00 84.31 292 MET A N 1
ATOM 2298 C CA . MET A 1 292 ? 28.258 6.066 -62.596 1.00 84.31 292 MET A CA 1
ATOM 2299 C C . MET A 1 292 ? 28.999 6.908 -63.644 1.00 84.31 292 MET A C 1
ATOM 2301 O O . MET A 1 292 ? 29.123 6.491 -64.795 1.00 84.31 292 MET A O 1
ATOM 2305 N N . SER A 1 293 ? 29.565 8.052 -63.250 1.00 86.75 293 SER A N 1
ATOM 2306 C CA . SER A 1 293 ? 30.372 8.902 -64.142 1.00 86.75 293 SER A CA 1
ATOM 2307 C C . SER A 1 293 ? 31.686 8.239 -64.563 1.00 86.75 293 SER A C 1
ATOM 2309 O O . SER A 1 293 ? 32.221 8.524 -65.636 1.00 86.75 293 SER A O 1
ATOM 2311 N N . SER A 1 294 ? 32.243 7.370 -63.718 1.00 78.00 294 SER A N 1
ATOM 2312 C CA . SER A 1 294 ? 33.457 6.609 -64.035 1.00 78.00 294 SER A CA 1
ATOM 2313 C C . SER A 1 294 ? 33.162 5.503 -65.051 1.00 78.00 294 SER A C 1
ATOM 2315 O O . SER A 1 294 ? 33.885 5.393 -66.039 1.00 78.00 294 SER A O 1
ATOM 2317 N N . ILE A 1 295 ? 32.039 4.789 -64.889 1.00 79.19 295 ILE A N 1
ATOM 2318 C CA . ILE A 1 295 ? 31.535 3.815 -65.874 1.00 79.19 295 ILE A CA 1
ATOM 2319 C C . ILE A 1 295 ? 31.297 4.488 -67.232 1.00 79.19 295 ILE A C 1
ATOM 2321 O O . ILE A 1 295 ? 31.775 4.003 -68.255 1.00 79.19 295 ILE A O 1
ATOM 2325 N N . ALA A 1 296 ? 30.596 5.628 -67.249 1.00 82.56 296 ALA A N 1
ATOM 2326 C CA . ALA A 1 296 ? 30.230 6.323 -68.485 1.00 82.56 296 ALA A CA 1
ATOM 2327 C C . ALA A 1 296 ? 31.442 6.820 -69.293 1.00 82.56 296 ALA A C 1
ATOM 2329 O O . ALA A 1 296 ? 31.383 6.887 -70.517 1.00 82.56 296 ALA A O 1
ATOM 2330 N N . ARG A 1 297 ? 32.559 7.138 -68.626 1.00 88.12 297 ARG A N 1
ATOM 2331 C CA . ARG A 1 297 ? 33.800 7.585 -69.283 1.00 88.12 297 ARG A CA 1
ATOM 2332 C C . ARG A 1 297 ? 34.647 6.444 -69.849 1.00 88.12 297 ARG A C 1
ATOM 2334 O O . ARG A 1 297 ? 35.770 6.694 -70.275 1.00 88.12 297 ARG A O 1
ATOM 2341 N N . GLY A 1 298 ? 34.155 5.203 -69.828 1.00 75.88 298 GLY A N 1
ATOM 2342 C CA . GLY A 1 298 ? 34.926 4.042 -70.276 1.00 75.88 298 GLY A CA 1
ATOM 2343 C C . GLY A 1 298 ? 36.183 3.811 -69.437 1.00 75.88 298 GLY A C 1
ATOM 2344 O O . GLY A 1 298 ? 37.088 3.095 -69.866 1.00 75.88 298 GLY A O 1
ATOM 2345 N N . ALA A 1 299 ? 36.255 4.414 -68.243 1.00 62.03 299 ALA A N 1
ATOM 2346 C CA . ALA A 1 299 ? 37.310 4.107 -67.305 1.00 62.03 299 ALA A CA 1
ATOM 2347 C C . ALA A 1 299 ? 37.084 2.659 -66.878 1.00 62.03 299 ALA A C 1
ATOM 2349 O O . ALA A 1 299 ? 36.169 2.355 -66.111 1.00 62.03 299 ALA A O 1
ATOM 2350 N N . SER A 1 300 ? 37.910 1.756 -67.411 1.00 55.84 300 SER A N 1
ATOM 2351 C CA . SER A 1 300 ? 38.105 0.454 -66.794 1.00 55.84 300 SER A CA 1
ATOM 2352 C C . SER A 1 300 ? 38.486 0.762 -65.362 1.00 55.84 300 SER A C 1
ATOM 2354 O O . SER A 1 300 ? 39.543 1.356 -65.131 1.00 55.84 300 SER A O 1
ATOM 2356 N N . PHE A 1 301 ? 37.595 0.468 -64.411 1.00 52.69 301 PHE A N 1
ATOM 2357 C CA . PHE A 1 301 ? 37.977 0.554 -63.015 1.00 52.69 301 PHE A CA 1
ATOM 2358 C C . PHE A 1 301 ? 39.267 -0.252 -62.917 1.00 52.69 301 PHE A C 1
ATOM 2360 O O . PHE A 1 301 ? 39.247 -1.431 -63.296 1.00 52.69 301 PHE A O 1
ATOM 2367 N N . PRO A 1 302 ? 40.392 0.327 -62.455 1.00 53.75 302 PRO A N 1
ATOM 2368 C CA . PRO A 1 302 ? 41.419 -0.542 -61.929 1.00 53.75 302 PRO A CA 1
ATOM 2369 C C . PRO A 1 302 ? 40.659 -1.416 -60.939 1.00 53.75 302 PRO A C 1
ATOM 2371 O O . PRO A 1 302 ? 39.872 -0.889 -60.147 1.00 53.75 302 PRO A O 1
ATOM 2374 N N . LEU A 1 303 ? 40.781 -2.737 -61.063 1.00 50.16 303 LEU A N 1
ATOM 2375 C CA . LEU A 1 303 ? 40.446 -3.641 -59.976 1.00 50.16 303 LEU A CA 1
ATOM 2376 C C . LEU A 1 303 ? 41.236 -3.094 -58.797 1.00 50.16 303 LEU A C 1
ATOM 2378 O O . LEU A 1 303 ? 42.417 -3.396 -58.655 1.00 50.16 303 LEU A O 1
ATOM 2382 N N . VAL A 1 304 ? 40.628 -2.180 -58.036 1.00 46.41 304 VAL A N 1
ATOM 2383 C CA . VAL A 1 304 ? 41.185 -1.693 -56.795 1.00 46.41 304 VAL A CA 1
ATOM 2384 C C . VAL A 1 304 ? 41.246 -2.987 -56.020 1.00 46.41 304 VAL A C 1
ATOM 2386 O O . VAL A 1 304 ? 40.179 -3.572 -55.790 1.00 46.41 304 VAL A O 1
ATOM 2389 N N . PRO A 1 305 ? 42.452 -3.525 -55.757 1.00 49.31 305 PRO A N 1
ATOM 2390 C CA . PRO A 1 305 ? 42.562 -4.749 -54.998 1.00 49.31 305 PRO A CA 1
ATOM 2391 C C . PRO A 1 305 ? 41.724 -4.487 -53.764 1.00 49.31 305 PRO A C 1
ATOM 2393 O O . PRO A 1 305 ? 41.961 -3.477 -53.094 1.00 49.31 305 PRO A O 1
ATOM 2396 N N . VAL A 1 306 ? 40.679 -5.307 -53.563 1.00 47.38 306 VAL A N 1
ATOM 2397 C CA . VAL A 1 306 ? 39.859 -5.283 -52.349 1.00 47.38 306 VAL A CA 1
ATOM 2398 C C . VAL A 1 306 ? 40.870 -5.048 -51.251 1.00 47.38 306 VAL A C 1
ATOM 2400 O O . VAL A 1 306 ? 41.781 -5.882 -51.172 1.00 47.38 306 VAL A O 1
ATOM 2403 N N . PRO A 1 307 ? 40.844 -3.893 -50.549 1.00 44.59 307 PRO A N 1
ATOM 2404 C CA . PRO A 1 307 ? 41.884 -3.589 -49.594 1.00 44.59 307 PRO A CA 1
ATOM 2405 C C . PRO A 1 307 ? 41.922 -4.822 -48.729 1.00 44.59 307 PRO A C 1
ATOM 2407 O O . PRO A 1 307 ? 40.902 -5.184 -48.131 1.00 44.59 307 PRO A O 1
ATOM 2410 N N . GLN A 1 308 ? 43.043 -5.553 -48.794 1.00 46.88 308 GLN A N 1
ATOM 2411 C CA . GLN A 1 308 ? 43.259 -6.628 -47.858 1.00 46.88 308 GLN A CA 1
ATOM 2412 C C . GLN A 1 308 ? 42.964 -5.944 -46.547 1.00 46.88 308 GLN A C 1
ATOM 2414 O O . GLN A 1 308 ? 43.545 -4.891 -46.272 1.00 46.88 308 GLN A O 1
ATOM 2419 N N . VAL A 1 309 ? 41.950 -6.434 -45.837 1.00 45.22 309 VAL A N 1
ATOM 2420 C CA . VAL A 1 309 ? 41.665 -5.973 -44.494 1.00 45.22 309 VAL A CA 1
ATOM 2421 C C . VAL A 1 309 ? 42.900 -6.420 -43.732 1.00 45.22 309 VAL A C 1
ATOM 2423 O O . VAL A 1 309 ? 42.938 -7.511 -43.168 1.00 45.22 309 VAL A O 1
ATOM 2426 N N . THR A 1 310 ? 43.967 -5.624 -43.829 1.00 50.44 310 THR A N 1
ATOM 2427 C CA . THR A 1 310 ? 45.125 -5.642 -42.971 1.00 50.44 310 THR A CA 1
ATOM 2428 C C . THR A 1 310 ? 44.466 -5.536 -41.634 1.00 50.44 310 THR A C 1
ATOM 2430 O O . THR A 1 310 ? 43.810 -4.531 -41.348 1.00 50.44 310 THR A O 1
ATOM 2433 N N . ALA A 1 311 ? 44.485 -6.673 -40.935 1.00 52.84 311 ALA A N 1
ATOM 2434 C CA . ALA A 1 311 ? 43.857 -6.863 -39.655 1.00 52.84 311 ALA A CA 1
ATOM 2435 C C . ALA A 1 311 ? 43.978 -5.543 -38.915 1.00 52.84 311 ALA A C 1
ATOM 2437 O O . ALA A 1 311 ? 45.101 -5.088 -38.683 1.00 52.84 311 ALA A O 1
ATOM 2438 N N . LEU A 1 312 ? 42.830 -4.891 -38.680 1.00 43.62 312 LEU A N 1
ATOM 2439 C CA . LEU A 1 312 ? 42.749 -3.726 -37.817 1.00 43.62 312 LEU A CA 1
ATOM 2440 C C . LEU A 1 312 ? 43.718 -4.015 -36.686 1.00 43.62 312 LEU A C 1
ATOM 2442 O O . LEU A 1 312 ? 43.562 -5.047 -36.022 1.00 43.62 312 LEU A O 1
ATOM 2446 N N . ASN A 1 313 ? 44.747 -3.171 -36.571 1.00 50.91 313 ASN A N 1
ATOM 2447 C CA . ASN A 1 313 ? 45.668 -3.123 -35.449 1.00 50.91 313 ASN A CA 1
ATOM 2448 C C . ASN A 1 313 ? 44.798 -2.838 -34.222 1.00 50.91 313 ASN A C 1
ATOM 2450 O O . ASN A 1 313 ? 44.671 -1.713 -33.745 1.00 50.91 313 ASN A O 1
ATOM 2454 N N . LEU A 1 314 ? 44.091 -3.874 -33.779 1.00 53.06 314 LEU A N 1
ATOM 2455 C CA . LEU A 1 314 ? 43.412 -3.948 -32.519 1.00 53.06 314 LEU A CA 1
ATOM 2456 C C . LEU A 1 314 ? 44.554 -3.762 -31.535 1.00 53.06 314 LEU A C 1
ATOM 2458 O O . LEU A 1 314 ? 45.488 -4.572 -31.553 1.00 53.06 314 LEU A O 1
ATOM 2462 N N . PRO A 1 315 ? 44.536 -2.685 -30.736 1.00 60.06 315 PRO A N 1
ATOM 2463 C CA . PRO A 1 315 ? 45.549 -2.509 -29.718 1.00 60.06 315 PRO A CA 1
ATOM 2464 C C . PRO A 1 315 ? 45.634 -3.819 -28.928 1.00 60.06 315 PRO A C 1
ATOM 2466 O O . PRO A 1 315 ? 44.584 -4.426 -28.664 1.00 60.06 315 PRO A O 1
ATOM 2469 N N . PRO A 1 316 ? 46.850 -4.292 -28.599 1.00 67.94 316 PRO A N 1
ATOM 2470 C CA . PRO A 1 316 ? 47.016 -5.536 -27.870 1.00 67.94 316 PRO A CA 1
ATOM 2471 C C . PRO A 1 316 ? 46.078 -5.510 -26.659 1.00 67.94 316 PRO A C 1
ATOM 2473 O O . PRO A 1 316 ? 45.911 -4.448 -26.043 1.00 67.94 316 PRO A O 1
ATOM 2476 N N . PRO A 1 317 ? 45.409 -6.633 -26.343 1.00 56.88 317 PRO A N 1
ATOM 2477 C CA . PRO A 1 317 ? 44.484 -6.686 -25.225 1.00 56.88 317 PRO A CA 1
ATOM 2478 C C . PRO A 1 317 ? 45.204 -6.121 -24.005 1.00 56.88 317 PRO A C 1
ATOM 2480 O O . PRO A 1 317 ? 46.242 -6.649 -23.606 1.00 56.88 317 PRO A O 1
ATOM 2483 N N . ARG A 1 318 ? 44.687 -5.006 -23.465 1.00 57.91 318 ARG A N 1
ATOM 2484 C CA . ARG A 1 318 ? 45.279 -4.357 -22.293 1.00 57.91 318 ARG A CA 1
ATOM 2485 C C . ARG A 1 318 ? 45.546 -5.443 -21.246 1.00 57.91 318 ARG A C 1
ATOM 2487 O O . ARG A 1 318 ? 44.634 -6.247 -21.005 1.00 57.91 318 ARG A O 1
ATOM 2494 N N . PRO A 1 319 ? 46.750 -5.499 -20.648 1.00 60.75 319 PRO A N 1
ATOM 2495 C CA . PRO A 1 319 ? 47.038 -6.462 -19.600 1.00 60.75 319 PRO A CA 1
ATOM 2496 C C . PRO A 1 319 ? 45.928 -6.354 -18.561 1.00 60.75 319 PRO A C 1
ATOM 2498 O O . PRO A 1 319 ? 45.605 -5.262 -18.086 1.00 60.75 319 PRO A O 1
ATOM 2501 N N . ARG A 1 320 ? 45.267 -7.484 -18.296 1.00 52.62 320 ARG A N 1
ATOM 2502 C CA . ARG A 1 320 ? 44.213 -7.561 -17.290 1.00 52.62 320 ARG A CA 1
ATOM 2503 C C . ARG A 1 320 ? 44.847 -7.136 -15.973 1.00 52.62 320 ARG A C 1
ATOM 2505 O O . ARG A 1 320 ? 45.606 -7.906 -15.393 1.00 52.62 320 ARG A O 1
ATOM 2512 N N . LEU A 1 321 ? 44.551 -5.915 -15.528 1.00 60.53 321 LEU A N 1
ATOM 2513 C CA . LEU A 1 321 ? 44.872 -5.494 -14.173 1.00 60.53 321 LEU A CA 1
ATOM 2514 C C . LEU A 1 321 ? 44.323 -6.569 -13.224 1.00 60.53 321 LEU A C 1
ATOM 2516 O O . LEU A 1 321 ? 43.192 -7.031 -13.440 1.00 60.53 321 LEU A O 1
ATOM 2520 N N . PRO A 1 322 ? 45.109 -7.012 -12.227 1.00 55.75 322 PRO A N 1
ATOM 2521 C CA . PRO A 1 322 ? 44.649 -7.986 -11.258 1.00 55.75 322 PRO A CA 1
ATOM 2522 C C . PRO A 1 322 ? 43.349 -7.461 -10.667 1.00 55.75 322 PRO A C 1
ATOM 2524 O O . PRO A 1 322 ? 43.276 -6.357 -10.128 1.00 55.75 322 PRO A O 1
ATOM 2527 N N . ARG A 1 323 ? 42.291 -8.244 -10.868 1.00 46.50 323 ARG A N 1
ATOM 2528 C CA . ARG A 1 323 ? 40.958 -7.970 -10.359 1.00 46.50 323 ARG A CA 1
ATOM 2529 C C . ARG A 1 323 ? 41.104 -7.896 -8.843 1.00 46.50 323 ARG A C 1
ATOM 2531 O O . ARG A 1 323 ? 41.263 -8.934 -8.206 1.00 46.50 323 ARG A O 1
ATOM 2538 N N . ALA A 1 324 ? 41.124 -6.681 -8.295 1.00 45.97 324 ALA A N 1
ATOM 2539 C CA . ALA A 1 324 ? 41.083 -6.480 -6.859 1.00 45.97 324 ALA A CA 1
ATOM 2540 C C . ALA A 1 324 ? 39.902 -7.305 -6.341 1.00 45.97 324 ALA A C 1
ATOM 2542 O O . ALA A 1 324 ? 38.773 -7.164 -6.826 1.00 45.97 324 ALA A O 1
ATOM 2543 N N . ALA A 1 325 ? 40.196 -8.244 -5.441 1.00 49.94 325 ALA A N 1
ATOM 2544 C CA . ALA A 1 325 ? 39.169 -8.980 -4.734 1.00 49.94 325 ALA A CA 1
ATOM 2545 C C . ALA A 1 325 ? 38.186 -7.956 -4.148 1.00 49.94 325 ALA A C 1
ATOM 2547 O O . ALA A 1 325 ? 38.634 -6.890 -3.717 1.00 49.94 325 ALA A O 1
ATOM 2548 N N . PRO A 1 326 ? 36.873 -8.233 -4.144 1.00 43.06 326 PRO A N 1
ATOM 2549 C CA . PRO A 1 326 ? 35.933 -7.373 -3.453 1.00 43.06 326 PRO A CA 1
ATOM 2550 C C . PRO A 1 326 ? 36.333 -7.371 -1.977 1.00 43.06 326 PRO A C 1
ATOM 2552 O O . PRO A 1 326 ? 36.021 -8.300 -1.232 1.00 43.06 326 PRO A O 1
ATOM 2555 N N . THR A 1 327 ? 37.063 -6.342 -1.552 1.00 42.53 327 THR A N 1
ATOM 2556 C CA . THR A 1 327 ? 37.103 -5.973 -0.151 1.00 42.53 327 THR A CA 1
ATOM 2557 C C . THR A 1 327 ? 35.655 -5.720 0.209 1.00 42.53 327 THR A C 1
ATOM 2559 O O . THR A 1 327 ? 34.977 -4.892 -0.401 1.00 42.53 327 THR A O 1
ATOM 2562 N N . ALA A 1 328 ? 35.155 -6.526 1.140 1.00 47.84 328 ALA A N 1
ATOM 2563 C CA . ALA A 1 328 ? 33.891 -6.295 1.796 1.00 47.84 328 ALA A CA 1
ATOM 2564 C C . ALA A 1 328 ? 33.953 -4.884 2.386 1.00 47.84 328 ALA A C 1
ATOM 2566 O O . ALA A 1 328 ? 34.478 -4.673 3.480 1.00 47.84 328 ALA A O 1
ATOM 2567 N N . ALA A 1 329 ? 33.468 -3.905 1.625 1.00 38.91 329 ALA A N 1
ATOM 2568 C CA . ALA A 1 329 ? 33.168 -2.594 2.136 1.00 38.91 329 ALA A CA 1
ATOM 2569 C C . ALA A 1 329 ? 32.075 -2.826 3.174 1.00 38.91 329 ALA A C 1
ATOM 2571 O O . ALA A 1 329 ? 30.903 -3.012 2.850 1.00 38.91 329 ALA A O 1
ATOM 2572 N N . HIS A 1 330 ? 32.498 -2.895 4.434 1.00 45.22 330 HIS A N 1
ATOM 2573 C CA . HIS A 1 330 ? 31.643 -2.602 5.560 1.00 45.22 330 HIS A CA 1
ATOM 2574 C C . HIS A 1 330 ? 30.950 -1.283 5.229 1.00 45.22 330 HIS A C 1
ATOM 2576 O O . HIS A 1 330 ? 31.563 -0.215 5.278 1.00 45.22 330 HIS A O 1
ATOM 2582 N N . VAL A 1 331 ? 29.674 -1.375 4.866 1.00 40.22 331 VAL A N 1
ATOM 2583 C CA . VAL A 1 331 ? 28.747 -0.254 4.894 1.00 40.22 331 VAL A CA 1
ATOM 2584 C C . VAL A 1 331 ? 28.637 0.130 6.365 1.00 40.22 331 VAL A C 1
ATOM 2586 O O . VAL A 1 331 ? 27.768 -0.331 7.098 1.00 40.22 331 VAL A O 1
ATOM 2589 N N . ARG A 1 332 ? 29.592 0.935 6.840 1.00 39.34 332 ARG A N 1
ATOM 2590 C CA . ARG A 1 332 ? 29.390 1.730 8.040 1.00 39.34 332 ARG A CA 1
ATOM 2591 C C . ARG A 1 332 ? 28.306 2.721 7.658 1.00 39.34 332 ARG A C 1
ATOM 2593 O O . ARG A 1 332 ? 28.554 3.633 6.871 1.00 39.34 332 ARG A O 1
ATOM 2600 N N . HIS A 1 333 ? 27.104 2.504 8.182 1.00 37.81 333 HIS A N 1
ATOM 2601 C CA . HIS A 1 333 ? 26.084 3.536 8.250 1.00 37.81 333 HIS A CA 1
ATOM 2602 C C . HIS A 1 333 ? 26.741 4.782 8.844 1.00 37.81 333 HIS A C 1
ATOM 2604 O O . HIS A 1 333 ? 27.055 4.835 10.032 1.00 37.81 333 HIS A O 1
ATOM 2610 N N . ARG A 1 334 ? 27.024 5.762 7.987 1.00 32.66 334 ARG A N 1
ATOM 2611 C CA . ARG A 1 334 ? 27.455 7.086 8.405 1.00 32.66 334 ARG A CA 1
ATOM 2612 C C . ARG A 1 334 ? 26.199 7.748 8.957 1.00 32.66 334 ARG A C 1
ATOM 2614 O O . ARG A 1 334 ? 25.394 8.285 8.205 1.00 32.66 334 ARG A O 1
ATOM 2621 N N . THR A 1 335 ? 25.992 7.629 10.264 1.00 42.97 335 THR A N 1
ATOM 2622 C CA . THR A 1 335 ? 25.114 8.526 11.012 1.00 42.97 335 THR A CA 1
ATOM 2623 C C . THR A 1 335 ? 25.608 9.942 10.758 1.00 42.97 335 THR A C 1
ATOM 2625 O O . THR A 1 335 ? 26.677 10.328 11.227 1.00 42.97 335 THR A O 1
ATOM 2628 N N . VAL A 1 336 ? 24.863 10.688 9.947 1.00 37.50 336 VAL A N 1
ATOM 2629 C CA . VAL A 1 336 ? 24.999 12.138 9.848 1.00 37.50 336 VAL A CA 1
ATOM 2630 C C . VAL A 1 336 ? 24.439 12.699 11.157 1.00 37.50 336 VAL A C 1
ATOM 2632 O O . VAL A 1 336 ? 23.258 12.473 11.429 1.00 37.50 336 VAL A O 1
ATOM 2635 N N . PRO A 1 337 ? 25.230 13.380 12.003 1.00 39.28 337 PRO A N 1
ATOM 2636 C CA . PRO A 1 337 ? 24.647 14.159 13.079 1.00 39.28 337 PRO A CA 1
ATOM 2637 C C . PRO A 1 337 ? 23.890 15.325 12.436 1.00 39.28 337 PRO A C 1
ATOM 2639 O O . PRO A 1 337 ? 24.485 16.168 11.766 1.00 39.28 337 PRO A O 1
ATOM 2642 N N . MET A 1 338 ? 22.569 15.358 12.614 1.00 36.06 338 MET A N 1
ATOM 2643 C CA . MET A 1 338 ? 21.792 16.583 12.443 1.00 36.06 338 MET A CA 1
ATOM 2644 C C . MET A 1 338 ? 22.298 17.586 13.483 1.00 36.06 338 MET A C 1
ATOM 2646 O O . MET A 1 338 ? 21.885 17.561 14.640 1.00 36.06 338 MET A O 1
ATOM 2650 N N . ALA A 1 339 ? 23.232 18.442 13.079 1.00 37.62 339 ALA A N 1
ATOM 2651 C CA . ALA A 1 339 ? 23.492 19.684 13.779 1.00 37.62 339 ALA A CA 1
ATOM 2652 C C . ALA A 1 339 ? 22.307 20.614 13.490 1.00 37.62 339 ALA A C 1
ATOM 2654 O O . ALA A 1 339 ? 22.093 21.034 12.354 1.00 37.62 339 ALA A O 1
ATOM 2655 N N . LEU A 1 340 ? 21.512 20.880 14.525 1.00 39.91 340 LEU A N 1
ATOM 2656 C CA . LEU A 1 340 ? 20.555 21.977 14.558 1.00 39.91 340 LEU A CA 1
ATOM 2657 C C . LEU A 1 340 ? 21.351 23.281 14.439 1.00 39.91 340 LEU A C 1
ATOM 2659 O O . LEU A 1 340 ? 21.965 23.730 15.403 1.00 39.91 340 LEU A O 1
ATOM 2663 N N . SER A 1 341 ? 21.392 23.855 13.241 1.00 37.72 341 SER A N 1
ATOM 2664 C CA . SER A 1 341 ? 21.820 25.236 13.050 1.00 37.72 341 SER A CA 1
ATOM 2665 C C . SER A 1 341 ? 20.598 26.133 13.201 1.00 37.72 341 SER A C 1
ATOM 2667 O O . SER A 1 341 ? 19.731 26.171 12.332 1.00 37.72 341 SER A O 1
ATOM 2669 N N . ASP A 1 342 ? 20.551 26.820 14.339 1.00 45.00 342 ASP A N 1
ATOM 2670 C CA . ASP A 1 342 ? 19.748 28.012 14.578 1.00 45.00 342 ASP A CA 1
ATOM 2671 C C . ASP A 1 342 ? 20.083 29.067 13.515 1.00 45.00 342 ASP A C 1
ATOM 2673 O O . ASP A 1 342 ? 21.175 29.640 13.506 1.00 45.00 342 ASP A O 1
ATOM 2677 N N . THR A 1 343 ? 19.142 29.353 12.621 1.00 39.81 343 THR A N 1
ATOM 2678 C CA . THR A 1 343 ? 19.151 30.581 11.822 1.00 39.81 343 THR A CA 1
ATOM 2679 C C . THR A 1 343 ? 17.797 31.263 11.947 1.00 39.81 343 THR A C 1
ATOM 2681 O O . THR A 1 343 ? 16.862 31.063 11.178 1.00 39.81 343 THR A O 1
ATOM 2684 N N . SER A 1 344 ? 17.715 32.096 12.981 1.00 38.19 344 SER A N 1
ATOM 2685 C CA . SER A 1 344 ? 16.689 33.119 13.158 1.00 38.19 344 SER A CA 1
ATOM 2686 C C . SER A 1 344 ? 16.787 34.156 12.025 1.00 38.19 344 SER A C 1
ATOM 2688 O O . SER A 1 344 ? 17.869 34.725 11.833 1.00 38.19 344 SER A O 1
ATOM 2690 N N . PRO A 1 345 ? 15.718 34.440 11.256 1.00 50.94 345 PRO A N 1
ATOM 2691 C CA . PRO A 1 345 ? 15.749 35.522 10.289 1.00 50.94 345 PRO A CA 1
ATOM 2692 C C . PRO A 1 345 ? 15.444 36.858 10.974 1.00 50.94 345 PRO A C 1
ATOM 2694 O O . PRO A 1 345 ? 14.373 37.081 11.538 1.00 50.94 345 PRO A O 1
ATOM 2697 N N . ARG A 1 346 ? 16.429 37.756 10.882 1.00 37.62 346 ARG A N 1
ATOM 2698 C CA . ARG A 1 346 ? 16.328 39.192 11.159 1.00 37.62 346 ARG A CA 1
ATOM 2699 C C . ARG A 1 346 ? 15.175 39.804 10.354 1.00 37.62 346 ARG A C 1
ATOM 2701 O O . ARG A 1 346 ? 15.095 39.604 9.145 1.00 37.62 346 ARG A O 1
ATOM 2708 N N . GLY A 1 347 ? 14.317 40.563 11.033 1.00 39.81 347 GLY A N 1
ATOM 2709 C CA . GLY A 1 347 ? 13.246 41.344 10.414 1.00 39.81 347 GLY A CA 1
ATOM 2710 C C . GLY A 1 347 ? 13.769 42.535 9.595 1.00 39.81 347 GLY A C 1
ATOM 2711 O O . GLY A 1 347 ? 14.907 42.969 9.800 1.00 39.81 347 GLY A O 1
ATOM 2712 N N . PRO A 1 348 ? 12.956 43.074 8.669 1.00 50.28 348 PRO A N 1
ATOM 2713 C CA . PRO A 1 348 ? 13.349 44.203 7.844 1.00 50.28 348 PRO A CA 1
ATOM 2714 C C . PRO A 1 348 ? 13.192 45.530 8.594 1.00 50.28 348 PRO A C 1
ATOM 2716 O O . PRO A 1 348 ? 12.189 45.794 9.257 1.00 50.28 348 PRO A O 1
ATOM 2719 N N . ALA A 1 349 ? 14.211 46.371 8.442 1.00 40.22 349 ALA A N 1
ATOM 2720 C CA . ALA A 1 349 ? 14.211 47.764 8.840 1.00 40.22 349 ALA A CA 1
ATOM 2721 C C . ALA A 1 349 ? 13.290 48.575 7.918 1.00 40.22 349 ALA A C 1
ATOM 2723 O O . ALA A 1 349 ? 13.505 48.614 6.708 1.00 40.22 349 ALA A O 1
ATOM 2724 N N . TYR A 1 350 ? 12.315 49.269 8.502 1.00 41.62 350 TYR A N 1
ATOM 2725 C CA . TYR A 1 350 ? 11.679 50.424 7.879 1.00 41.62 350 TYR A CA 1
ATOM 2726 C C . TYR A 1 350 ? 12.044 51.659 8.690 1.00 41.62 350 TYR A C 1
ATOM 2728 O O . TYR A 1 350 ? 11.626 51.822 9.835 1.00 41.62 350 TYR A O 1
ATOM 2736 N N . GLY A 1 351 ? 12.864 52.510 8.081 1.00 37.25 351 GLY A N 1
ATOM 2737 C CA . GLY A 1 351 ? 12.987 53.904 8.457 1.00 37.25 351 GLY A CA 1
ATOM 2738 C C . GLY A 1 351 ? 12.039 54.724 7.593 1.00 37.25 351 GLY A C 1
ATOM 2739 O O . GLY A 1 351 ? 12.143 54.685 6.373 1.00 37.25 351 GLY A O 1
ATOM 2740 N N . THR A 1 352 ? 11.159 55.486 8.232 1.00 40.56 352 THR A N 1
ATOM 2741 C CA . THR A 1 352 ? 10.586 56.713 7.673 1.00 40.56 352 THR A CA 1
ATOM 2742 C C . THR A 1 352 ? 10.307 57.677 8.814 1.00 40.56 352 THR A C 1
ATOM 2744 O O . THR A 1 352 ? 9.845 57.306 9.890 1.00 40.56 352 THR A O 1
ATOM 2747 N N . SER A 1 353 ? 10.685 58.913 8.550 1.00 36.62 353 SER A N 1
ATOM 2748 C CA . SER A 1 353 ? 10.817 60.060 9.429 1.00 36.62 353 SER A CA 1
ATOM 2749 C C . SER A 1 353 ? 9.527 60.880 9.584 1.00 36.62 353 SER A C 1
ATOM 2751 O O . SER A 1 353 ? 8.828 61.075 8.594 1.00 36.62 353 SER A O 1
ATOM 2753 N N . LEU A 1 354 ? 9.396 61.498 10.772 1.00 36.00 354 LEU A N 1
ATOM 2754 C CA . LEU A 1 354 ? 8.720 62.774 11.118 1.00 36.00 354 LEU A CA 1
ATOM 2755 C C . LEU A 1 354 ? 7.173 62.831 11.201 1.00 36.00 354 LEU A C 1
ATOM 2757 O O . LEU A 1 354 ? 6.502 62.041 10.547 1.00 36.00 354 LEU A O 1
ATOM 2761 N N . PRO A 1 355 ? 6.586 63.843 11.896 1.00 55.03 355 PRO A N 1
ATOM 2762 C CA . PRO A 1 355 ? 7.144 64.748 12.916 1.00 55.03 355 PRO A CA 1
ATOM 2763 C C . PRO A 1 355 ? 6.324 64.827 14.225 1.00 55.03 355 PRO A C 1
ATOM 2765 O O . PRO A 1 355 ? 5.178 64.399 14.326 1.00 55.03 355 PRO A O 1
ATOM 2768 N N . ALA A 1 356 ? 6.948 65.448 15.227 1.00 43.62 356 ALA A N 1
ATOM 2769 C CA . ALA A 1 356 ? 6.339 65.876 16.477 1.00 43.62 356 ALA A CA 1
ATOM 2770 C C . ALA A 1 356 ? 5.258 66.951 16.261 1.00 43.62 356 ALA A C 1
ATOM 2772 O O . ALA A 1 356 ? 5.474 67.927 15.545 1.00 43.62 356 ALA A O 1
ATOM 2773 N N . GLY A 1 357 ? 4.128 66.785 16.951 1.00 33.97 357 GLY A N 1
ATOM 2774 C CA . GLY A 1 357 ? 3.055 67.766 17.068 1.00 33.97 357 GLY A CA 1
ATOM 2775 C C . GLY A 1 357 ? 2.458 67.717 18.471 1.00 33.97 357 GLY A C 1
ATOM 2776 O O . GLY A 1 357 ? 1.776 66.770 18.847 1.00 33.97 357 GLY A O 1
ATOM 2777 N N . THR A 1 358 ? 2.781 68.736 19.253 1.00 42.12 358 THR A N 1
ATOM 2778 C CA . THR A 1 358 ? 2.241 69.099 20.565 1.00 42.12 358 THR A CA 1
ATOM 2779 C C . THR A 1 358 ? 0.738 69.381 20.468 1.00 42.12 358 THR A C 1
ATOM 2781 O O . THR A 1 358 ? 0.365 70.135 19.577 1.00 42.12 358 THR A O 1
ATOM 2784 N N . LEU A 1 359 ? -0.098 68.883 21.399 1.00 35.50 359 LEU A N 1
ATOM 2785 C CA . LEU A 1 359 ? -1.206 69.639 22.026 1.00 35.50 359 LEU A CA 1
ATOM 2786 C C . LEU A 1 359 ? -2.057 68.814 23.020 1.00 35.50 359 LEU A C 1
ATOM 2788 O O . LEU A 1 359 ? -2.576 67.752 22.712 1.00 35.50 359 LEU A O 1
ATOM 2792 N N . GLN A 1 360 ? -2.213 69.430 24.198 1.00 33.59 360 GLN A N 1
ATOM 2793 C CA . GLN A 1 360 ? -3.402 69.547 25.055 1.00 33.59 360 GLN A CA 1
ATOM 2794 C C . GLN A 1 360 ? -4.101 68.335 25.706 1.00 33.59 360 GLN A C 1
ATOM 2796 O O . GLN A 1 360 ? -4.822 67.559 25.096 1.00 33.59 360 GLN A O 1
ATOM 2801 N N . ARG A 1 361 ? -3.993 68.352 27.047 1.00 35.28 361 ARG A N 1
ATOM 2802 C CA . ARG A 1 361 ? -5.076 68.360 28.056 1.00 35.28 361 ARG A CA 1
ATOM 2803 C C . ARG A 1 361 ? -6.465 67.870 27.620 1.00 35.28 361 ARG A C 1
ATOM 2805 O O . ARG A 1 361 ? -7.162 68.541 26.870 1.00 35.28 361 ARG A O 1
ATOM 2812 N N . GLY A 1 362 ? -6.945 66.876 28.360 1.00 31.70 362 GLY A N 1
ATOM 2813 C CA . GLY A 1 362 ? -8.364 66.628 28.596 1.00 31.70 362 GLY A CA 1
ATOM 2814 C C . GLY A 1 362 ? -8.526 65.467 29.567 1.00 31.70 362 GLY A C 1
ATOM 2815 O O . GLY A 1 362 ? -8.484 64.316 29.156 1.00 31.70 362 GLY A O 1
ATOM 2816 N N . GLY A 1 363 ? -8.623 65.757 30.865 1.00 34.44 363 GLY A N 1
ATOM 2817 C CA . GLY A 1 363 ? -8.941 64.744 31.868 1.00 34.44 363 GLY A CA 1
ATOM 2818 C C . GLY A 1 363 ? -10.440 64.489 31.936 1.00 34.44 363 GLY A C 1
ATOM 2819 O O . GLY A 1 363 ? -11.200 65.435 31.778 1.00 34.44 363 GLY A O 1
ATOM 2820 N N . VAL A 1 364 ? -10.842 63.254 32.245 1.00 33.22 364 VAL A N 1
ATOM 2821 C CA . VAL A 1 364 ? -12.046 62.939 33.031 1.00 33.22 364 VAL A CA 1
ATOM 2822 C C . VAL A 1 364 ? -11.791 61.635 33.800 1.00 33.22 364 VAL A C 1
ATOM 2824 O O . VAL A 1 364 ? -11.040 60.766 33.367 1.00 33.22 364 VAL A O 1
ATOM 2827 N N . ALA A 1 365 ? -12.380 61.595 34.986 1.00 32.66 365 ALA A N 1
ATOM 2828 C CA . ALA A 1 365 ? -12.251 60.668 36.094 1.00 32.66 365 ALA A CA 1
ATOM 2829 C C . ALA A 1 365 ? -12.804 59.238 35.887 1.00 32.66 365 ALA A C 1
ATOM 2831 O O . ALA A 1 365 ? -13.451 58.935 34.891 1.00 32.66 365 ALA A O 1
ATOM 2832 N N . ALA A 1 366 ? -12.644 58.466 36.975 1.00 32.38 366 ALA A N 1
ATOM 2833 C CA . ALA A 1 366 ? -13.337 57.241 37.401 1.00 32.38 366 ALA A CA 1
ATOM 2834 C C . ALA A 1 366 ? -12.568 55.938 37.103 1.00 32.38 366 ALA A C 1
ATOM 2836 O O . ALA A 1 366 ? -12.468 55.491 35.971 1.00 32.38 366 ALA A O 1
ATOM 2837 N N . ALA A 1 367 ? -11.812 55.409 38.069 1.00 31.42 367 ALA A N 1
ATOM 2838 C CA . ALA A 1 367 ? -12.264 54.633 39.234 1.00 31.42 367 ALA A CA 1
ATOM 2839 C C . ALA A 1 367 ? -12.558 53.161 38.899 1.00 31.42 367 ALA A C 1
ATOM 2841 O O . ALA A 1 367 ? -13.535 52.853 38.229 1.00 31.42 367 ALA A O 1
ATOM 2842 N N . ALA A 1 368 ? -11.726 52.287 39.478 1.00 32.34 368 ALA A N 1
ATOM 2843 C CA . ALA A 1 368 ? -12.092 51.095 40.252 1.00 32.34 368 ALA A CA 1
ATOM 2844 C C . ALA A 1 368 ? -11.293 49.832 39.882 1.00 32.34 368 ALA A C 1
ATOM 2846 O O . ALA A 1 368 ? -11.325 49.344 38.761 1.00 32.34 368 ALA A O 1
ATOM 2847 N N . ALA A 1 369 ? -10.676 49.281 40.932 1.00 37.75 369 ALA A N 1
ATOM 2848 C CA . ALA A 1 369 ? -10.438 47.862 41.176 1.00 37.75 369 ALA A CA 1
ATOM 2849 C C . ALA A 1 369 ? -9.451 47.100 40.272 1.00 37.75 369 ALA A C 1
ATOM 2851 O O . ALA A 1 369 ? -9.850 46.440 39.326 1.00 37.75 369 ALA A O 1
ATOM 2852 N N . THR A 1 370 ? -8.192 47.033 40.720 1.00 35.53 370 THR A N 1
ATOM 2853 C CA . THR A 1 370 ? -7.413 45.777 40.767 1.00 35.53 370 THR A CA 1
ATOM 2854 C C . THR A 1 370 ? -6.233 45.970 41.719 1.00 35.53 370 THR A C 1
ATOM 2856 O O . THR A 1 370 ? -5.192 46.496 41.338 1.00 35.53 370 THR A O 1
ATOM 2859 N N . ALA A 1 371 ? -6.416 45.576 42.979 1.00 37.56 371 ALA A N 1
ATOM 2860 C CA . ALA A 1 371 ? -5.345 45.419 43.954 1.00 37.56 371 ALA A CA 1
ATOM 2861 C C . ALA A 1 371 ? -5.394 43.983 44.484 1.00 37.56 371 ALA A C 1
ATOM 2863 O O . ALA A 1 371 ? -6.463 43.481 44.830 1.00 37.56 371 ALA A O 1
ATOM 2864 N N . GLY A 1 372 ? -4.231 43.342 44.536 1.00 36.38 372 GLY A N 1
ATOM 2865 C CA . GLY A 1 372 ? -4.037 41.976 45.014 1.00 36.38 372 GLY A CA 1
ATOM 2866 C C . GLY A 1 372 ? -3.492 41.086 43.905 1.00 36.38 372 GLY A C 1
ATOM 2867 O O . GLY A 1 372 ? -3.991 41.145 42.792 1.00 36.38 372 GLY A O 1
ATOM 2868 N N . TRP A 1 373 ? -2.506 40.248 44.233 1.00 37.00 373 TRP A N 1
ATOM 2869 C CA . TRP A 1 373 ? -1.681 39.403 43.347 1.00 37.00 373 TRP A CA 1
ATOM 2870 C C . TRP A 1 373 ? -0.380 40.056 42.862 1.00 37.00 373 TRP A C 1
ATOM 2872 O O . TRP A 1 373 ? -0.083 40.108 41.674 1.00 37.00 373 TRP A O 1
ATOM 2882 N N . GLY A 1 374 ? 0.442 40.512 43.810 1.00 37.50 374 GLY A N 1
ATOM 2883 C CA . GLY A 1 374 ? 1.786 41.004 43.509 1.00 37.50 374 GLY A CA 1
ATOM 2884 C C . GLY A 1 374 ? 2.777 40.947 44.668 1.00 37.50 374 GLY A C 1
ATOM 2885 O O . GLY A 1 374 ? 3.684 41.759 44.684 1.00 37.50 374 GLY A O 1
ATOM 2886 N N . GLU A 1 375 ? 2.634 40.032 45.635 1.00 35.47 375 GLU A N 1
ATOM 2887 C CA . GLU A 1 375 ? 3.548 39.988 46.793 1.00 35.47 375 GLU A CA 1
ATOM 2888 C C . GLU A 1 375 ? 3.732 38.567 47.367 1.00 35.47 375 GLU A C 1
ATOM 2890 O O . GLU A 1 375 ? 3.629 38.347 48.567 1.00 35.47 375 GLU A O 1
ATOM 2895 N N . SER A 1 376 ? 3.968 37.559 46.513 1.00 40.44 376 SER A N 1
ATOM 2896 C CA . SER A 1 376 ? 4.227 36.183 46.991 1.00 40.44 376 SER A CA 1
ATOM 2897 C C . SER A 1 376 ? 5.345 35.433 46.251 1.00 40.44 376 SER A C 1
ATOM 2899 O O . SER A 1 376 ? 5.435 34.213 46.353 1.00 40.44 376 SER A O 1
ATOM 2901 N N . ILE A 1 377 ? 6.231 36.133 45.525 1.00 43.41 377 ILE A N 1
ATOM 2902 C CA . ILE A 1 377 ? 7.357 35.511 44.786 1.00 43.41 377 ILE A CA 1
ATOM 2903 C C . ILE A 1 377 ? 8.715 36.092 45.229 1.00 43.41 377 ILE A C 1
ATOM 2905 O O . ILE A 1 377 ? 9.615 36.304 44.425 1.00 43.41 377 ILE A O 1
ATOM 2909 N N . ARG A 1 378 ? 8.904 36.375 46.526 1.00 41.91 378 ARG A N 1
ATOM 2910 C CA . ARG A 1 378 ? 10.237 36.764 47.040 1.00 41.91 378 ARG A CA 1
ATOM 2911 C C . ARG A 1 378 ? 10.676 36.147 48.375 1.00 41.91 378 ARG A C 1
ATOM 2913 O O . ARG A 1 378 ? 11.730 36.511 48.877 1.00 41.91 378 ARG A O 1
ATOM 2920 N N . GLN A 1 379 ? 9.962 35.148 48.899 1.00 40.66 379 GLN A N 1
ATOM 2921 C CA . GLN A 1 379 ? 10.371 34.392 50.098 1.00 40.66 379 GLN A CA 1
ATOM 2922 C C . GLN A 1 379 ? 10.431 32.880 49.833 1.00 40.66 379 GLN A C 1
ATOM 2924 O O . GLN A 1 379 ? 9.659 32.102 50.377 1.00 40.66 379 GLN A O 1
ATOM 2929 N N . GLY A 1 380 ? 11.351 32.455 48.963 1.00 37.66 380 GLY A N 1
ATOM 2930 C CA . GLY A 1 380 ? 11.547 31.034 48.645 1.00 37.66 380 GLY A CA 1
ATOM 2931 C C . GLY A 1 380 ? 12.979 30.645 48.281 1.00 37.66 380 GLY A C 1
ATOM 2932 O O . GLY A 1 380 ? 13.187 29.605 47.669 1.00 37.66 380 GLY A O 1
ATOM 2933 N N . MET A 1 381 ? 13.973 31.467 48.623 1.00 35.81 381 MET A N 1
ATOM 2934 C CA . MET A 1 381 ? 15.390 31.165 48.401 1.00 35.81 381 MET A CA 1
ATOM 2935 C C . MET A 1 381 ? 16.097 31.014 49.746 1.00 35.81 381 MET A C 1
ATOM 2937 O O . MET A 1 381 ? 16.773 31.933 50.183 1.00 35.81 381 MET A O 1
ATOM 2941 N N . ASN A 1 382 ? 15.839 29.895 50.431 1.00 47.22 382 ASN A N 1
ATOM 2942 C CA . ASN A 1 382 ? 16.696 29.286 51.463 1.00 47.22 382 ASN A CA 1
ATOM 2943 C C . ASN A 1 382 ? 16.041 27.984 51.963 1.00 47.22 382 ASN A C 1
ATOM 2945 O O . ASN A 1 382 ? 15.622 27.878 53.112 1.00 47.22 382 ASN A O 1
ATOM 2949 N N . ALA A 1 383 ? 15.917 26.989 51.080 1.00 49.72 383 ALA A N 1
ATOM 2950 C CA . ALA A 1 383 ? 15.559 25.624 51.466 1.00 49.72 383 ALA A CA 1
ATOM 2951 C C . ALA A 1 383 ? 16.763 24.695 51.209 1.00 49.72 383 ALA A C 1
ATOM 2953 O O . ALA A 1 383 ? 17.389 24.815 50.151 1.00 49.72 383 ALA A O 1
ATOM 2954 N N . PRO A 1 384 ? 17.117 23.800 52.149 1.00 51.41 384 PRO A N 1
ATOM 2955 C CA . PRO A 1 384 ? 18.236 22.878 51.984 1.00 51.41 384 PRO A CA 1
ATOM 2956 C C . PRO A 1 384 ? 17.951 21.842 50.886 1.00 51.41 384 PRO A C 1
ATOM 2958 O O . PRO A 1 384 ? 16.816 21.408 50.691 1.00 51.41 384 PRO A O 1
ATOM 2961 N N . LEU A 1 385 ? 19.010 21.462 50.165 1.00 52.25 385 LEU A N 1
ATOM 2962 C CA . LEU A 1 385 ? 18.994 20.471 49.085 1.00 52.25 385 LEU A CA 1
ATOM 2963 C C . LEU A 1 385 ? 18.373 19.132 49.541 1.00 52.25 385 LEU A C 1
ATOM 2965 O O . LEU A 1 385 ? 18.693 18.664 50.636 1.00 52.25 385 LEU A O 1
ATOM 2969 N N . PRO A 1 386 ? 17.541 18.474 48.709 1.00 56.78 386 PRO A N 1
ATOM 2970 C CA . PRO A 1 386 ? 17.043 17.134 49.006 1.00 56.78 386 PRO A CA 1
ATOM 2971 C C . PRO A 1 386 ? 18.151 16.071 48.855 1.00 56.78 386 PRO A C 1
ATOM 2973 O O . PRO A 1 386 ? 19.086 16.262 48.069 1.00 56.78 386 PRO A O 1
ATOM 2976 N N . PRO A 1 387 ? 18.057 14.934 49.571 1.00 59.09 387 PRO A N 1
ATOM 2977 C CA . PRO A 1 387 ? 19.018 13.843 49.446 1.00 59.09 387 PRO A CA 1
ATOM 2978 C C . PRO A 1 387 ? 18.931 13.121 48.086 1.00 59.09 387 PRO A C 1
ATOM 2980 O O . PRO A 1 387 ? 17.897 13.103 47.422 1.00 59.09 387 PRO A O 1
ATOM 2983 N N . SER A 1 388 ? 20.071 12.528 47.715 1.00 59.47 388 SER A N 1
ATOM 2984 C CA . SER A 1 388 ? 20.399 11.730 46.516 1.00 59.47 388 SER A CA 1
ATOM 2985 C C . SER A 1 388 ? 19.297 10.759 46.026 1.00 59.47 388 SER A C 1
ATOM 2987 O O . SER A 1 388 ? 18.534 10.243 46.847 1.00 59.47 388 SER A O 1
ATOM 2989 N N . PRO A 1 389 ? 19.214 10.444 44.713 1.00 53.41 389 PRO A N 1
ATOM 2990 C CA . PRO A 1 389 ? 18.133 9.635 44.148 1.00 53.41 389 PRO A CA 1
ATOM 2991 C C . PRO A 1 389 ? 18.148 8.176 44.624 1.00 53.41 389 PRO A C 1
ATOM 2993 O O . PRO A 1 389 ? 19.177 7.501 44.635 1.00 53.41 389 PRO A O 1
ATOM 2996 N N . VAL A 1 390 ? 16.955 7.678 44.954 1.00 54.47 390 VAL A N 1
ATOM 2997 C CA . VAL A 1 390 ? 16.678 6.275 45.286 1.00 54.47 390 VAL A CA 1
ATOM 2998 C C . VAL A 1 390 ? 16.905 5.386 44.047 1.00 54.47 390 VAL A C 1
ATOM 3000 O O . VAL A 1 390 ? 16.448 5.740 42.956 1.00 54.47 390 VAL A O 1
ATOM 3003 N N . PRO A 1 391 ? 17.574 4.223 44.171 1.00 45.19 391 PRO A N 1
ATOM 3004 C CA . PRO A 1 391 ? 17.796 3.305 43.055 1.00 45.19 391 PRO A CA 1
ATOM 3005 C C . PRO A 1 391 ? 16.482 2.731 42.490 1.00 45.19 391 PRO A C 1
ATOM 3007 O O . PRO A 1 391 ? 15.608 2.270 43.222 1.00 45.19 391 PRO A O 1
ATOM 3010 N N . LEU A 1 392 ? 16.382 2.698 41.155 1.00 41.62 392 LEU A N 1
ATOM 3011 C CA . LEU A 1 392 ? 15.218 2.316 40.328 1.00 41.62 392 LEU A CA 1
ATOM 3012 C C . LEU A 1 392 ? 14.699 0.864 40.483 1.00 41.62 392 LEU A C 1
ATOM 3014 O O . LEU A 1 392 ? 13.838 0.439 39.715 1.00 41.62 392 LEU A O 1
ATOM 3018 N N . HIS A 1 393 ? 15.163 0.098 41.471 1.00 42.56 393 HIS A N 1
ATOM 3019 C CA . HIS A 1 393 ? 14.721 -1.284 41.702 1.00 42.56 393 HIS A CA 1
ATOM 3020 C C . HIS A 1 393 ? 13.552 -1.425 42.693 1.00 42.56 393 HIS A C 1
ATOM 3022 O O . HIS A 1 393 ? 13.110 -2.543 42.936 1.00 42.56 393 HIS A O 1
ATOM 3028 N N . GLN A 1 394 ? 13.005 -0.323 43.223 1.00 40.62 394 GLN A N 1
ATOM 3029 C CA . GLN A 1 394 ? 11.903 -0.351 44.203 1.00 40.62 394 GLN A CA 1
ATOM 3030 C C . GLN A 1 394 ? 10.608 0.347 43.750 1.00 40.62 394 GLN A C 1
ATOM 3032 O O . GLN A 1 394 ? 9.793 0.751 44.577 1.00 40.62 394 GLN A O 1
ATOM 3037 N N . ILE A 1 395 ? 10.350 0.457 42.441 1.00 43.25 395 ILE A N 1
ATOM 3038 C CA . ILE A 1 395 ? 8.997 0.808 41.977 1.00 43.25 395 ILE A CA 1
ATOM 3039 C C . ILE A 1 395 ? 8.125 -0.447 42.091 1.00 43.25 395 ILE A C 1
ATOM 3041 O O . ILE A 1 395 ? 8.094 -1.291 41.193 1.00 43.25 395 ILE A O 1
ATOM 3045 N N . SER A 1 396 ? 7.441 -0.573 43.229 1.00 45.28 396 SER A N 1
ATOM 3046 C CA . SER A 1 396 ? 6.432 -1.604 43.463 1.00 45.28 396 SER A CA 1
ATOM 3047 C C . SER A 1 396 ? 5.331 -1.495 42.402 1.00 45.28 396 SER A C 1
ATOM 3049 O O . SER A 1 396 ? 4.767 -0.420 42.179 1.00 45.28 396 SER A O 1
ATOM 3051 N N . ARG A 1 397 ? 5.061 -2.594 41.690 1.00 51.66 397 ARG A N 1
ATOM 3052 C CA . ARG A 1 397 ? 3.980 -2.658 40.697 1.00 51.66 397 ARG A CA 1
ATOM 3053 C C . ARG A 1 397 ? 2.634 -2.563 41.426 1.00 51.66 397 ARG A C 1
ATOM 3055 O O . ARG A 1 397 ? 2.491 -3.177 42.480 1.00 51.66 397 ARG A O 1
ATOM 3062 N N . PRO A 1 398 ? 1.631 -1.849 40.885 1.00 60.88 398 PRO A N 1
ATOM 3063 C CA . PRO A 1 398 ? 0.307 -1.835 41.494 1.00 60.88 398 PRO A CA 1
ATOM 3064 C C . PRO A 1 398 ? -0.264 -3.270 41.542 1.00 60.88 398 PRO A C 1
ATOM 3066 O O . PRO A 1 398 ? -0.199 -3.976 40.529 1.00 60.88 398 PRO A O 1
ATOM 3069 N N . PRO A 1 399 ? -0.834 -3.707 42.681 1.00 60.66 399 PRO A N 1
ATOM 3070 C CA . PRO A 1 399 ? -1.193 -5.108 42.944 1.00 60.66 399 PRO A CA 1
ATOM 3071 C C . PRO A 1 399 ? -2.205 -5.694 41.944 1.00 60.66 399 PRO A C 1
ATOM 3073 O O . PRO A 1 399 ? -2.182 -6.891 41.666 1.00 60.66 399 PRO A O 1
ATOM 3076 N N . LEU A 1 400 ? -3.029 -4.850 41.314 1.00 62.09 400 LEU A N 1
ATOM 3077 C CA . LEU A 1 400 ? -4.005 -5.269 40.300 1.00 62.09 400 LEU A CA 1
ATOM 3078 C C . LEU A 1 400 ? -3.356 -5.816 39.017 1.00 62.09 400 LEU A C 1
ATOM 3080 O O . LEU A 1 400 ? -3.919 -6.688 38.360 1.00 62.09 400 LEU A O 1
ATOM 3084 N N . PHE A 1 401 ? -2.153 -5.347 38.667 1.00 59.00 401 PHE A N 1
ATOM 3085 C CA . PHE A 1 401 ? -1.447 -5.814 37.470 1.00 59.00 401 PHE A CA 1
ATOM 3086 C C . PHE A 1 401 ? -0.805 -7.186 37.673 1.00 59.00 401 PHE A C 1
ATOM 3088 O O . PHE A 1 401 ? -0.714 -7.961 36.725 1.00 59.00 401 PHE A O 1
ATOM 3095 N N . GLN A 1 402 ? -0.367 -7.477 38.900 1.00 67.00 402 GLN A N 1
ATOM 3096 C CA . GLN A 1 402 ? 0.227 -8.758 39.265 1.00 67.00 402 GLN A CA 1
ATOM 3097 C C . GLN A 1 402 ? -0.841 -9.862 39.211 1.00 67.00 402 GLN A C 1
ATOM 3099 O O . GLN A 1 402 ? -0.653 -10.850 38.509 1.00 67.00 402 GLN A O 1
ATOM 3104 N N . ALA A 1 403 ? -2.006 -9.628 39.827 1.00 63.53 403 ALA A N 1
ATOM 3105 C CA . ALA A 1 403 ? -3.099 -10.600 39.867 1.00 63.53 403 ALA A CA 1
ATOM 3106 C C . ALA A 1 403 ? -3.692 -10.902 38.478 1.00 63.53 403 ALA A C 1
ATOM 3108 O O . ALA A 1 403 ? -3.901 -12.062 38.134 1.00 63.53 403 ALA A O 1
ATOM 3109 N N . ALA A 1 404 ? -3.917 -9.880 37.642 1.00 63.28 404 ALA A N 1
ATOM 3110 C CA . ALA A 1 404 ? -4.434 -10.084 36.286 1.00 63.28 404 ALA A CA 1
ATOM 3111 C C . ALA A 1 404 ? -3.417 -10.789 35.368 1.00 63.28 404 ALA A C 1
ATOM 3113 O O . ALA A 1 404 ? -3.796 -11.601 34.524 1.00 63.28 404 ALA A O 1
ATOM 3114 N N . PHE A 1 405 ? -2.122 -10.502 35.539 1.00 68.25 405 PHE A N 1
ATOM 3115 C CA . PHE A 1 405 ? -1.056 -11.165 34.790 1.00 68.25 405 PHE A CA 1
ATOM 3116 C C . PHE A 1 405 ? -0.891 -12.629 35.215 1.00 68.25 405 PHE A C 1
ATOM 3118 O O . PHE A 1 405 ? -0.794 -13.498 34.352 1.00 68.25 405 PHE A O 1
ATOM 3125 N N . GLU A 1 406 ? -0.918 -12.916 36.518 1.00 75.19 406 GLU A N 1
ATOM 3126 C CA . GLU A 1 406 ? -0.836 -14.279 37.057 1.00 75.19 406 GLU A CA 1
ATOM 3127 C C . GLU A 1 406 ? -2.071 -15.113 36.691 1.00 75.19 406 GLU A C 1
ATOM 3129 O O . GLU A 1 406 ? -1.919 -16.256 36.264 1.00 75.19 406 GLU A O 1
ATOM 3134 N N . ALA A 1 407 ? -3.277 -14.534 36.728 1.00 70.06 407 ALA A N 1
ATOM 3135 C CA . ALA A 1 407 ? -4.502 -15.207 36.288 1.00 70.06 407 ALA A CA 1
ATOM 3136 C C . ALA A 1 407 ? -4.489 -15.526 34.782 1.00 70.06 407 ALA A C 1
ATOM 3138 O O . ALA A 1 407 ? -4.855 -16.630 34.376 1.00 70.06 407 ALA A O 1
ATOM 3139 N N . ALA A 1 408 ? -4.018 -14.595 33.944 1.00 63.69 408 ALA A N 1
ATOM 3140 C CA . ALA A 1 408 ? -3.886 -14.822 32.505 1.00 63.69 408 ALA A CA 1
ATOM 3141 C C . ALA A 1 408 ? -2.809 -15.871 32.177 1.00 63.69 408 ALA A C 1
ATOM 3143 O O . ALA A 1 408 ? -2.988 -16.675 31.261 1.00 63.69 408 ALA A O 1
ATOM 3144 N N . PHE A 1 409 ? -1.707 -15.887 32.932 1.00 71.81 409 PHE A N 1
ATOM 3145 C CA . PHE A 1 409 ? -0.642 -16.875 32.770 1.00 71.81 409 PHE A CA 1
ATOM 3146 C C . PHE A 1 409 ? -1.091 -18.273 33.223 1.00 71.81 409 PHE A C 1
ATOM 3148 O O . PHE A 1 409 ? -0.842 -19.248 32.518 1.00 71.81 409 PHE A O 1
ATOM 3155 N N . ALA A 1 410 ? -1.823 -18.374 34.338 1.00 70.69 410 ALA A N 1
ATOM 3156 C CA . ALA A 1 410 ? -2.395 -19.629 34.825 1.00 70.69 410 ALA A CA 1
ATOM 3157 C C . ALA A 1 410 ? -3.455 -20.199 33.865 1.00 70.69 410 ALA A C 1
ATOM 3159 O O . ALA A 1 410 ? -3.442 -21.393 33.574 1.00 70.69 410 ALA A O 1
ATOM 3160 N N . ALA A 1 411 ? -4.324 -19.350 33.306 1.00 65.25 411 ALA A N 1
ATOM 3161 C CA . ALA A 1 411 ? -5.314 -19.770 32.312 1.00 65.25 411 ALA A CA 1
ATOM 3162 C C . ALA A 1 411 ? -4.664 -20.264 31.005 1.00 65.25 411 ALA A C 1
ATOM 3164 O O . ALA A 1 411 ? -5.142 -21.223 30.405 1.00 65.25 411 ALA A O 1
ATOM 3165 N N . ALA A 1 412 ? -3.559 -19.644 30.579 1.00 58.16 412 ALA A N 1
ATOM 3166 C CA . ALA A 1 412 ? -2.800 -20.091 29.412 1.00 58.16 412 ALA A CA 1
ATOM 3167 C C . ALA A 1 412 ? -2.042 -21.406 29.666 1.00 58.16 412 ALA A C 1
ATOM 3169 O O . ALA A 1 412 ? -1.937 -22.223 28.756 1.00 58.16 412 ALA A O 1
ATOM 3170 N N . ALA A 1 413 ? -1.547 -21.625 30.889 1.00 64.12 413 ALA A N 1
ATOM 3171 C CA . ALA A 1 413 ? -0.877 -22.864 31.284 1.00 64.12 413 ALA A CA 1
ATOM 3172 C C . ALA A 1 413 ? -1.841 -24.051 31.449 1.00 64.12 413 ALA A C 1
ATOM 3174 O O . ALA A 1 413 ? -1.424 -25.183 31.258 1.00 64.12 413 ALA A O 1
ATOM 3175 N N . ALA A 1 414 ? -3.111 -23.807 31.787 1.00 58.06 414 ALA A N 1
ATOM 3176 C CA . ALA A 1 414 ? -4.137 -24.849 31.892 1.00 58.06 414 ALA A CA 1
ATOM 3177 C C . ALA A 1 414 ? -4.775 -25.233 30.540 1.00 58.06 414 ALA A C 1
ATOM 3179 O O . ALA A 1 414 ? -5.495 -26.225 30.460 1.00 58.06 414 ALA A O 1
ATOM 3180 N N . ALA A 1 415 ? -4.560 -24.425 29.498 1.00 57.12 415 ALA A N 1
ATOM 3181 C CA . ALA A 1 415 ? -5.119 -24.625 28.160 1.00 57.12 415 ALA A CA 1
ATOM 3182 C C . ALA A 1 415 ? -4.136 -25.277 27.166 1.00 57.12 415 ALA A C 1
ATOM 3184 O O . ALA A 1 415 ? -4.501 -25.485 26.006 1.00 57.12 415 ALA A O 1
ATOM 3185 N N . GLY A 1 416 ? -2.906 -25.562 27.600 1.00 51.16 416 GLY A N 1
ATOM 3186 C CA . GLY A 1 416 ? -1.918 -26.384 26.894 1.00 51.16 416 GLY A CA 1
ATOM 3187 C C . GLY A 1 416 ? -1.616 -27.636 27.697 1.00 51.16 416 GLY A C 1
ATOM 3188 O O . GLY A 1 416 ? -1.149 -28.606 27.062 1.00 51.16 416 GLY A O 1
#